Protein AF-A0A660TLU6-F1 (afdb_monomer)

pLDDT: mean 88.52, std 11.75, range [42.44, 98.5]

Secondary structure (DSSP, 8-state):
----EEEEEESTTS-HHHHHHHHHHH-TTEEEPPEEESSPPPTTPPTTSEEE--HHHHHHHHHTT-EEEEEEETTEEEEEEHHHHHHHHHTTPEEEEE--HHHHHHGGGSTTTTT-EEEEEEE--HHHHHHHHHTTT--HHHHHHHHHHHHHHHHHHHH-TT--EEEEE--TTS-HHHHHHHHHHHHHTTT--EEPPHHHHHHHHHTT-EEET--GGGB-SSEEEEEEEEEEEETTEEEE--SSS-EEEE-TT-EEEEEEEEEEE--TTEEEEEEE-HHHHHTTEEES---EE-TT-EEEEEEEEEE-SSS-EEEETTSEEEEEEEEE-SS--PPP-STTTTB-SGGGTS-GGGGTSHHHHHHHHHHHHHHHHHHHHHHHHHHHHHHHHHHHHHHHHHHHH--

Solvent-accessible surface area (backbone atoms only — not comparable to full-atom values): 21281 Å² total; per-residue (Å²): 100,81,59,68,25,39,35,36,24,42,33,75,58,31,47,48,70,60,51,52,48,53,38,27,72,75,36,80,62,35,36,69,39,44,29,36,27,48,52,80,89,56,95,86,60,63,87,78,50,60,45,75,39,55,70,63,59,48,50,51,40,55,75,69,62,43,46,75,46,65,38,79,56,96,95,26,46,38,31,36,40,48,64,48,49,47,59,36,50,77,68,75,29,37,32,34,36,75,45,52,29,67,39,59,59,49,39,61,77,39,78,94,50,42,72,24,49,43,34,39,33,27,32,50,53,69,70,57,28,48,58,52,31,52,78,68,74,48,67,58,70,66,47,51,58,48,31,57,53,30,52,49,34,49,58,55,40,56,69,36,61,70,44,51,57,43,70,34,36,51,38,93,88,32,56,67,64,47,52,38,52,42,53,50,50,56,58,75,48,39,70,50,56,45,73,40,45,35,72,57,51,52,34,36,35,60,25,59,23,52,35,43,86,68,57,79,91,37,57,38,76,45,35,35,52,39,24,32,22,48,47,34,37,50,94,93,38,83,46,74,45,40,94,90,48,34,67,47,80,36,46,58,72,35,62,36,38,36,28,36,55,37,29,39,34,30,43,30,34,27,31,38,40,35,42,64,28,68,73,49,42,76,64,32,38,43,60,82,66,62,56,74,40,57,22,30,32,30,27,49,46,76,46,53,38,32,27,73,27,93,54,75,48,77,46,49,55,64,38,77,53,28,38,36,35,38,36,35,43,45,55,62,44,61,43,49,80,57,92,58,52,74,36,74,52,70,73,72,74,54,63,91,64,78,82,63,52,73,66,52,46,54,51,50,52,51,50,50,51,53,48,51,54,48,47,70,66,47,48,63,55,53,53,50,52,50,51,52,52,51,50,51,52,50,50,53,52,53,56,64,72,75,106

Radius of gyration: 30.87 Å; Cα contacts (8 Å, |Δi|>4): 735; chains: 1; bounding box: 91×41×109 Å

Sequence (403 aa):
MEYKGIIVTGTSGSGKSTVASKLCEKFDIFQRVQSATTREKRNDDETGTYVYLSKEEFSNLEKEGKFITTSPYRGKKYGIKVEDYKKVTQRGKVPVMVLTPEAANQLDKISQMKNKFMIIFLDASDDTLDKRLEKRGENLDTARTQREIDRRYKDEMWKKENCPIYCIKNEDTTSVDDIIDLIYYLYEYRNTGGLLPKKLIELMIRCGLLLEDATPDNIEGASYDLRVGDEYFHDGEIKQLTDQHPFIVMKPGDYVLVSSKEIANLPKNVAGRFDLSVSLFCKGAILSNGPQIDPGFRGRLYCLIFNTSNKEIQLKRGEHFATIEFIILVDHTLPYTGKYQNKLKMKDYLPEVVKASAINQLIQDVEKLKRAKWFEKYLPLILSALAIVASIVMGVILFFIKK

Mean predicted aligned error: 9.06 Å

Structure (mmCIF, N/CA/C/O backbone):
data_AF-A0A660TLU6-F1
#
_entry.id   AF-A0A660TLU6-F1
#
loop_
_atom_site.group_PDB
_atom_site.id
_atom_site.type_symbol
_atom_site.label_atom_id
_atom_site.label_alt_id
_atom_site.label_comp_id
_atom_site.label_asym_id
_atom_site.label_entity_id
_atom_site.label_seq_id
_atom_site.pdbx_PDB_ins_code
_atom_site.Cartn_x
_atom_site.Cartn_y
_atom_site.Cartn_z
_atom_site.occupancy
_atom_site.B_iso_or_equiv
_atom_site.auth_seq_id
_atom_site.auth_comp_id
_atom_site.auth_asym_id
_atom_site.auth_atom_id
_atom_site.pdbx_PDB_model_num
ATOM 1 N N . MET A 1 1 ? -2.324 -17.518 8.387 1.00 59.69 1 MET A N 1
ATOM 2 C CA . MET A 1 1 ? -2.656 -17.315 9.811 1.00 59.69 1 MET A CA 1
ATOM 3 C C . MET A 1 1 ? -4.158 -17.257 10.092 1.00 59.69 1 MET A C 1
ATOM 5 O O . MET A 1 1 ? -4.941 -16.763 9.286 1.00 59.69 1 MET A O 1
ATOM 9 N N . GLU A 1 2 ? -4.572 -17.689 11.285 1.00 71.19 2 GLU A N 1
ATOM 10 C CA . GLU A 1 2 ? -5.928 -17.438 11.787 1.00 71.19 2 GLU A CA 1
ATOM 11 C C . GLU A 1 2 ? -5.987 -16.060 12.466 1.00 71.19 2 GLU A C 1
ATOM 13 O O . GLU A 1 2 ? -5.659 -15.900 13.644 1.00 71.19 2 GLU A O 1
ATOM 18 N N . TYR A 1 3 ? -6.371 -15.030 11.708 1.00 84.06 3 TYR A N 1
ATOM 19 C CA . TYR A 1 3 ? -6.695 -13.735 12.298 1.00 84.06 3 TYR A CA 1
ATOM 20 C C . TYR A 1 3 ? -7.988 -13.853 13.108 1.00 84.06 3 TYR A C 1
ATOM 22 O O . TYR A 1 3 ? -9.050 -14.155 12.565 1.00 84.06 3 TYR A O 1
ATOM 30 N N . LYS A 1 4 ? -7.908 -13.533 14.399 1.00 84.81 4 LYS A N 1
ATOM 31 C CA . LYS A 1 4 ? -9.046 -13.392 15.309 1.00 84.81 4 LYS A CA 1
ATOM 32 C C . LYS A 1 4 ? -9.909 -12.171 15.029 1.00 84.81 4 LYS A C 1
ATOM 34 O O . LYS A 1 4 ? -10.941 -12.043 15.669 1.00 84.81 4 LYS A O 1
ATOM 39 N N . GLY A 1 5 ? -9.494 -11.264 14.148 1.00 92.62 5 GLY A N 1
ATOM 40 C CA . GLY A 1 5 ? -10.261 -10.072 13.810 1.00 92.62 5 GLY A CA 1
ATOM 41 C C . GLY A 1 5 ? -9.523 -9.106 12.896 1.00 92.62 5 GLY A C 1
ATOM 42 O O . GLY A 1 5 ? -8.385 -9.347 12.483 1.00 92.62 5 GLY A O 1
ATOM 43 N N . ILE A 1 6 ? -10.177 -7.977 12.642 1.00 95.56 6 ILE A N 1
ATOM 44 C CA . ILE A 1 6 ? -9.651 -6.859 11.862 1.00 95.56 6 ILE A CA 1
ATOM 45 C C . ILE A 1 6 ? -9.614 -5.619 12.752 1.00 95.56 6 ILE A C 1
ATOM 47 O O . ILE A 1 6 ? -10.563 -5.323 13.478 1.00 95.56 6 ILE A O 1
ATOM 51 N N . ILE A 1 7 ? -8.517 -4.874 12.684 1.00 95.62 7 ILE A N 1
ATOM 52 C CA . ILE A 1 7 ? -8.388 -3.561 13.310 1.00 95.62 7 ILE A CA 1
ATOM 53 C C . ILE A 1 7 ? -8.381 -2.518 12.207 1.00 95.62 7 ILE A C 1
ATOM 55 O O . ILE A 1 7 ? -7.511 -2.541 11.344 1.00 95.62 7 ILE A O 1
ATOM 59 N N . VAL A 1 8 ? -9.308 -1.570 12.272 1.00 97.12 8 VAL A N 1
ATOM 60 C CA . VAL A 1 8 ? -9.309 -0.386 11.415 1.00 97.12 8 VAL A CA 1
ATOM 61 C C . VAL A 1 8 ? -8.807 0.794 12.240 1.00 97.12 8 VAL A C 1
ATOM 63 O O . VAL A 1 8 ? -9.454 1.253 13.181 1.00 97.12 8 VAL A O 1
ATOM 66 N N . THR A 1 9 ? -7.626 1.284 11.894 1.00 96.62 9 THR A N 1
ATOM 67 C CA . THR A 1 9 ? -6.976 2.449 12.499 1.00 96.62 9 THR A CA 1
ATOM 68 C C . THR A 1 9 ? -6.549 3.419 11.396 1.00 96.62 9 THR A C 1
ATOM 70 O O . THR A 1 9 ? -6.888 3.219 10.231 1.00 96.62 9 THR A O 1
ATOM 73 N N . GLY A 1 10 ? -5.893 4.527 11.732 1.00 96.69 10 GLY A N 1
ATOM 74 C CA . GLY A 1 10 ? -5.565 5.558 10.749 1.00 96.69 10 GLY A CA 1
ATOM 75 C C . GLY A 1 10 ? -5.696 6.990 11.244 1.00 96.69 10 GLY A C 1
ATOM 76 O O . GLY A 1 10 ? -6.177 7.240 12.355 1.00 96.69 10 GLY A O 1
ATOM 77 N N . THR A 1 11 ? -5.344 7.933 10.376 1.00 95.31 11 THR A N 1
ATOM 78 C CA . THR A 1 11 ? -5.349 9.374 10.663 1.00 95.31 11 THR A CA 1
ATOM 79 C C . THR A 1 11 ? -6.751 9.926 10.942 1.00 95.31 11 THR A C 1
ATOM 81 O O . THR A 1 11 ? -7.779 9.379 10.520 1.00 95.31 11 THR A O 1
ATOM 84 N N . SER A 1 12 ? -6.847 11.002 11.727 1.00 88.81 12 SER A N 1
ATOM 85 C CA . SER A 1 12 ? -8.126 11.695 11.944 1.00 88.81 12 SER A CA 1
ATOM 86 C C . SER A 1 12 ? -8.735 12.141 10.609 1.00 88.81 12 SER A C 1
ATOM 88 O O . SER A 1 12 ? -8.063 12.781 9.812 1.00 88.81 12 SER A O 1
ATOM 90 N N . GLY A 1 13 ? -10.010 11.815 10.368 1.00 87.25 13 GLY A N 1
ATOM 91 C CA . GLY A 1 13 ? -10.695 12.147 9.109 1.00 87.25 13 GLY A CA 1
ATOM 92 C C . GLY A 1 13 ? -10.580 11.096 7.995 1.00 87.25 13 GLY A C 1
ATOM 93 O O . GLY A 1 13 ? -11.293 11.208 7.003 1.00 87.25 13 GLY A O 1
ATOM 94 N N . SER A 1 14 ? -9.798 10.022 8.165 1.00 93.50 14 SER A N 1
ATOM 95 C CA . SER A 1 14 ? -9.559 9.022 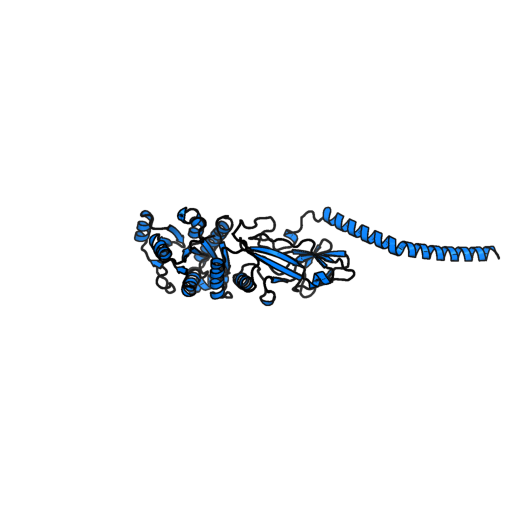7.105 1.00 93.50 1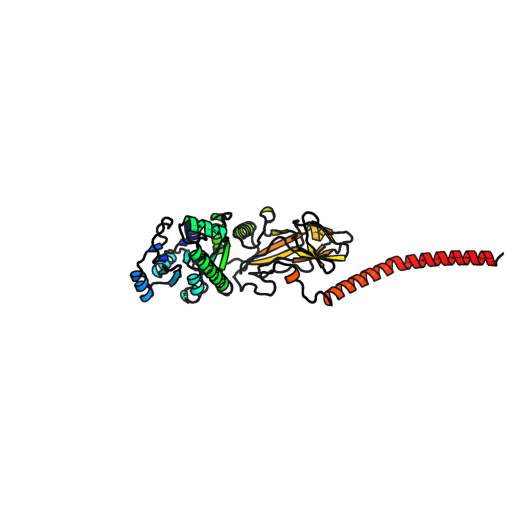4 SER A CA 1
ATOM 96 C C . SER A 1 14 ? -10.715 8.054 6.800 1.00 93.50 14 SER A C 1
ATOM 98 O O . SER A 1 14 ? -10.569 7.160 5.975 1.00 93.50 14 SER A O 1
ATOM 100 N N . GLY A 1 15 ? -11.878 8.200 7.445 1.00 92.06 15 GLY A N 1
ATOM 101 C CA . GLY A 1 15 ? -13.064 7.374 7.153 1.00 92.06 15 GLY A CA 1
ATOM 102 C C . GLY A 1 15 ? -13.147 6.026 7.884 1.00 92.06 15 GLY A C 1
ATOM 103 O O . GLY A 1 15 ? -13.989 5.207 7.536 1.00 92.06 15 GLY A O 1
ATOM 104 N N . LYS A 1 16 ? -12.338 5.801 8.931 1.00 94.44 16 LYS A N 1
ATOM 105 C CA . LYS A 1 16 ? -12.298 4.548 9.723 1.00 94.44 16 LYS A CA 1
ATOM 106 C C . LYS A 1 16 ? -13.661 3.968 10.103 1.00 94.44 16 LYS A C 1
ATOM 108 O O . LYS A 1 16 ? -13.919 2.800 9.835 1.00 94.44 16 LYS A O 1
ATOM 113 N N . SER A 1 17 ? -14.517 4.773 10.738 1.00 90.56 17 SER A N 1
ATOM 114 C CA . SER A 1 17 ? -15.839 4.317 11.183 1.00 90.56 17 SER A CA 1
ATOM 115 C C . SER A 1 17 ? -16.712 3.900 10.003 1.00 90.56 17 SER A C 1
ATOM 117 O O . SER A 1 17 ? -17.312 2.838 10.062 1.00 90.56 17 SER A O 1
ATOM 119 N N . THR A 1 18 ? -16.718 4.691 8.930 1.00 92.75 18 THR A N 1
ATOM 120 C CA . THR A 1 18 ? -17.506 4.423 7.723 1.00 92.75 18 THR A CA 1
ATOM 121 C C . THR A 1 18 ? -17.053 3.142 7.026 1.00 92.75 18 THR A C 1
ATOM 123 O O . THR A 1 18 ? -17.885 2.305 6.698 1.00 92.75 18 THR A O 1
ATOM 126 N N . VAL A 1 19 ? -15.739 2.952 6.843 1.00 96.38 19 VAL A N 1
ATOM 127 C CA . VAL A 1 19 ? -15.187 1.722 6.247 1.00 96.38 19 VAL A CA 1
ATOM 128 C C . VAL A 1 19 ? -15.533 0.505 7.105 1.00 96.38 19 VAL A C 1
ATOM 130 O O . VAL A 1 19 ? -15.999 -0.497 6.576 1.00 96.38 19 VAL A O 1
ATOM 133 N N . ALA A 1 20 ? -15.356 0.591 8.428 1.00 96.38 20 ALA A N 1
ATOM 134 C CA . ALA A 1 20 ? -15.652 -0.519 9.331 1.00 96.38 20 ALA A CA 1
ATOM 135 C C . ALA A 1 20 ? -17.140 -0.900 9.338 1.00 96.38 20 ALA A C 1
ATOM 137 O O . ALA A 1 20 ? -17.458 -2.087 9.346 1.00 96.38 20 ALA A O 1
ATOM 138 N N . SER A 1 21 ? -18.045 0.081 9.335 1.00 94.44 21 SER A N 1
ATOM 139 C CA . SER A 1 21 ? -19.485 -0.182 9.315 1.00 94.44 21 SER A CA 1
ATOM 140 C C . SER A 1 21 ? -19.933 -0.792 8.003 1.00 94.44 21 SER A C 1
ATOM 142 O O . SER A 1 21 ? -20.497 -1.881 8.012 1.00 94.44 21 SER A O 1
ATOM 144 N N . LYS A 1 22 ? -19.585 -0.169 6.874 1.00 95.88 22 LYS A N 1
ATOM 145 C CA . LYS A 1 22 ? -19.957 -0.688 5.558 1.00 95.88 22 LYS A CA 1
ATOM 146 C C . LYS A 1 22 ? -19.356 -2.068 5.268 1.00 95.88 22 LYS A C 1
ATOM 148 O O . LYS A 1 22 ? -20.004 -2.886 4.627 1.00 95.88 22 LYS A O 1
ATOM 153 N N . LEU A 1 23 ? -18.152 -2.365 5.771 1.00 97.62 23 LEU A N 1
ATOM 154 C CA . LEU A 1 23 ? -17.571 -3.712 5.711 1.00 97.62 23 LEU A CA 1
ATOM 155 C C . LEU A 1 23 ? -18.468 -4.747 6.412 1.00 97.62 23 LEU A C 1
ATOM 157 O O . LEU A 1 23 ? -18.693 -5.823 5.865 1.00 97.62 23 LEU A O 1
ATOM 161 N N . CYS A 1 24 ? -18.986 -4.416 7.600 1.00 96.19 24 CYS A N 1
ATOM 162 C CA . CYS A 1 24 ? -19.873 -5.297 8.367 1.00 96.19 24 CYS A CA 1
ATOM 163 C C . CYS A 1 24 ? -21.293 -5.369 7.788 1.00 96.19 24 CYS A C 1
ATOM 165 O O . CYS A 1 24 ? -21.956 -6.387 7.937 1.00 96.19 24 CYS A O 1
ATOM 167 N N . GLU A 1 25 ? -21.768 -4.306 7.137 1.00 95.81 25 GLU A N 1
ATOM 168 C CA . GLU A 1 25 ? -23.054 -4.301 6.428 1.00 95.81 25 GLU A CA 1
ATOM 169 C C . GLU A 1 25 ? -23.000 -5.157 5.158 1.00 95.81 25 GLU A C 1
ATOM 171 O O . GLU A 1 25 ? -23.936 -5.899 4.871 1.00 95.81 25 GLU A O 1
ATOM 176 N N . LYS A 1 26 ? -21.901 -5.060 4.398 1.00 97.69 26 LYS A N 1
ATOM 177 C CA . LYS A 1 26 ? -21.742 -5.755 3.115 1.00 97.69 26 LYS A CA 1
ATOM 178 C C . LYS A 1 26 ? -21.450 -7.245 3.284 1.00 97.69 26 LYS A C 1
ATOM 180 O O . LYS A 1 26 ? -21.934 -8.046 2.487 1.00 97.69 26 LYS A O 1
ATOM 185 N N . PHE A 1 27 ? -20.666 -7.625 4.294 1.00 97.62 27 PHE A N 1
ATOM 186 C CA . PHE A 1 27 ? -20.254 -9.012 4.502 1.00 97.62 27 PHE A CA 1
ATOM 187 C C . PHE A 1 27 ? -20.639 -9.509 5.895 1.00 97.62 27 PHE A C 1
ATOM 189 O O . PHE A 1 27 ? -20.027 -9.143 6.898 1.00 97.62 27 PHE A O 1
ATOM 196 N N . ASP A 1 28 ? -21.600 -10.434 5.930 1.00 96.00 28 ASP A N 1
ATOM 197 C CA . ASP A 1 28 ? -22.185 -10.975 7.161 1.00 96.00 28 ASP A CA 1
ATOM 198 C C . ASP A 1 28 ? -21.157 -11.658 8.084 1.00 96.00 28 ASP A C 1
ATOM 200 O O . ASP A 1 28 ? -21.367 -11.741 9.289 1.00 96.00 28 ASP A O 1
ATOM 204 N N . ILE A 1 29 ? -20.008 -12.112 7.573 1.00 96.50 29 ILE A N 1
ATOM 205 C CA . ILE A 1 29 ? -18.955 -12.716 8.408 1.00 96.50 29 ILE A CA 1
ATOM 206 C C . ILE A 1 29 ? -18.363 -11.735 9.433 1.00 96.50 29 ILE A C 1
ATOM 208 O O . ILE A 1 29 ? -17.844 -12.169 10.465 1.00 96.50 29 ILE A O 1
ATOM 212 N N . PHE A 1 30 ? -18.437 -10.428 9.170 1.00 97.44 30 PHE A N 1
ATOM 213 C CA . PHE A 1 30 ? -17.861 -9.392 10.016 1.00 97.44 30 PHE A CA 1
ATOM 214 C C . PHE A 1 30 ? -18.907 -8.781 10.941 1.00 97.44 30 PHE A C 1
ATOM 216 O O . PHE A 1 30 ? -20.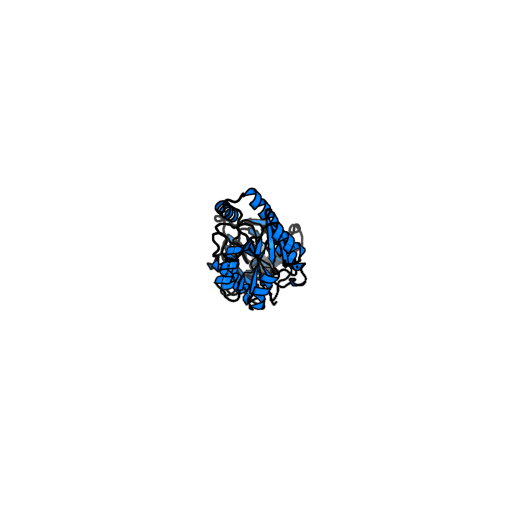048 -8.535 10.562 1.00 97.44 30 PHE A O 1
ATOM 223 N N . GLN A 1 31 ? -18.497 -8.465 12.167 1.00 96.38 31 GLN A N 1
ATOM 224 C CA . GLN A 1 31 ? -19.319 -7.677 13.075 1.00 96.38 31 GLN A CA 1
ATOM 225 C C . GLN A 1 31 ? -18.457 -6.657 13.815 1.00 96.38 31 GLN A C 1
ATOM 227 O O . GLN A 1 31 ? -17.422 -6.977 14.407 1.00 96.38 31 GLN A O 1
ATOM 232 N N . ARG A 1 32 ? -18.912 -5.403 13.812 1.00 95.31 32 ARG A N 1
ATOM 233 C CA . ARG A 1 32 ? -18.231 -4.308 14.496 1.00 95.31 32 ARG A CA 1
ATOM 234 C C . ARG A 1 32 ? -18.334 -4.467 16.014 1.00 95.31 32 ARG A C 1
ATOM 236 O O . ARG A 1 32 ? -19.413 -4.707 16.556 1.00 95.31 32 ARG A O 1
ATOM 243 N N . VAL A 1 33 ? -17.210 -4.293 16.704 1.00 94.69 33 VAL A N 1
ATOM 244 C CA . VAL A 1 33 ? -17.158 -4.220 18.171 1.00 94.69 33 VAL A CA 1
ATOM 245 C C . VAL A 1 33 ? -17.424 -2.779 18.603 1.00 94.69 33 VAL A C 1
ATOM 247 O O . VAL A 1 33 ? -16.811 -1.849 18.073 1.00 94.69 33 VAL A O 1
ATOM 250 N N . GLN A 1 34 ? -18.322 -2.588 19.571 1.00 92.56 34 GLN A N 1
ATOM 251 C CA . GLN A 1 34 ? -18.610 -1.260 20.112 1.00 92.56 34 GLN A CA 1
ATOM 252 C C . GLN A 1 34 ? -17.397 -0.692 20.850 1.00 92.56 34 GLN A C 1
ATOM 254 O O . GLN A 1 34 ? -16.766 -1.368 21.664 1.00 92.56 34 GLN A O 1
ATOM 259 N N . SER A 1 35 ? -17.082 0.573 20.580 1.00 92.75 35 SER A N 1
ATOM 260 C CA . SER A 1 35 ? -16.033 1.297 21.297 1.00 92.75 35 SER A CA 1
ATOM 261 C C . SER A 1 35 ? -16.637 2.128 22.424 1.00 92.75 35 SER A C 1
ATOM 263 O O . SER A 1 35 ? -17.602 2.854 22.210 1.00 92.75 35 SER A O 1
ATOM 265 N N . ALA A 1 36 ? -16.052 2.098 23.615 1.00 94.38 36 ALA A N 1
ATOM 266 C CA . ALA A 1 36 ? -16.403 3.035 24.675 1.00 94.38 36 ALA A CA 1
ATOM 267 C C . ALA A 1 36 ? -15.619 4.341 24.509 1.00 94.38 36 ALA A C 1
ATOM 269 O O . ALA A 1 36 ? -14.432 4.309 24.172 1.00 94.38 36 ALA A O 1
ATOM 270 N N . THR A 1 37 ? -16.244 5.489 24.767 1.00 94.69 37 THR A N 1
ATOM 271 C CA . THR A 1 37 ? -15.554 6.783 24.727 1.00 94.69 37 THR A CA 1
ATOM 272 C C . THR A 1 37 ? -16.118 7.794 25.716 1.00 94.69 37 THR A C 1
ATOM 274 O O . THR A 1 37 ? -17.302 7.767 26.030 1.00 94.69 37 THR A O 1
ATOM 277 N N . THR A 1 38 ? -15.268 8.723 26.162 1.00 94.81 38 THR A N 1
ATOM 278 C CA . THR A 1 38 ? -15.672 9.913 26.934 1.00 94.81 38 THR A CA 1
ATOM 279 C C . THR A 1 38 ? -15.915 11.146 26.056 1.00 94.81 38 THR A C 1
ATOM 281 O O . THR A 1 38 ? -16.002 12.269 26.563 1.00 94.81 38 THR A O 1
ATOM 284 N N . ARG A 1 39 ? -15.890 10.993 24.725 1.00 91.31 39 ARG A N 1
ATOM 285 C CA . ARG A 1 39 ? -16.273 12.051 23.781 1.00 91.31 39 ARG A CA 1
ATOM 286 C C . ARG A 1 39 ? -17.795 12.200 23.787 1.00 91.31 39 ARG A C 1
ATOM 288 O O . ARG A 1 39 ? -18.506 11.225 23.978 1.00 91.31 39 ARG A O 1
ATOM 295 N N . GLU A 1 40 ? -18.286 13.404 23.533 1.00 87.88 40 GLU A N 1
ATOM 296 C CA . GLU A 1 40 ? -19.705 13.629 23.244 1.00 87.88 40 GLU A CA 1
ATOM 297 C C . GLU A 1 40 ? -20.103 12.998 21.904 1.00 87.88 40 GLU A C 1
ATOM 299 O O . GLU A 1 40 ? -19.277 12.873 20.994 1.00 87.88 40 GLU A O 1
ATOM 304 N N . LYS A 1 41 ? -21.369 12.603 21.770 1.00 87.94 41 LYS A N 1
ATOM 305 C CA . LYS A 1 41 ? -21.913 12.070 20.518 1.00 87.94 41 LYS A CA 1
ATOM 306 C C . LYS A 1 41 ? -21.845 13.129 19.413 1.00 87.94 41 LYS A C 1
ATOM 308 O O . LYS A 1 41 ? -22.246 14.267 19.628 1.00 87.94 41 LYS A O 1
ATOM 313 N N . ARG A 1 42 ? -21.342 12.753 18.233 1.00 83.31 42 ARG A N 1
ATOM 314 C CA . ARG A 1 42 ? -21.403 13.594 17.026 1.00 83.31 42 ARG A CA 1
ATOM 315 C C . ARG A 1 42 ? -22.697 13.330 16.264 1.00 83.31 42 ARG A C 1
ATOM 317 O O . ARG A 1 42 ? -23.271 12.247 16.358 1.00 83.31 42 ARG A O 1
ATOM 324 N N . ASN A 1 43 ? -23.100 14.303 15.453 1.00 77.06 43 ASN A N 1
ATOM 325 C CA . ASN A 1 43 ? -24.280 14.195 14.596 1.00 77.06 43 ASN A CA 1
ATOM 326 C C . ASN A 1 43 ? -24.137 13.107 13.517 1.00 77.06 43 ASN A C 1
ATOM 328 O O . ASN A 1 43 ? -25.138 12.527 13.117 1.00 77.06 43 ASN A O 1
ATOM 332 N N . ASP A 1 44 ? -22.909 12.819 13.069 1.00 77.19 44 ASP A N 1
ATOM 333 C CA . ASP A 1 44 ? -22.590 11.785 12.074 1.00 77.19 44 ASP A CA 1
ATOM 334 C C . ASP A 1 44 ? -22.193 10.433 12.697 1.00 77.19 44 ASP A C 1
ATOM 336 O O . ASP A 1 44 ? -21.768 9.532 11.974 1.00 77.19 44 ASP A O 1
ATOM 340 N N . ASP A 1 45 ? -22.302 10.271 14.023 1.00 80.88 45 ASP A N 1
ATOM 341 C CA . ASP A 1 45 ? -22.038 8.980 14.661 1.00 80.88 45 ASP A CA 1
ATOM 342 C C . ASP A 1 45 ? -23.203 8.014 14.368 1.00 80.88 45 ASP A C 1
ATOM 344 O O . ASP A 1 45 ? -24.349 8.237 14.771 1.00 80.88 45 ASP A O 1
ATOM 348 N N . GLU A 1 46 ? -22.895 6.907 13.698 1.00 78.62 46 GLU A N 1
ATOM 349 C CA . GLU A 1 46 ? -23.848 5.831 13.435 1.00 78.62 46 GLU A CA 1
ATOM 350 C C . GLU A 1 46 ? -24.348 5.164 14.730 1.00 78.62 46 GLU A C 1
ATOM 352 O O . GLU A 1 46 ? -23.654 5.063 15.750 1.00 78.62 46 GLU A O 1
ATOM 357 N N . THR A 1 47 ? -25.589 4.680 14.694 1.00 81.31 47 THR A N 1
ATOM 358 C CA . THR A 1 47 ? -26.231 4.089 15.872 1.00 81.31 47 THR A CA 1
ATOM 359 C C . THR A 1 47 ? -25.525 2.804 16.289 1.00 81.31 47 THR A C 1
ATOM 361 O O . THR A 1 47 ? -25.309 1.900 15.489 1.00 81.31 47 THR A O 1
ATOM 364 N N . GLY A 1 48 ? -25.188 2.705 17.576 1.00 78.88 48 GLY A N 1
ATOM 365 C CA . GLY A 1 48 ? -24.603 1.493 18.141 1.00 78.88 48 GLY A CA 1
ATOM 366 C C . GLY A 1 48 ? -23.124 1.286 17.814 1.00 78.88 48 GLY A C 1
ATOM 367 O O . GLY A 1 48 ? -22.628 0.193 18.063 1.00 78.88 48 GLY A O 1
ATOM 368 N N . THR A 1 49 ? -22.398 2.290 17.306 1.00 82.62 49 THR A N 1
ATOM 369 C CA . THR A 1 49 ? -20.939 2.182 17.108 1.00 82.62 49 THR A CA 1
ATOM 370 C C . THR A 1 49 ? -20.130 2.545 18.350 1.00 82.62 49 THR A C 1
ATOM 372 O O . THR A 1 49 ? -19.006 2.062 18.517 1.00 82.62 49 THR A O 1
ATOM 375 N N . TYR A 1 50 ? -20.689 3.402 19.210 1.00 88.88 50 TYR A N 1
ATOM 376 C CA . TYR A 1 50 ? -20.052 3.883 20.430 1.00 88.88 50 TYR A CA 1
ATOM 377 C C . TYR A 1 50 ? -20.949 3.712 21.654 1.00 88.88 50 TYR A C 1
ATOM 379 O O . TYR A 1 50 ? -22.163 3.901 21.586 1.00 88.88 50 TYR A O 1
ATOM 387 N N . VAL A 1 51 ? -20.313 3.431 22.789 1.00 92.19 51 VAL A N 1
ATOM 388 C CA . VAL A 1 51 ? -20.881 3.598 24.127 1.00 92.19 51 VAL A CA 1
ATOM 389 C C . VAL A 1 51 ? -20.288 4.875 24.715 1.00 92.19 51 VAL A C 1
ATOM 391 O O . VAL A 1 51 ? -19.080 4.957 24.945 1.00 92.19 51 VAL A O 1
ATOM 394 N N . TYR A 1 52 ? -21.128 5.881 24.931 1.00 94.44 52 TYR A N 1
ATOM 395 C CA . TYR A 1 52 ? -20.712 7.158 25.505 1.00 94.44 52 TYR A CA 1
ATOM 396 C C . TYR A 1 52 ? -20.758 7.060 27.027 1.00 94.44 52 TYR A C 1
ATOM 398 O O . TYR A 1 52 ? -21.812 6.789 27.592 1.00 94.44 52 TYR A O 1
ATOM 406 N N . LEU A 1 53 ? -19.609 7.246 27.670 1.00 95.06 53 LEU A N 1
ATOM 407 C CA . LEU A 1 53 ? -19.442 7.146 29.116 1.00 95.06 53 LEU A CA 1
ATOM 408 C C . LEU A 1 53 ? -18.978 8.485 29.682 1.00 95.06 53 LEU A C 1
ATOM 410 O O . LEU A 1 53 ? -18.192 9.206 29.062 1.00 95.06 53 LEU A O 1
ATOM 414 N N . SER A 1 54 ? -19.395 8.791 30.903 1.00 95.62 54 SER A N 1
ATOM 415 C CA . SER A 1 54 ? -18.769 9.848 31.689 1.00 95.62 54 SER A CA 1
ATOM 416 C C . SER A 1 54 ? -17.301 9.505 31.994 1.00 95.62 54 SER A C 1
ATOM 418 O O . SER A 1 54 ? -16.856 8.354 31.917 1.00 95.62 54 SER A O 1
ATOM 420 N N . LYS A 1 55 ? -16.510 10.522 32.361 1.00 94.00 55 LYS A N 1
ATOM 421 C CA . LYS A 1 55 ? -15.107 10.315 32.761 1.00 94.00 55 LYS A CA 1
ATOM 422 C C . LYS A 1 55 ? -14.985 9.392 33.980 1.00 94.00 55 LYS A C 1
ATOM 424 O O . LYS A 1 55 ? -14.013 8.645 34.066 1.00 94.00 55 LYS A O 1
ATOM 429 N N . GLU A 1 56 ? -15.948 9.457 34.896 1.00 95.56 56 GLU A N 1
ATOM 430 C CA . GLU A 1 56 ? -15.981 8.649 36.115 1.00 95.56 56 GLU A CA 1
ATOM 431 C C . GLU A 1 56 ? -16.291 7.182 35.803 1.00 95.56 56 GLU A C 1
ATOM 433 O O . GLU A 1 56 ? -15.510 6.308 36.175 1.00 95.56 56 GLU A O 1
ATOM 438 N N . GLU A 1 57 ? -17.338 6.911 35.019 1.00 96.06 57 GLU A N 1
ATOM 439 C CA . GLU A 1 57 ? -17.688 5.550 34.584 1.00 96.06 57 GLU A CA 1
ATOM 440 C C . GLU A 1 57 ? -16.544 4.886 33.814 1.00 96.06 57 GLU A C 1
ATOM 442 O O . GLU A 1 57 ? -16.195 3.736 34.080 1.00 96.06 57 GLU A O 1
ATOM 447 N N . PHE A 1 58 ? -15.910 5.619 32.889 1.00 96.88 58 PHE A N 1
ATOM 448 C CA . PHE A 1 58 ? -14.760 5.100 32.147 1.00 96.88 58 PHE A CA 1
ATOM 449 C C . PHE A 1 58 ? -13.600 4.754 33.092 1.00 96.88 58 PHE A C 1
ATOM 451 O O . PHE A 1 58 ? -12.985 3.699 32.953 1.00 96.88 58 PHE A O 1
ATOM 458 N N . SER A 1 59 ? -13.308 5.627 34.063 1.00 94.75 59 SER A N 1
ATOM 459 C CA . SER A 1 59 ? -12.248 5.421 35.059 1.00 94.75 59 SER A CA 1
ATOM 460 C C . SER A 1 59 ? -12.519 4.205 35.949 1.00 94.75 59 SER A C 1
ATOM 462 O O . SER A 1 59 ? -11.605 3.432 36.228 1.00 94.75 59 SER A O 1
ATOM 464 N N . ASN A 1 60 ? -13.772 3.988 36.354 1.00 96.50 60 ASN A N 1
ATOM 465 C CA . ASN A 1 60 ? -14.157 2.832 37.164 1.00 96.50 60 ASN A CA 1
ATOM 466 C C . ASN A 1 60 ? -13.978 1.521 36.386 1.00 96.50 60 ASN A C 1
ATOM 468 O O . ASN A 1 60 ? -13.308 0.611 36.868 1.00 96.50 60 ASN A O 1
ATOM 472 N N . LEU A 1 61 ? -14.449 1.459 35.136 1.00 95.50 61 LEU A N 1
ATOM 473 C CA . LEU A 1 61 ? -14.244 0.293 34.266 1.00 95.50 61 LEU A CA 1
ATOM 474 C C . LEU A 1 61 ? -12.759 0.015 33.971 1.00 95.50 61 LEU A C 1
ATOM 476 O O . LEU A 1 61 ? -12.357 -1.143 33.838 1.00 95.50 61 LEU A O 1
ATOM 480 N N . GLU A 1 62 ? -11.943 1.067 33.864 1.00 93.31 62 GLU A N 1
ATOM 481 C CA . GLU A 1 62 ? -10.489 0.968 33.698 1.00 93.31 62 GLU A CA 1
ATOM 482 C C . GLU A 1 62 ? -9.828 0.359 34.944 1.00 93.31 62 GLU A C 1
ATOM 484 O O . GLU A 1 62 ? -9.068 -0.600 34.812 1.00 93.31 62 GLU A O 1
ATOM 489 N N . LYS A 1 63 ? -10.191 0.819 36.151 1.00 94.06 63 LYS A N 1
ATOM 490 C CA . LYS A 1 63 ? -9.716 0.249 37.429 1.00 94.06 63 LYS A CA 1
ATOM 491 C C . LYS A 1 63 ? -10.133 -1.208 37.623 1.00 94.06 63 LYS A C 1
ATOM 493 O O . LYS A 1 63 ? -9.373 -1.997 38.174 1.00 94.06 63 LYS A O 1
ATOM 498 N N . GLU A 1 64 ? -11.323 -1.569 37.159 1.00 94.94 64 GLU A N 1
ATOM 499 C CA . GLU A 1 64 ? -11.847 -2.935 37.224 1.00 94.94 64 GLU A CA 1
ATOM 500 C C . GLU A 1 64 ? -11.257 -3.883 36.161 1.00 94.94 64 GLU A C 1
ATOM 502 O O . GLU A 1 64 ? -11.634 -5.056 36.106 1.00 94.94 64 GLU A O 1
ATOM 507 N N . GLY A 1 65 ? -10.375 -3.401 35.276 1.00 92.50 65 GLY A N 1
ATOM 508 C CA . GLY A 1 65 ? -9.777 -4.223 34.220 1.00 92.50 65 GLY A CA 1
ATOM 509 C C . GLY A 1 65 ? -10.785 -4.700 33.166 1.00 92.50 65 GLY A C 1
ATOM 510 O O . GLY A 1 65 ? -10.623 -5.774 32.585 1.00 92.50 65 GLY A O 1
ATOM 511 N N . LYS A 1 66 ? -11.856 -3.932 32.916 1.00 94.62 66 LYS A N 1
ATOM 512 C CA . LYS A 1 66 ? -12.934 -4.302 31.974 1.00 94.62 66 LYS A CA 1
ATOM 513 C C . LYS A 1 66 ? -12.613 -3.984 30.512 1.00 94.62 66 LYS A C 1
ATOM 515 O O . LYS A 1 66 ? -13.372 -4.381 29.623 1.00 94.62 66 LYS A O 1
ATOM 520 N N . PHE A 1 67 ? -11.507 -3.294 30.247 1.00 93.44 67 PHE A N 1
ATOM 521 C CA . PHE A 1 67 ? -11.040 -2.967 28.903 1.00 93.44 67 PHE A CA 1
ATOM 522 C C . PHE A 1 67 ? -9.951 -3.928 28.427 1.00 93.44 67 PHE A C 1
ATOM 524 O O . PHE A 1 67 ? -9.056 -4.296 29.178 1.00 93.44 67 PHE A O 1
ATOM 531 N N . ILE A 1 68 ? -10.007 -4.289 27.145 1.00 90.19 68 ILE A N 1
ATOM 532 C CA . ILE A 1 68 ? -8.898 -4.942 26.442 1.00 90.19 68 ILE A CA 1
ATOM 533 C C . ILE A 1 68 ? -7.779 -3.928 26.213 1.00 90.19 68 ILE A C 1
ATOM 535 O O . ILE A 1 68 ? -6.614 -4.219 26.440 1.00 90.19 68 ILE A O 1
ATOM 539 N N . THR A 1 69 ? -8.144 -2.740 25.735 1.00 91.44 69 THR A N 1
ATOM 540 C CA . THR A 1 69 ? -7.221 -1.642 25.448 1.00 91.44 69 THR A CA 1
ATOM 541 C C . THR A 1 69 ? -7.924 -0.315 25.698 1.00 91.44 69 THR A C 1
ATOM 543 O O . THR A 1 69 ? -9.132 -0.200 25.453 1.00 91.44 69 THR A O 1
ATOM 546 N N . THR A 1 70 ? -7.167 0.668 26.181 1.00 93.00 70 THR A N 1
ATOM 547 C CA . THR A 1 70 ? -7.580 2.064 26.309 1.00 93.00 70 THR A CA 1
ATOM 548 C C . THR A 1 70 ? -6.498 2.967 25.724 1.00 93.00 70 THR A C 1
ATOM 550 O O . THR A 1 70 ? -5.321 2.616 25.700 1.00 93.00 70 THR A O 1
ATOM 553 N N . SER A 1 71 ? -6.892 4.132 25.216 1.00 93.06 71 SER A N 1
ATOM 554 C CA . SER A 1 71 ? -5.950 5.156 24.756 1.00 93.06 71 SER A CA 1
ATOM 555 C C . SER A 1 71 ? -6.572 6.548 24.836 1.00 93.06 71 SER A C 1
ATOM 557 O O . SER A 1 71 ? -7.768 6.692 24.529 1.00 93.06 71 SER A O 1
ATOM 559 N N . PRO A 1 72 ? -5.795 7.585 25.179 1.00 92.31 72 PRO A N 1
ATOM 560 C CA . PRO A 1 72 ? -6.209 8.960 24.958 1.00 92.31 72 PRO A CA 1
ATOM 561 C C . PRO A 1 72 ? -6.224 9.287 23.456 1.00 92.31 72 PRO A C 1
ATOM 563 O O . PRO A 1 72 ? -5.449 8.758 22.668 1.00 92.31 72 PRO A O 1
ATOM 566 N N . TYR A 1 73 ? -7.116 10.180 23.039 1.00 89.44 73 TYR A N 1
ATOM 567 C CA . TYR A 1 73 ? -7.130 10.734 21.687 1.00 89.44 73 TYR A CA 1
ATOM 568 C C . TYR A 1 73 ? -7.813 12.095 21.705 1.00 89.44 73 TYR A C 1
ATOM 570 O O . TYR A 1 73 ? -9.000 12.194 22.034 1.00 89.44 73 TYR A O 1
ATOM 578 N N . ARG A 1 74 ? -7.059 13.154 21.383 1.00 86.38 74 ARG A N 1
ATOM 579 C CA . ARG A 1 74 ? -7.550 14.547 21.350 1.00 86.38 74 ARG A CA 1
ATOM 580 C C . ARG A 1 74 ? -8.304 14.950 22.628 1.00 86.38 74 ARG A C 1
ATOM 582 O O . ARG A 1 74 ? -9.423 15.455 22.585 1.00 86.38 74 ARG A O 1
ATOM 589 N N . GLY A 1 75 ? -7.706 14.655 23.784 1.00 86.38 75 GLY A N 1
ATOM 590 C CA . GLY A 1 75 ? -8.251 15.006 25.102 1.00 86.38 75 GLY A CA 1
ATOM 591 C C . GLY A 1 75 ? -9.446 14.164 25.575 1.00 86.38 75 GLY A C 1
ATOM 592 O O . GLY A 1 75 ? -10.026 14.463 26.620 1.00 86.38 75 GLY A O 1
ATOM 593 N N . LYS A 1 76 ? -9.832 13.114 24.841 1.00 92.50 76 LYS A N 1
ATOM 594 C CA . LYS A 1 76 ? -10.881 12.155 25.228 1.00 92.50 76 LYS A CA 1
ATOM 595 C C . LYS A 1 76 ? -10.282 10.756 25.393 1.00 92.50 76 LYS A C 1
ATOM 597 O O . LYS A 1 76 ? -9.222 10.478 24.843 1.00 92.50 76 LYS A O 1
ATOM 602 N N . LYS A 1 77 ? -10.949 9.873 26.137 1.00 94.31 77 LYS A N 1
ATOM 603 C CA . LYS A 1 77 ? -10.549 8.464 26.269 1.00 94.31 77 LYS A CA 1
ATOM 604 C C . LYS A 1 77 ? -11.368 7.583 25.331 1.00 94.31 77 LYS A C 1
ATOM 606 O O . LYS A 1 77 ? -12.550 7.851 25.103 1.00 94.31 77 LYS A O 1
ATOM 611 N N . TYR A 1 78 ? -10.735 6.541 24.806 1.00 94.44 78 TYR A N 1
ATOM 612 C CA . TYR A 1 78 ? -11.355 5.491 24.001 1.00 94.44 78 TYR A CA 1
ATOM 613 C C . TYR A 1 78 ? -10.914 4.125 24.514 1.00 94.44 78 TYR A C 1
ATOM 615 O O . TYR A 1 78 ? -9.783 3.994 24.978 1.00 94.44 78 TYR A O 1
ATOM 623 N N . GLY A 1 79 ? -11.773 3.114 24.408 1.00 93.38 79 GLY A N 1
ATOM 624 C CA . GLY A 1 79 ? -11.410 1.741 24.750 1.00 93.38 79 GLY A CA 1
ATOM 625 C C . GLY A 1 79 ? -12.359 0.689 24.186 1.00 93.38 79 GLY A C 1
ATOM 626 O O . GLY A 1 79 ? -13.476 0.999 23.775 1.00 93.38 79 GLY A O 1
ATOM 627 N N . ILE A 1 80 ? -11.910 -0.566 24.174 1.00 94.25 80 ILE A N 1
ATOM 628 C CA . ILE A 1 80 ? -12.724 -1.732 23.791 1.00 94.25 80 ILE A CA 1
ATOM 629 C C . ILE A 1 80 ? -12.977 -2.582 25.028 1.00 94.25 80 ILE A C 1
ATOM 631 O O . ILE A 1 80 ? -12.025 -3.065 25.643 1.00 94.25 80 ILE A O 1
ATOM 635 N N . LYS A 1 81 ? -14.244 -2.772 25.407 1.00 93.88 81 LYS A N 1
ATOM 636 C CA . LYS A 1 81 ? -14.599 -3.611 26.558 1.00 93.88 81 LYS A CA 1
ATOM 637 C C . LYS A 1 81 ? -14.400 -5.090 26.222 1.00 93.88 81 LYS A C 1
ATOM 639 O O . LYS A 1 81 ? -14.722 -5.538 25.121 1.00 93.88 81 LYS A O 1
ATOM 644 N N . VAL A 1 82 ? -13.925 -5.862 27.199 1.00 92.12 82 VAL A N 1
ATOM 645 C CA . VAL A 1 82 ? -13.744 -7.321 27.077 1.00 92.12 82 VAL A CA 1
ATOM 646 C C . VAL A 1 82 ? -15.064 -8.008 26.727 1.00 92.12 82 VAL A C 1
ATOM 648 O O . VAL A 1 82 ? -15.095 -8.918 25.901 1.00 92.12 82 VAL A O 1
ATOM 651 N N . GLU A 1 83 ? -16.159 -7.564 27.341 1.00 93.62 83 GLU A N 1
ATOM 652 C CA . GLU A 1 83 ? -17.492 -8.125 27.125 1.00 93.62 83 GLU A CA 1
ATOM 653 C C . GLU A 1 83 ? -17.990 -7.912 25.688 1.00 93.62 83 GLU A C 1
ATOM 655 O O . GLU A 1 83 ? -18.489 -8.852 25.075 1.00 93.62 83 GLU A O 1
ATOM 660 N N . ASP A 1 84 ? -17.804 -6.715 25.123 1.00 93.69 84 ASP A N 1
ATOM 661 C CA . ASP A 1 84 ? -18.276 -6.396 23.769 1.00 93.69 84 ASP A CA 1
ATOM 662 C C . ASP A 1 84 ? -17.514 -7.192 22.709 1.00 93.69 84 ASP A C 1
ATOM 664 O O . ASP A 1 84 ? -18.114 -7.720 21.774 1.00 93.69 84 ASP A O 1
ATOM 668 N N . TYR A 1 85 ? -16.201 -7.356 22.888 1.00 92.75 85 TYR A N 1
ATOM 669 C CA . TYR A 1 85 ? -15.401 -8.238 22.042 1.00 92.75 85 TYR A CA 1
ATOM 670 C C . TYR A 1 85 ? -15.873 -9.698 22.147 1.00 92.75 85 TYR A C 1
ATOM 672 O O . TYR A 1 85 ? -16.102 -10.359 21.130 1.00 92.75 85 TYR A O 1
ATOM 680 N N . LYS A 1 86 ? -16.078 -10.203 23.375 1.00 92.25 86 LYS A N 1
ATOM 681 C CA . LYS A 1 86 ? -16.540 -11.581 23.603 1.00 92.25 86 LYS A CA 1
ATOM 682 C C . LYS A 1 86 ? -17.899 -11.838 22.959 1.00 92.25 86 LYS A C 1
ATOM 684 O O . LYS A 1 86 ? -18.034 -12.853 22.281 1.00 92.25 86 LYS A O 1
ATOM 689 N N . LYS A 1 87 ? -18.855 -10.911 23.088 1.00 93.56 87 LYS A N 1
ATOM 690 C CA . LYS A 1 87 ? -20.183 -10.997 22.454 1.00 93.56 87 LYS A CA 1
ATOM 691 C C . LYS A 1 87 ? -20.099 -11.241 20.949 1.00 93.56 87 LYS A C 1
ATOM 693 O O . LYS A 1 87 ? -20.876 -12.035 20.431 1.00 93.56 87 LYS A O 1
ATOM 698 N N . VAL A 1 88 ? -19.170 -10.582 20.256 1.00 94.25 88 VAL A N 1
ATOM 699 C CA . VAL A 1 88 ? -18.969 -10.779 18.812 1.00 94.25 88 VAL A CA 1
ATOM 700 C C . VAL A 1 88 ? -18.394 -12.166 18.526 1.00 94.25 88 VAL A C 1
ATOM 702 O O . VAL A 1 88 ? -18.973 -12.932 17.760 1.00 94.25 88 VAL A O 1
ATOM 705 N N . THR A 1 89 ? -17.303 -12.531 19.202 1.00 91.62 89 THR A N 1
ATOM 706 C CA . THR A 1 89 ? -16.640 -13.827 18.971 1.00 91.62 89 THR A CA 1
ATOM 707 C C . THR A 1 89 ? -17.517 -15.035 19.325 1.00 91.62 89 THR A C 1
ATOM 709 O O . THR A 1 89 ? -17.486 -16.038 18.623 1.00 91.62 89 THR A O 1
ATOM 712 N N . GLN A 1 90 ? -18.352 -14.940 20.366 1.00 94.31 90 GLN A N 1
ATOM 713 C CA . GLN A 1 90 ? -19.286 -16.000 20.772 1.00 94.31 90 GLN A CA 1
ATOM 714 C C . GLN A 1 90 ? -20.402 -16.241 19.750 1.00 94.31 90 GLN A C 1
ATOM 716 O O . GLN A 1 90 ? -20.985 -17.319 19.730 1.00 94.31 90 GLN A O 1
ATOM 721 N N . ARG A 1 91 ? -20.686 -15.261 18.885 1.00 95.06 91 ARG A N 1
ATOM 722 C CA . ARG A 1 91 ? -21.621 -15.403 17.759 1.00 95.06 91 ARG A CA 1
ATOM 723 C C . ARG A 1 91 ? -20.966 -16.016 16.517 1.00 95.06 91 ARG A C 1
ATOM 725 O O . ARG A 1 91 ? -21.608 -16.080 15.476 1.00 95.06 91 ARG A O 1
ATOM 732 N N . GLY A 1 92 ? -19.690 -16.408 16.597 1.00 93.25 92 GLY A N 1
ATOM 733 C CA . GLY A 1 92 ? -18.925 -16.928 15.461 1.00 93.25 92 GLY A CA 1
ATOM 734 C C . GLY A 1 92 ? -18.585 -15.875 14.401 1.00 93.25 92 GLY A C 1
ATOM 735 O O . GLY A 1 92 ? -18.158 -16.231 13.309 1.00 93.25 92 GLY A O 1
ATOM 736 N N . LYS A 1 93 ? -18.778 -14.585 14.703 1.00 95.62 93 LYS A N 1
ATOM 737 C CA . LYS A 1 93 ? -18.470 -13.473 13.797 1.00 95.62 93 LYS A CA 1
ATOM 738 C C . LYS A 1 93 ? -17.028 -13.013 13.982 1.00 95.62 93 LYS A C 1
ATOM 740 O O . LYS A 1 93 ? -16.480 -13.066 15.086 1.00 95.62 93 LYS A O 1
ATOM 745 N N . VAL A 1 94 ? -16.437 -12.492 12.912 1.00 95.50 94 VAL A N 1
ATOM 746 C CA . VAL A 1 94 ? -15.102 -11.897 12.928 1.00 95.50 94 VAL A CA 1
ATOM 747 C C . VAL A 1 94 ? -15.198 -10.461 13.468 1.00 95.50 94 VAL A C 1
ATOM 749 O O . VAL A 1 94 ? -15.852 -9.617 12.848 1.00 95.50 94 VAL A O 1
ATOM 752 N N . PRO A 1 95 ? -14.565 -10.144 14.612 1.00 95.56 95 PRO A N 1
ATOM 753 C CA . PRO A 1 95 ? -14.627 -8.817 15.204 1.00 95.56 95 PRO A CA 1
ATOM 754 C C . PRO A 1 95 ? -13.858 -7.783 14.379 1.00 95.56 95 PRO A C 1
ATOM 756 O O . PRO A 1 95 ? -12.665 -7.943 14.112 1.00 95.56 95 PRO A O 1
ATOM 759 N N . VAL A 1 96 ? -14.536 -6.681 14.050 1.00 96.62 96 VAL A N 1
ATOM 760 C CA . VAL A 1 96 ? -13.944 -5.479 13.447 1.00 96.62 96 VAL A CA 1
ATOM 761 C C . VAL A 1 96 ? -13.876 -4.377 14.502 1.00 96.62 96 VAL A C 1
ATOM 763 O O . VAL A 1 96 ? -14.902 -3.904 14.995 1.00 96.62 96 VAL A O 1
ATOM 766 N N . MET A 1 97 ? -12.666 -3.966 14.876 1.00 95.00 97 MET A N 1
ATOM 767 C CA . MET A 1 97 ? -12.425 -2.965 15.918 1.00 95.00 97 MET A CA 1
ATOM 768 C C . MET A 1 97 ? -11.890 -1.673 15.311 1.00 95.00 97 MET A C 1
ATOM 770 O O . MET A 1 97 ? -10.879 -1.688 14.613 1.00 95.00 97 MET A O 1
ATOM 774 N N . VAL A 1 98 ? -12.523 -0.541 15.623 1.00 94.75 98 VAL A N 1
ATOM 775 C CA . VAL A 1 98 ? -11.993 0.780 15.262 1.00 94.75 98 VAL A CA 1
ATOM 776 C C . VAL A 1 98 ? -11.169 1.315 16.424 1.00 94.75 98 VAL A C 1
ATOM 778 O O . VAL A 1 98 ? -11.714 1.589 17.492 1.00 94.75 98 VAL A O 1
ATOM 781 N N . LEU A 1 99 ? -9.862 1.460 16.219 1.00 93.75 99 LEU A N 1
ATOM 782 C CA . LEU A 1 99 ? -8.916 1.868 17.259 1.00 93.75 99 LEU A CA 1
ATOM 783 C C . LEU A 1 99 ? -8.175 3.146 16.878 1.00 93.75 99 LEU A C 1
ATOM 785 O O . LEU A 1 99 ? -8.080 3.518 15.708 1.00 93.75 99 LEU A O 1
ATOM 789 N N . THR A 1 100 ? -7.622 3.810 17.889 1.00 93.31 100 THR A N 1
ATOM 790 C CA . THR A 1 100 ? -6.611 4.848 17.678 1.00 93.31 100 THR A CA 1
ATOM 791 C C . THR A 1 100 ? -5.303 4.193 17.210 1.00 93.31 100 THR A C 1
ATOM 793 O O . THR A 1 100 ? -5.078 3.004 17.476 1.00 93.31 100 THR A O 1
ATOM 796 N N . PRO A 1 101 ? -4.417 4.924 16.514 1.00 94.44 101 PRO A N 1
ATOM 797 C CA . PRO A 1 101 ? -3.102 4.397 16.146 1.00 94.44 101 PRO A CA 1
ATOM 798 C C . PRO A 1 101 ? -2.263 3.977 17.355 1.00 94.44 101 PRO A C 1
ATOM 800 O O . PRO A 1 101 ? -1.611 2.938 17.306 1.00 94.44 101 PRO A O 1
ATOM 803 N N . GLU A 1 102 ? -2.348 4.721 18.460 1.00 93.31 102 GLU A N 1
ATOM 804 C CA . GLU A 1 102 ? -1.672 4.377 19.713 1.00 93.31 102 GLU A CA 1
ATOM 805 C C . GLU A 1 102 ? -2.158 3.037 20.280 1.00 93.31 102 GLU A C 1
ATOM 807 O O . GLU A 1 102 ? -1.343 2.151 20.541 1.00 93.31 102 GLU A O 1
ATOM 812 N N . ALA A 1 103 ? -3.477 2.859 20.430 1.00 92.50 103 ALA A N 1
ATOM 813 C CA . ALA A 1 103 ? -4.048 1.618 20.952 1.00 92.50 103 ALA A CA 1
ATOM 814 C C . ALA A 1 103 ? -3.679 0.425 20.064 1.00 92.50 103 ALA A C 1
ATOM 816 O O . ALA A 1 103 ? -3.235 -0.606 20.566 1.00 92.50 103 ALA A O 1
ATOM 817 N N . ALA A 1 104 ? -3.805 0.578 18.739 1.00 92.38 104 ALA A N 1
ATOM 818 C CA . ALA A 1 104 ? -3.440 -0.460 17.779 1.00 92.38 104 ALA A CA 1
ATOM 819 C C . ALA A 1 104 ? -1.954 -0.848 17.887 1.00 92.38 104 ALA A C 1
ATOM 821 O O . ALA A 1 104 ? -1.629 -2.034 17.895 1.00 92.38 104 ALA A O 1
ATOM 822 N N . ASN A 1 105 ? -1.064 0.135 18.057 1.00 90.12 105 ASN A N 1
ATOM 823 C CA . ASN A 1 105 ? 0.367 -0.099 18.228 1.00 90.12 105 ASN A CA 1
ATOM 824 C C . ASN A 1 105 ? 0.715 -0.798 19.552 1.00 90.12 105 ASN A C 1
ATOM 826 O O . ASN A 1 105 ? 1.776 -1.401 19.647 1.00 90.12 105 ASN A O 1
ATOM 830 N N . GLN A 1 106 ? -0.133 -0.727 20.577 1.00 87.88 106 GLN A N 1
ATOM 831 C CA . GLN A 1 106 ? 0.117 -1.362 21.877 1.00 87.88 106 GLN A CA 1
ATOM 832 C C . GLN A 1 106 ? -0.533 -2.746 22.018 1.00 87.88 106 GLN A C 1
ATOM 834 O O . GLN A 1 106 ? -0.249 -3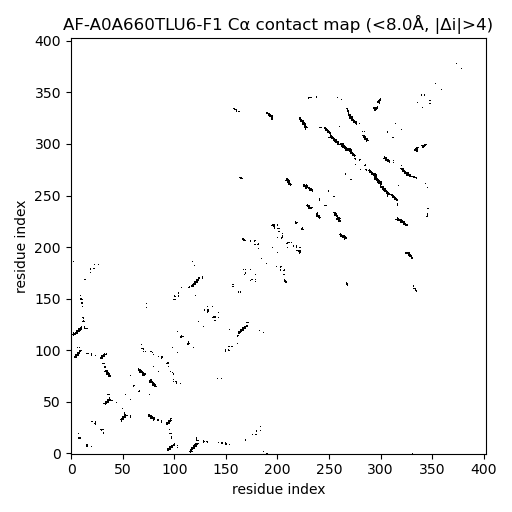.453 22.985 1.00 87.88 106 GLN A O 1
ATOM 839 N N . LEU A 1 107 ? -1.387 -3.160 21.075 1.00 83.88 107 LEU A N 1
ATOM 840 C CA . LEU A 1 107 ? -2.133 -4.420 21.172 1.00 83.88 107 LEU A CA 1
ATOM 841 C C . LEU A 1 107 ? -1.252 -5.671 21.211 1.00 83.88 107 LEU A C 1
ATOM 843 O O . LEU A 1 107 ? -1.628 -6.665 21.827 1.00 83.88 107 LEU A O 1
ATOM 847 N N . ASP A 1 108 ? -0.078 -5.631 20.587 1.00 77.56 108 ASP A N 1
ATOM 848 C CA . ASP A 1 108 ? 0.893 -6.728 20.607 1.00 77.56 108 ASP A CA 1
ATOM 849 C C . ASP A 1 108 ? 1.476 -6.995 22.004 1.00 77.56 108 ASP A C 1
ATOM 851 O O . ASP A 1 108 ? 1.902 -8.117 22.290 1.00 77.56 108 ASP A O 1
ATOM 855 N N . LYS A 1 109 ? 1.443 -5.994 22.895 1.00 77.38 109 LYS A N 1
ATOM 856 C CA . LYS A 1 109 ? 1.837 -6.118 24.307 1.00 77.38 109 LYS A CA 1
ATOM 857 C C . LYS A 1 109 ? 0.800 -6.872 25.139 1.00 77.38 109 LYS A C 1
ATOM 859 O O . LYS A 1 109 ? 1.116 -7.358 26.222 1.00 77.38 109 LYS A O 1
ATOM 864 N N . ILE A 1 110 ? -0.429 -6.999 24.643 1.00 78.06 110 ILE A N 1
ATOM 865 C CA . ILE A 1 110 ? -1.486 -7.759 25.304 1.00 78.06 110 ILE A CA 1
ATOM 866 C C . ILE A 1 110 ? -1.361 -9.212 24.846 1.00 78.06 110 ILE A C 1
ATOM 868 O O . ILE A 1 110 ? -1.708 -9.564 23.719 1.00 78.06 110 ILE A O 1
ATOM 872 N N . SER A 1 111 ? -0.872 -10.078 25.735 1.00 69.81 111 SER A N 1
ATOM 873 C CA . SER A 1 111 ? -0.561 -11.490 25.444 1.00 69.81 111 SER A CA 1
ATOM 874 C C . SER A 1 111 ? -1.702 -12.247 24.745 1.00 69.81 111 SER A C 1
ATOM 876 O O . SER A 1 111 ? -1.474 -13.049 23.837 1.00 69.81 111 SER A O 1
ATOM 878 N N . GLN A 1 112 ? -2.953 -11.952 25.105 1.00 69.12 112 GLN A N 1
ATOM 879 C CA . GLN A 1 112 ? -4.139 -12.576 24.511 1.00 69.12 112 GLN A CA 1
ATOM 880 C C . GLN A 1 112 ? -4.390 -12.155 23.050 1.00 69.12 112 GLN A C 1
ATOM 882 O O . GLN A 1 112 ? -4.999 -12.931 22.303 1.00 69.12 112 GLN A O 1
ATOM 887 N N . MET A 1 113 ? -3.878 -10.989 22.642 1.00 73.50 113 MET A N 1
ATOM 888 C CA . MET A 1 113 ? -4.140 -10.304 21.368 1.00 73.50 113 MET A CA 1
ATOM 889 C C . MET A 1 113 ? -2.945 -10.309 20.399 1.00 73.50 113 MET A C 1
ATOM 891 O O . MET A 1 113 ? -3.113 -9.997 19.221 1.00 73.50 113 MET A O 1
ATOM 895 N N . LYS A 1 114 ? -1.756 -10.708 20.861 1.00 70.50 114 LYS A N 1
ATOM 896 C CA . LYS A 1 114 ? -0.527 -10.782 20.058 1.00 70.50 114 LYS A CA 1
ATOM 897 C C . LYS A 1 114 ? -0.696 -11.642 18.790 1.00 70.50 114 LYS A C 1
ATOM 899 O O . LYS A 1 114 ? -1.174 -12.773 18.884 1.00 70.50 114 LYS A O 1
ATOM 904 N N . ASN A 1 115 ? -0.280 -11.106 17.636 1.00 67.00 115 ASN A N 1
ATOM 905 C CA . ASN A 1 115 ? -0.236 -11.750 16.304 1.00 67.00 115 ASN A CA 1
ATOM 906 C C . ASN A 1 115 ? -1.578 -12.278 15.783 1.00 67.00 115 ASN A C 1
ATOM 908 O O . ASN A 1 115 ? -1.627 -13.255 15.041 1.00 67.00 115 ASN A O 1
ATOM 912 N N . LYS A 1 116 ? -2.687 -11.679 16.217 1.00 78.38 116 LYS A N 1
ATOM 913 C CA . LYS A 1 116 ? -4.030 -12.222 15.976 1.00 78.38 116 LYS A CA 1
ATOM 914 C C . LYS A 1 116 ? -4.919 -11.322 15.134 1.00 78.38 116 LYS A C 1
ATOM 916 O O . LYS A 1 116 ? -6.074 -11.667 14.939 1.00 78.38 116 LYS A O 1
ATOM 921 N N . PHE A 1 117 ? -4.431 -10.194 14.634 1.00 89.69 117 PHE A N 1
ATOM 922 C CA . PHE A 1 117 ? -5.282 -9.226 13.944 1.00 89.69 117 PHE A CA 1
ATOM 923 C C . PHE A 1 117 ? -4.643 -8.733 12.665 1.00 89.69 117 PHE A C 1
ATOM 925 O O . PHE A 1 117 ? -3.461 -8.405 12.666 1.00 89.69 117 PHE A O 1
ATOM 932 N N . MET A 1 118 ? -5.458 -8.618 11.619 1.00 93.19 118 MET A N 1
ATOM 933 C CA . MET A 1 118 ? -5.116 -7.857 10.424 1.00 93.19 118 MET A CA 1
ATOM 934 C C . MET A 1 118 ? -5.342 -6.370 10.704 1.00 93.19 118 MET A C 1
ATOM 936 O O . MET A 1 118 ? -6.451 -5.976 11.068 1.00 93.19 118 MET A O 1
ATOM 940 N N . ILE A 1 119 ? -4.307 -5.545 10.552 1.00 94.88 119 ILE A N 1
ATOM 941 C CA . ILE A 1 119 ? -4.384 -4.101 10.785 1.00 94.88 119 ILE A CA 1
ATOM 942 C C . ILE A 1 119 ? -4.529 -3.377 9.452 1.00 94.88 119 ILE A C 1
ATOM 944 O O . ILE A 1 119 ? -3.693 -3.494 8.562 1.00 94.88 119 ILE A O 1
ATOM 948 N N . ILE A 1 120 ? -5.576 -2.573 9.339 1.00 97.75 120 ILE A N 1
ATOM 949 C CA . ILE A 1 120 ? -5.798 -1.652 8.235 1.00 97.75 120 ILE A CA 1
ATOM 950 C C . ILE A 1 120 ? -5.550 -0.244 8.759 1.00 97.75 120 ILE A C 1
ATOM 952 O O . ILE A 1 120 ? -6.278 0.239 9.627 1.00 97.75 120 ILE A O 1
ATOM 956 N N . PHE A 1 121 ? -4.513 0.412 8.249 1.00 98.00 121 PHE A N 1
ATOM 957 C CA . PHE A 1 121 ? -4.241 1.815 8.519 1.00 98.00 121 PHE A CA 1
ATOM 958 C C . PHE A 1 121 ? -4.763 2.656 7.357 1.00 98.00 121 PHE A C 1
ATOM 960 O O . PHE A 1 121 ? -4.196 2.625 6.268 1.00 98.00 121 PHE A O 1
ATOM 967 N N . LEU A 1 122 ? -5.834 3.409 7.593 1.00 98.31 122 LEU A N 1
ATOM 968 C CA . LEU A 1 122 ? -6.402 4.335 6.619 1.00 98.31 122 LEU A CA 1
ATOM 969 C C . LEU A 1 122 ? -5.746 5.709 6.736 1.00 98.31 122 LEU A C 1
ATOM 971 O O . LEU A 1 122 ? -5.773 6.328 7.805 1.00 98.31 122 LEU A O 1
ATOM 975 N N . ASP A 1 123 ? -5.231 6.216 5.626 1.00 97.38 123 ASP A N 1
ATOM 976 C CA . ASP A 1 123 ? -4.726 7.584 5.504 1.00 97.38 123 ASP A CA 1
ATOM 977 C C . ASP A 1 123 ? -5.297 8.255 4.251 1.00 97.38 123 ASP A C 1
ATOM 979 O O . ASP A 1 123 ? -5.929 7.600 3.427 1.00 97.38 123 ASP A O 1
ATOM 983 N N . ALA A 1 124 ? -5.098 9.557 4.109 1.00 96.50 124 ALA A N 1
ATOM 984 C CA . ALA A 1 124 ? -5.341 10.285 2.868 1.00 96.50 124 ALA A CA 1
ATOM 985 C C . ALA A 1 124 ? -4.403 11.497 2.797 1.00 96.50 124 ALA A C 1
ATOM 987 O O . ALA A 1 124 ? -3.691 11.805 3.762 1.00 96.50 124 ALA A O 1
ATOM 988 N N . SER A 1 125 ? -4.405 12.183 1.660 1.00 95.56 125 SER A N 1
ATOM 989 C CA . SER A 1 125 ? -3.728 13.463 1.482 1.00 95.56 125 SER A CA 1
ATOM 990 C C . SER A 1 125 ? -4.177 14.488 2.523 1.00 95.56 125 SER A C 1
ATOM 992 O O . SER A 1 125 ? -5.315 14.470 3.006 1.00 95.56 125 SER A O 1
ATOM 994 N N . ASP A 1 126 ? -3.270 15.398 2.878 1.00 95.12 126 ASP A N 1
ATOM 995 C CA . ASP A 1 126 ? -3.557 16.390 3.911 1.00 95.12 126 ASP A CA 1
ATOM 996 C C . ASP A 1 126 ? -4.730 17.298 3.528 1.00 95.12 126 ASP A C 1
ATOM 998 O O . ASP A 1 126 ? -5.597 17.541 4.368 1.00 95.12 126 ASP A O 1
ATOM 1002 N N . ASP A 1 127 ? -4.827 17.661 2.248 1.00 94.38 127 ASP A N 1
ATOM 1003 C CA . ASP A 1 127 ? -5.940 18.418 1.673 1.00 94.38 127 ASP A CA 1
ATOM 1004 C C . ASP A 1 127 ? -7.288 17.703 1.845 1.00 94.38 127 ASP A C 1
ATOM 1006 O O . ASP A 1 127 ? -8.286 18.315 2.230 1.00 94.38 127 ASP A O 1
ATOM 1010 N N . THR A 1 128 ? -7.330 16.394 1.579 1.00 94.81 128 THR A N 1
ATOM 1011 C CA . THR A 1 128 ? -8.546 15.581 1.727 1.00 94.81 128 THR A CA 1
ATOM 1012 C C . THR A 1 128 ? -8.972 15.499 3.190 1.00 94.81 128 THR A C 1
ATOM 1014 O O . THR A 1 128 ? -10.148 15.660 3.530 1.00 94.81 128 THR A O 1
ATOM 1017 N N . LEU A 1 129 ? -8.016 15.250 4.087 1.00 94.19 129 LEU A N 1
ATOM 1018 C CA . LEU A 1 129 ? -8.296 15.132 5.513 1.00 94.19 129 LEU A CA 1
ATOM 1019 C C . LEU A 1 129 ? -8.757 16.467 6.112 1.00 94.19 129 LEU A C 1
ATOM 1021 O O . LEU A 1 129 ? -9.696 16.465 6.907 1.00 94.19 129 LEU A O 1
ATOM 1025 N N . ASP A 1 130 ? -8.152 17.589 5.716 1.00 93.62 130 ASP A N 1
ATOM 1026 C CA . ASP A 1 130 ? -8.533 18.924 6.187 1.00 93.62 130 ASP A CA 1
ATOM 1027 C C . ASP A 1 130 ? -9.971 19.264 5.779 1.00 93.62 130 ASP A C 1
ATOM 1029 O O . ASP A 1 130 ? -10.790 19.545 6.655 1.00 93.62 130 ASP A O 1
ATOM 1033 N N . LYS A 1 131 ? -10.340 19.080 4.502 1.00 91.75 131 LYS A N 1
ATOM 1034 C CA . LYS A 1 131 ? -11.724 19.279 4.023 1.00 91.75 131 LYS A CA 1
ATOM 1035 C C . LYS A 1 131 ? -12.746 18.461 4.818 1.00 91.75 131 LYS A C 1
ATOM 1037 O O . LYS A 1 131 ? -13.824 18.944 5.173 1.00 91.75 131 LYS A O 1
ATOM 1042 N N . ARG A 1 132 ? -12.422 17.197 5.120 1.00 90.50 132 ARG A N 1
ATOM 1043 C CA . ARG A 1 132 ? -13.300 16.302 5.899 1.00 90.50 132 ARG A CA 1
ATOM 1044 C C . ARG A 1 132 ? -13.455 16.758 7.352 1.00 90.50 132 ARG A C 1
ATOM 1046 O O . ARG A 1 132 ? -14.511 16.533 7.943 1.00 90.50 132 ARG A O 1
ATOM 1053 N N . LEU A 1 133 ? -12.423 17.360 7.938 1.00 87.19 133 LEU A N 1
ATOM 1054 C CA . LEU A 1 133 ? -12.431 17.846 9.320 1.00 87.19 133 LEU A CA 1
ATOM 1055 C C . LEU A 1 133 ? -13.110 19.215 9.448 1.00 87.19 133 LEU A C 1
ATOM 1057 O O . LEU A 1 133 ? -13.882 19.409 10.387 1.00 87.19 133 LEU A O 1
ATOM 1061 N N . GLU A 1 134 ? -12.919 20.111 8.479 1.00 88.81 134 GLU A N 1
ATOM 1062 C CA . GLU A 1 134 ? -13.654 21.380 8.384 1.00 88.81 134 GLU A CA 1
ATOM 1063 C C . GLU A 1 134 ? -15.160 21.139 8.300 1.00 88.81 134 GLU A C 1
ATOM 1065 O O . GLU A 1 134 ? -15.929 21.734 9.053 1.00 88.81 134 GLU A O 1
ATOM 1070 N N . LYS A 1 135 ? -15.593 20.182 7.466 1.00 87.12 135 LYS A N 1
ATOM 1071 C CA . LYS A 1 135 ? -17.008 19.790 7.356 1.00 87.12 135 LYS A CA 1
ATOM 1072 C C . LYS A 1 135 ? -17.602 19.295 8.684 1.00 87.12 135 LYS A C 1
ATOM 1074 O O . LYS A 1 135 ? -18.814 19.351 8.873 1.00 87.12 135 LYS A O 1
ATOM 1079 N N . ARG A 1 136 ? -16.763 18.814 9.606 1.00 83.94 136 ARG A N 1
ATOM 1080 C CA . ARG A 1 136 ? -17.157 18.384 10.958 1.00 83.94 136 ARG A CA 1
ATOM 1081 C C . ARG A 1 136 ? -17.108 19.504 12.001 1.00 83.94 136 ARG A C 1
ATOM 1083 O O . ARG A 1 136 ? -17.441 19.247 13.155 1.00 83.94 136 ARG A O 1
ATOM 1090 N N . GLY A 1 137 ? -16.696 20.714 11.622 1.00 82.94 137 GLY A N 1
ATOM 1091 C CA . GLY A 1 137 ? -16.526 21.841 12.539 1.00 82.94 137 GLY A CA 1
ATOM 1092 C C . GLY A 1 137 ? -15.372 21.645 13.524 1.00 82.94 137 GLY A C 1
ATOM 1093 O O . GLY A 1 137 ? -15.428 22.144 14.646 1.00 82.94 137 GLY A O 1
ATOM 1094 N N . GLU A 1 138 ? -14.348 20.874 13.153 1.00 82.44 138 GLU A N 1
ATOM 1095 C CA . GLU A 1 138 ? -13.217 20.596 14.034 1.00 82.44 138 GLU A CA 1
ATOM 1096 C C . GLU A 1 138 ? -12.044 21.557 13.812 1.00 82.44 138 GLU A C 1
ATOM 1098 O O . GLU A 1 138 ? -11.757 21.974 12.694 1.00 82.44 138 GLU A O 1
ATOM 1103 N N . ASN A 1 139 ? -11.314 21.864 14.888 1.00 84.56 139 ASN A N 1
ATOM 1104 C CA . ASN A 1 139 ? -10.114 22.694 14.816 1.00 84.56 139 ASN A CA 1
ATOM 1105 C C . ASN A 1 139 ? -8.989 21.972 14.046 1.00 84.56 139 ASN A C 1
ATOM 1107 O O . ASN A 1 139 ? -8.510 20.915 14.477 1.00 84.56 139 ASN A O 1
ATOM 1111 N N . LEU A 1 140 ? -8.555 22.574 12.936 1.00 86.31 140 LEU A N 1
ATOM 1112 C CA . LEU A 1 140 ? -7.549 22.006 12.041 1.00 86.31 140 LEU A CA 1
ATOM 1113 C C . LEU A 1 140 ? -6.156 21.906 12.657 1.00 86.31 140 LEU A C 1
ATOM 1115 O O . LEU A 1 140 ? -5.509 20.881 12.466 1.00 86.31 140 LEU A O 1
ATOM 1119 N N . ASP A 1 141 ? -5.707 22.896 13.426 1.00 86.38 141 ASP A N 1
ATOM 1120 C CA . ASP A 1 141 ? -4.357 22.888 14.006 1.00 86.38 141 ASP A CA 1
ATOM 1121 C C . ASP A 1 141 ? -4.166 21.680 14.925 1.00 86.38 141 ASP A C 1
ATOM 1123 O O . ASP A 1 141 ? -3.248 20.878 14.747 1.00 86.38 141 ASP A O 1
ATOM 1127 N N . THR A 1 142 ? -5.115 21.465 15.842 1.00 85.44 142 THR A N 1
ATOM 1128 C CA . THR A 1 142 ? -5.092 20.293 16.731 1.00 85.44 142 THR A CA 1
ATOM 1129 C C . THR A 1 142 ? -5.174 18.976 15.959 1.00 85.44 142 THR A C 1
ATOM 1131 O O . THR A 1 142 ? -4.581 17.973 16.364 1.00 85.44 142 THR A O 1
ATOM 1134 N N . ALA A 1 143 ? -5.906 18.952 14.842 1.00 87.19 143 ALA A N 1
ATOM 1135 C CA . ALA A 1 143 ? -6.067 17.755 14.033 1.00 87.19 143 ALA A CA 1
ATOM 1136 C C . ALA A 1 143 ? -4.825 17.441 13.185 1.00 87.19 143 ALA A C 1
ATOM 1138 O O . ALA A 1 143 ? -4.484 16.265 13.048 1.00 87.19 143 ALA A O 1
ATOM 1139 N N . ARG A 1 144 ? -4.124 18.460 12.672 1.00 91.12 144 ARG A N 1
ATOM 1140 C CA . ARG A 1 144 ? -2.850 18.326 11.951 1.00 91.12 144 ARG A CA 1
ATOM 1141 C C . ARG A 1 144 ? -1.750 17.806 12.878 1.00 91.12 144 ARG A C 1
ATOM 1143 O O . ARG A 1 144 ? -1.114 16.810 12.546 1.00 91.12 144 ARG A O 1
ATOM 1150 N N . THR A 1 145 ? -1.619 18.349 14.093 1.00 91.31 145 THR A N 1
ATOM 1151 C CA . THR A 1 145 ? -0.677 17.806 15.093 1.00 91.31 145 THR A CA 1
ATOM 1152 C C . THR A 1 145 ? -0.994 16.348 15.444 1.00 91.31 145 THR A C 1
ATOM 1154 O O . THR A 1 145 ? -0.098 15.504 15.497 1.00 91.31 145 THR A O 1
ATOM 1157 N N . GLN A 1 146 ? -2.275 16.009 15.641 1.00 92.19 146 GLN A N 1
ATOM 1158 C CA . GLN A 1 146 ? -2.671 14.620 15.894 1.00 92.19 146 GLN A CA 1
ATOM 1159 C C . GLN A 1 146 ? -2.362 13.708 14.696 1.00 92.19 146 GLN A C 1
ATOM 1161 O O . GLN A 1 146 ? -1.946 12.570 14.892 1.00 92.19 146 GLN A O 1
ATOM 1166 N N . ARG A 1 147 ? -2.513 14.190 13.459 1.00 93.56 147 ARG A N 1
ATOM 1167 C CA . ARG A 1 147 ? -2.209 13.426 12.238 1.00 93.56 147 ARG A CA 1
ATOM 1168 C C . ARG A 1 147 ? -0.738 13.027 12.152 1.00 93.56 147 ARG A C 1
ATOM 1170 O O . ARG A 1 147 ? -0.435 11.897 11.776 1.00 93.56 147 ARG A O 1
ATOM 1177 N N . GLU A 1 148 ? 0.172 13.918 12.527 1.00 93.81 148 GLU A N 1
ATOM 1178 C CA . GLU A 1 148 ? 1.604 13.606 12.590 1.00 93.81 148 GLU A CA 1
ATOM 1179 C C . GLU A 1 148 ? 1.908 12.532 13.640 1.00 93.81 148 GLU A C 1
ATOM 1181 O O . GLU A 1 148 ? 2.727 11.642 13.409 1.00 93.81 148 GLU A O 1
ATOM 1186 N N . ILE A 1 149 ? 1.237 12.580 14.796 1.00 94.81 149 ILE A N 1
ATOM 1187 C CA . ILE A 1 149 ? 1.319 11.526 15.821 1.00 94.81 149 ILE A CA 1
ATOM 1188 C C . ILE A 1 149 ? 0.788 10.197 15.261 1.00 94.81 149 ILE A C 1
ATOM 1190 O O . ILE A 1 149 ? 1.444 9.163 15.377 1.00 94.81 149 ILE A O 1
ATOM 1194 N N . ASP A 1 150 ? -0.364 10.226 14.593 1.00 96.25 150 ASP A N 1
ATOM 1195 C CA . ASP A 1 150 ? -1.006 9.051 14.002 1.00 96.25 150 ASP A CA 1
ATOM 1196 C C . ASP A 1 150 ? -0.094 8.371 12.958 1.00 96.25 150 ASP A C 1
ATOM 1198 O O . ASP A 1 150 ? 0.059 7.145 12.962 1.00 96.25 150 ASP A O 1
ATOM 1202 N N . ARG A 1 151 ? 0.565 9.158 12.094 1.00 96.50 151 ARG A N 1
ATOM 1203 C CA . ARG A 1 151 ? 1.531 8.662 11.095 1.00 96.50 151 ARG A CA 1
ATOM 1204 C C . ARG A 1 151 ? 2.822 8.132 11.732 1.00 96.50 151 ARG A C 1
ATOM 1206 O O . ARG A 1 151 ? 3.368 7.159 11.222 1.00 96.50 151 ARG A O 1
ATOM 1213 N N . ARG A 1 152 ? 3.269 8.680 12.868 1.00 96.44 152 ARG A N 1
ATOM 1214 C CA . ARG A 1 152 ? 4.398 8.113 13.630 1.00 96.44 152 ARG A CA 1
ATOM 1215 C C . ARG A 1 152 ? 4.083 6.715 14.161 1.00 96.44 152 ARG A C 1
ATOM 1217 O O . ARG A 1 152 ? 4.879 5.802 13.964 1.00 96.44 152 ARG A O 1
ATOM 1224 N N . TYR A 1 153 ? 2.896 6.509 14.737 1.00 95.38 153 TYR A N 1
ATOM 1225 C CA . TYR A 1 153 ? 2.471 5.172 15.172 1.00 95.38 153 TYR A CA 1
ATOM 1226 C C . TYR A 1 153 ? 2.369 4.177 14.013 1.00 95.38 153 TYR A C 1
ATOM 1228 O O . TYR A 1 153 ? 2.721 3.010 14.177 1.00 95.38 153 TYR A O 1
ATOM 1236 N N . LYS A 1 154 ? 1.929 4.619 12.827 1.00 95.25 154 LYS A N 1
ATOM 1237 C CA . LYS A 1 154 ? 1.970 3.797 11.606 1.00 95.25 154 LYS A CA 1
ATOM 1238 C C . LYS A 1 154 ? 3.390 3.327 11.293 1.00 95.25 154 LYS A C 1
ATOM 1240 O O . LYS A 1 154 ? 3.587 2.141 11.041 1.00 95.25 154 LYS A O 1
ATOM 1245 N N . ASP A 1 155 ? 4.366 4.229 11.332 1.00 94.19 155 ASP A N 1
ATOM 1246 C CA . ASP A 1 155 ? 5.763 3.900 11.032 1.00 94.19 155 ASP A CA 1
ATOM 1247 C C . ASP A 1 155 ? 6.382 2.971 12.092 1.00 94.19 155 ASP A C 1
ATOM 1249 O O . ASP A 1 155 ? 7.195 2.106 11.761 1.00 94.19 155 ASP A O 1
ATOM 1253 N N . GLU A 1 156 ? 5.978 3.097 13.360 1.00 93.62 156 GLU A N 1
ATOM 1254 C CA . GLU A 1 156 ? 6.340 2.146 14.419 1.00 93.62 156 GLU A CA 1
ATOM 1255 C C . GLU A 1 156 ? 5.738 0.759 14.170 1.00 93.62 156 GLU A C 1
ATOM 1257 O O . GLU A 1 156 ? 6.467 -0.234 14.175 1.00 93.62 156 GLU A O 1
ATOM 1262 N N . MET A 1 157 ? 4.430 0.683 13.898 1.00 92.69 157 MET A N 1
ATOM 1263 C CA . MET A 1 157 ? 3.735 -0.573 13.595 1.00 92.69 157 MET A CA 1
ATOM 1264 C C . MET A 1 157 ? 4.329 -1.273 12.371 1.00 92.69 157 MET A C 1
ATOM 1266 O O . MET A 1 157 ? 4.470 -2.496 12.369 1.00 92.69 157 MET A O 1
ATOM 1270 N N . TRP A 1 158 ? 4.714 -0.508 11.346 1.00 92.50 158 TRP A N 1
ATOM 1271 C CA . TRP A 1 158 ? 5.319 -1.025 10.121 1.00 92.50 158 TRP A CA 1
ATOM 1272 C C . TRP A 1 158 ? 6.592 -1.836 10.392 1.00 92.50 158 TRP A C 1
ATOM 1274 O O . TRP A 1 158 ? 6.772 -2.911 9.816 1.00 92.50 158 TRP A O 1
ATOM 1284 N N . LYS A 1 159 ? 7.434 -1.370 11.323 1.00 90.81 159 LYS A N 1
ATOM 1285 C CA . LYS A 1 159 ? 8.723 -1.992 11.677 1.00 90.81 159 LYS A CA 1
ATOM 1286 C C . LYS A 1 159 ? 8.594 -3.270 12.509 1.00 90.81 159 LYS A C 1
ATOM 1288 O O . LYS A 1 159 ? 9.571 -3.998 12.649 1.00 90.81 159 LYS A O 1
ATOM 1293 N N . LYS A 1 160 ? 7.422 -3.552 13.079 1.00 87.69 160 LYS A N 1
ATOM 1294 C CA . LYS A 1 160 ? 7.211 -4.741 13.914 1.00 87.69 160 LYS A CA 1
ATOM 1295 C C . LYS A 1 160 ? 7.065 -5.985 13.045 1.00 87.69 160 LYS A C 1
ATOM 1297 O O . LYS A 1 160 ? 6.261 -5.989 12.119 1.00 87.69 160 LYS A O 1
ATOM 1302 N N . GLU A 1 161 ? 7.777 -7.056 13.377 1.00 80.62 161 GLU A N 1
ATOM 1303 C CA . GLU A 1 161 ? 7.679 -8.348 12.676 1.00 80.62 161 GLU A CA 1
ATOM 1304 C C . GLU A 1 161 ? 6.248 -8.889 12.683 1.00 80.62 161 GLU A C 1
ATOM 1306 O O . GLU A 1 161 ? 5.709 -9.273 11.662 1.00 80.62 161 GLU A O 1
ATOM 1311 N N . ASN A 1 162 ? 5.607 -8.776 13.836 1.00 73.94 162 ASN A N 1
ATOM 1312 C CA . ASN A 1 162 ? 4.389 -9.461 14.244 1.00 73.94 162 ASN A CA 1
ATOM 1313 C C . ASN A 1 162 ? 3.091 -8.670 13.974 1.00 73.94 162 ASN A C 1
ATOM 1315 O O . ASN A 1 162 ? 2.091 -8.799 14.687 1.00 73.94 162 ASN A O 1
ATOM 1319 N N . CYS A 1 163 ? 3.145 -7.777 12.990 1.00 77.00 163 CYS A N 1
ATOM 1320 C CA . CYS A 1 163 ? 2.110 -6.796 12.696 1.00 77.00 163 CYS A CA 1
ATOM 1321 C C . CYS A 1 163 ? 1.785 -6.818 11.191 1.00 77.00 163 CYS A C 1
ATOM 1323 O O . CYS A 1 163 ? 2.505 -6.178 10.405 1.00 77.00 163 CYS A O 1
ATOM 1325 N N . PRO A 1 164 ? 0.728 -7.544 10.772 1.00 83.38 164 PRO A N 1
ATOM 1326 C CA . PRO A 1 164 ? 0.251 -7.530 9.396 1.00 83.38 164 PRO A CA 1
ATOM 1327 C C . PRO A 1 164 ? -0.555 -6.247 9.185 1.00 83.38 164 PRO A C 1
ATOM 1329 O O . PRO A 1 164 ? -1.751 -6.179 9.475 1.00 83.38 164 PRO A O 1
ATOM 1332 N N . ILE A 1 165 ? 0.142 -5.204 8.738 1.00 91.56 165 ILE A N 1
ATOM 1333 C CA . ILE A 1 165 ? -0.409 -3.868 8.515 1.00 91.56 165 ILE A CA 1
ATOM 1334 C C . ILE A 1 165 ? -0.484 -3.547 7.020 1.00 91.56 165 ILE A C 1
ATOM 1336 O O . ILE A 1 165 ? 0.516 -3.616 6.304 1.00 91.56 165 ILE A O 1
ATOM 1340 N N . TYR A 1 166 ? -1.668 -3.132 6.573 1.00 96.12 166 TYR A N 1
ATOM 1341 C CA . TYR A 1 166 ? -1.915 -2.586 5.242 1.00 96.12 166 TYR A CA 1
ATOM 1342 C C . TYR A 1 166 ? -2.221 -1.095 5.354 1.00 96.12 166 TYR A C 1
ATOM 1344 O O . TYR A 1 166 ? -3.160 -0.696 6.042 1.00 96.12 166 TYR A O 1
ATOM 1352 N N . CYS A 1 167 ? -1.424 -0.267 4.683 1.00 96.81 167 CYS A N 1
ATOM 1353 C CA . CYS A 1 167 ? -1.589 1.185 4.667 1.00 96.81 167 CYS A CA 1
ATOM 1354 C C . CYS A 1 167 ? -2.398 1.593 3.431 1.00 96.81 167 CYS A C 1
ATOM 1356 O O . CYS A 1 167 ? -1.823 1.746 2.358 1.00 96.81 167 CYS A O 1
ATOM 1358 N N . ILE A 1 168 ? -3.711 1.749 3.582 1.00 98.00 168 ILE A N 1
ATOM 1359 C CA . ILE A 1 168 ? -4.638 2.059 2.488 1.00 98.00 168 ILE A CA 1
ATOM 1360 C C . ILE A 1 168 ? -4.875 3.572 2.417 1.00 98.00 168 ILE A C 1
ATOM 1362 O O . ILE A 1 168 ? -5.160 4.210 3.436 1.00 98.00 168 ILE A O 1
ATOM 1366 N N . LYS A 1 169 ? -4.788 4.141 1.211 1.00 97.00 169 LYS A N 1
ATOM 1367 C CA . LYS A 1 169 ? -5.169 5.530 0.930 1.00 97.00 169 LYS A CA 1
ATOM 1368 C C . LYS A 1 169 ? -6.670 5.600 0.628 1.00 97.00 169 LYS A C 1
ATOM 1370 O O . LYS A 1 169 ? -7.153 4.912 -0.264 1.00 97.00 169 LYS A O 1
ATOM 1375 N N . ASN A 1 170 ? -7.398 6.420 1.380 1.00 96.88 170 ASN A N 1
ATOM 1376 C CA . ASN A 1 170 ? -8.820 6.716 1.200 1.00 96.88 170 ASN A CA 1
ATOM 1377 C C . ASN A 1 170 ? -8.989 8.161 0.712 1.00 96.88 170 ASN A C 1
ATOM 1379 O O . ASN A 1 170 ? -9.502 9.025 1.440 1.00 96.88 170 ASN A O 1
ATOM 1383 N N . GLU A 1 171 ? -8.486 8.421 -0.493 1.00 94.62 171 GLU A N 1
ATOM 1384 C CA . GLU A 1 171 ? -8.610 9.716 -1.163 1.00 94.62 171 GLU A CA 1
ATOM 1385 C C . GLU A 1 171 ? -10.051 9.946 -1.630 1.00 94.62 171 GLU A C 1
ATOM 1387 O O . GLU A 1 171 ? -10.859 9.022 -1.676 1.00 94.62 171 GLU A O 1
ATOM 1392 N N . ASP A 1 172 ? -10.392 11.176 -2.008 1.00 88.44 172 ASP A N 1
ATOM 1393 C CA . ASP A 1 172 ? -11.724 11.473 -2.557 1.00 88.44 172 ASP A CA 1
ATOM 1394 C C . ASP A 1 172 ? -11.987 10.780 -3.909 1.00 88.44 172 ASP A C 1
ATOM 1396 O O . ASP A 1 172 ? -13.137 10.593 -4.300 1.00 88.44 172 ASP A O 1
ATOM 1400 N N . THR A 1 173 ? -10.930 10.360 -4.610 1.00 87.19 173 THR A N 1
ATOM 1401 C CA . THR A 1 173 ? -11.000 9.550 -5.835 1.00 87.19 173 THR A CA 1
ATOM 1402 C C . THR A 1 173 ? -11.114 8.049 -5.563 1.00 87.19 173 THR A C 1
ATOM 1404 O O . THR A 1 173 ? -11.386 7.284 -6.488 1.00 87.19 173 THR A O 1
ATOM 1407 N N . THR A 1 174 ? -10.906 7.607 -4.319 1.00 90.75 174 THR A N 1
ATOM 1408 C CA . THR A 1 174 ? -10.971 6.195 -3.943 1.00 90.75 174 THR A CA 1
ATOM 1409 C C . THR A 1 174 ? -12.412 5.811 -3.614 1.00 90.75 174 THR A C 1
ATOM 1411 O O . THR A 1 174 ? -13.051 6.401 -2.742 1.00 90.75 174 THR A O 1
ATOM 1414 N N . SER A 1 175 ? -12.930 4.773 -4.272 1.00 94.94 175 SER A N 1
ATOM 1415 C CA . SER A 1 175 ? -14.223 4.200 -3.898 1.00 94.94 175 SER A CA 1
ATOM 1416 C C . SER A 1 175 ? -14.127 3.514 -2.536 1.00 94.94 175 SER A C 1
ATOM 1418 O O . SER A 1 175 ? -13.269 2.660 -2.310 1.00 94.94 175 SER A O 1
ATOM 1420 N N . VAL A 1 176 ? -15.053 3.834 -1.630 1.00 95.75 176 VAL A N 1
ATOM 1421 C CA . VAL A 1 176 ? -15.150 3.144 -0.335 1.00 95.75 176 VAL A CA 1
ATOM 1422 C C . VAL A 1 176 ? -15.449 1.652 -0.527 1.00 95.75 176 VAL A C 1
ATOM 1424 O O . VAL A 1 176 ? -14.970 0.836 0.259 1.00 95.75 176 VAL A O 1
ATOM 1427 N N . ASP A 1 177 ? -16.176 1.285 -1.585 1.00 97.00 177 ASP A N 1
ATOM 1428 C CA . ASP A 1 177 ? -16.462 -0.118 -1.899 1.00 97.00 177 ASP A CA 1
ATOM 1429 C C . ASP A 1 177 ? -15.202 -0.876 -2.332 1.00 97.00 177 ASP A C 1
ATOM 1431 O O . ASP A 1 177 ? -15.036 -2.025 -1.929 1.00 97.00 177 ASP A O 1
ATOM 1435 N N . ASP A 1 178 ? -14.274 -0.222 -3.044 1.00 97.56 178 ASP A N 1
ATOM 1436 C CA . ASP A 1 178 ? -12.986 -0.825 -3.416 1.00 97.56 178 ASP A CA 1
ATOM 1437 C C . ASP A 1 178 ? -12.148 -1.128 -2.161 1.00 97.56 178 ASP A C 1
ATOM 1439 O O . ASP A 1 178 ? -11.550 -2.198 -2.049 1.00 97.56 178 ASP A O 1
ATOM 1443 N N . ILE A 1 179 ? -12.153 -0.226 -1.169 1.00 98.25 179 ILE A N 1
ATOM 1444 C CA . ILE A 1 179 ? -11.468 -0.444 0.117 1.00 98.25 179 ILE A CA 1
ATOM 1445 C C . ILE A 1 179 ? -12.079 -1.638 0.856 1.00 98.25 179 ILE A C 1
ATOM 1447 O O . ILE A 1 179 ? -11.357 -2.488 1.376 1.00 98.25 179 ILE A O 1
ATOM 1451 N N . ILE A 1 180 ? -13.409 -1.701 0.924 1.00 98.12 180 ILE A N 1
ATOM 1452 C CA . ILE A 1 180 ? -14.138 -2.766 1.620 1.00 98.12 180 ILE A CA 1
ATOM 1453 C C . ILE A 1 180 ? -13.887 -4.123 0.958 1.00 98.12 180 ILE A C 1
ATOM 1455 O O . ILE A 1 180 ? -13.598 -5.097 1.657 1.00 98.12 180 ILE A O 1
ATOM 1459 N N . ASP A 1 181 ? -13.938 -4.177 -0.373 1.00 98.31 181 ASP A N 1
ATOM 1460 C CA . ASP A 1 181 ? -13.672 -5.394 -1.137 1.00 98.31 181 ASP A CA 1
ATOM 1461 C C . ASP A 1 181 ? -12.218 -5.835 -0.986 1.00 98.31 181 ASP A C 1
ATOM 1463 O O . ASP A 1 181 ? -11.957 -7.021 -0.782 1.00 98.31 181 ASP A O 1
ATOM 1467 N N . LEU A 1 182 ? -11.268 -4.895 -0.994 1.00 98.19 182 LEU A N 1
ATOM 1468 C CA . LEU A 1 182 ? -9.869 -5.203 -0.723 1.00 98.19 182 LEU A CA 1
ATOM 1469 C C . LEU A 1 182 ? -9.688 -5.809 0.675 1.00 98.19 182 LEU A C 1
ATOM 1471 O O . LEU A 1 182 ? -9.044 -6.847 0.805 1.00 98.19 182 LEU A O 1
ATOM 1475 N N . ILE A 1 183 ? -10.265 -5.202 1.718 1.00 98.00 183 ILE A N 1
ATOM 1476 C CA . ILE A 1 183 ? -10.169 -5.719 3.093 1.00 98.00 183 ILE A CA 1
ATOM 1477 C C . ILE A 1 183 ? -10.761 -7.129 3.184 1.00 98.00 183 ILE A C 1
ATOM 1479 O O . ILE A 1 183 ? -10.144 -8.007 3.793 1.00 98.00 183 ILE A O 1
ATOM 1483 N N . TYR A 1 184 ? -11.923 -7.360 2.567 1.00 97.62 184 TYR A N 1
ATOM 1484 C CA . TYR A 1 184 ? -12.538 -8.684 2.516 1.00 97.62 184 TYR A CA 1
ATOM 1485 C C . TYR A 1 184 ? -11.614 -9.699 1.844 1.00 97.62 184 TYR A C 1
ATOM 1487 O O . TYR A 1 184 ? -11.335 -10.738 2.435 1.00 97.62 184 TYR A O 1
ATOM 1495 N N . TYR A 1 185 ? -11.075 -9.397 0.661 1.00 95.94 185 TYR A N 1
ATOM 1496 C CA . TYR A 1 185 ? -10.218 -10.342 -0.052 1.00 95.94 185 TYR A CA 1
ATOM 1497 C C . TYR A 1 185 ? -8.892 -10.617 0.657 1.00 95.94 185 TYR A C 1
ATOM 1499 O O . TYR A 1 185 ? -8.452 -11.766 0.687 1.00 95.94 185 TYR A O 1
ATOM 1507 N N . LEU A 1 186 ? -8.274 -9.600 1.265 1.00 94.31 186 LEU A N 1
ATOM 1508 C CA . LEU A 1 186 ? -7.075 -9.786 2.086 1.00 94.31 186 LEU A CA 1
ATOM 1509 C C . LEU A 1 186 ? -7.355 -10.683 3.296 1.00 94.31 186 LEU A C 1
ATOM 1511 O O . LEU A 1 186 ? -6.494 -11.469 3.688 1.00 94.31 186 LEU A O 1
ATOM 1515 N N . TYR A 1 187 ? -8.551 -10.583 3.885 1.00 94.25 187 TYR A N 1
ATOM 1516 C CA . TYR A 1 187 ? -8.961 -11.459 4.976 1.00 94.25 187 TYR A CA 1
ATOM 1517 C C . TYR A 1 187 ? -9.263 -12.877 4.483 1.00 94.25 187 TYR A C 1
ATOM 1519 O O . TYR A 1 187 ? -8.736 -13.837 5.042 1.00 94.25 187 TYR A O 1
ATOM 1527 N N . GLU A 1 188 ? -10.081 -13.028 3.445 1.00 93.19 188 GLU A N 1
ATOM 1528 C CA . GLU A 1 188 ? -10.534 -14.320 2.922 1.00 93.19 188 GLU A CA 1
ATOM 1529 C C . GLU A 1 188 ? -9.354 -15.176 2.447 1.00 93.19 188 GLU A C 1
ATOM 1531 O O . GLU A 1 188 ? -9.194 -16.323 2.865 1.00 93.19 188 GLU A O 1
ATOM 1536 N N . TYR A 1 189 ? -8.441 -14.572 1.684 1.00 91.25 189 TYR A N 1
ATOM 1537 C CA . TYR A 1 189 ? -7.282 -15.241 1.088 1.00 91.25 189 TYR A CA 1
ATOM 1538 C C . TYR A 1 189 ? -5.996 -15.118 1.919 1.00 91.25 189 TYR A C 1
ATOM 1540 O O . TYR A 1 189 ? -4.897 -15.397 1.445 1.00 91.25 189 TYR A O 1
ATOM 1548 N N . ARG A 1 190 ? -6.102 -14.767 3.205 1.00 90.00 190 ARG A N 1
ATOM 1549 C CA . ARG A 1 190 ? -4.958 -14.587 4.127 1.00 90.00 190 ARG A CA 1
ATOM 1550 C C . ARG A 1 190 ? -4.020 -15.792 4.289 1.00 90.00 190 ARG A C 1
ATOM 1552 O O . ARG A 1 190 ? -2.972 -15.660 4.908 1.00 90.00 190 ARG A O 1
ATOM 1559 N N . ASN A 1 191 ? -4.443 -16.981 3.860 1.00 87.50 191 ASN A N 1
ATOM 1560 C CA . ASN A 1 191 ? -3.690 -18.234 3.978 1.00 87.50 191 ASN A CA 1
ATOM 1561 C C . ASN A 1 191 ? -3.126 -18.718 2.637 1.00 87.50 191 ASN A C 1
ATOM 1563 O O . ASN A 1 191 ? -2.598 -19.825 2.568 1.00 87.50 191 ASN A O 1
ATOM 1567 N N . THR A 1 192 ? -3.265 -17.928 1.572 1.00 90.88 192 THR A N 1
ATOM 1568 C CA . THR A 1 192 ? -2.816 -18.302 0.230 1.00 90.88 192 THR A CA 1
ATOM 1569 C C . THR A 1 192 ? -1.635 -17.441 -0.194 1.00 90.88 192 THR A C 1
ATOM 1571 O O . THR A 1 192 ? -1.650 -16.230 0.007 1.00 90.88 192 THR A O 1
ATOM 1574 N N . GLY A 1 193 ? -0.628 -18.075 -0.793 1.00 92.44 193 GLY A N 1
ATOM 1575 C CA . GLY A 1 193 ? 0.462 -17.404 -1.498 1.00 92.44 193 GLY A CA 1
ATOM 1576 C C . GLY A 1 193 ? 0.346 -17.609 -3.009 1.00 92.44 193 GLY A C 1
ATOM 1577 O O . GLY A 1 193 ? -0.405 -18.475 -3.458 1.00 92.44 193 GLY A O 1
ATOM 1578 N N . GLY A 1 194 ? 1.108 -16.846 -3.790 1.00 95.06 194 GLY A N 1
ATOM 1579 C CA . GLY A 1 194 ? 1.164 -16.985 -5.249 1.00 95.06 194 GLY A CA 1
ATOM 1580 C C . GLY A 1 194 ? 1.099 -15.647 -5.977 1.00 95.06 194 GLY A C 1
ATOM 1581 O O . GLY A 1 194 ? 1.381 -14.607 -5.393 1.00 95.06 194 GLY A O 1
ATOM 1582 N N . LEU A 1 195 ? 0.742 -15.672 -7.260 1.00 96.50 195 LEU A N 1
ATOM 1583 C CA . LEU A 1 195 ? 0.586 -14.458 -8.063 1.00 96.50 195 LEU A CA 1
ATOM 1584 C C . LEU A 1 195 ? -0.722 -13.735 -7.735 1.00 96.50 195 LEU A C 1
ATOM 1586 O O . LEU A 1 195 ? -1.759 -14.368 -7.524 1.00 96.50 195 LEU A O 1
ATOM 1590 N N . LEU A 1 196 ? -0.685 -12.403 -7.735 1.00 97.38 196 LEU A N 1
ATOM 1591 C CA . LEU A 1 196 ? -1.895 -11.597 -7.619 1.00 97.38 196 LEU A CA 1
ATOM 1592 C C . LEU A 1 196 ? -2.666 -11.579 -8.951 1.00 97.38 196 LEU A C 1
ATOM 1594 O O . LEU A 1 196 ? -2.096 -11.214 -9.977 1.00 97.38 196 LEU A O 1
ATOM 1598 N N . PRO A 1 197 ? -3.969 -11.909 -8.960 1.00 97.19 197 PRO A N 1
ATOM 1599 C CA . PRO A 1 197 ? -4.808 -11.752 -10.143 1.00 97.19 197 PRO A CA 1
ATOM 1600 C C . PRO A 1 197 ? -5.131 -10.275 -10.410 1.00 97.19 197 PRO A C 1
ATOM 1602 O O . PRO A 1 197 ? -5.198 -9.472 -9.473 1.00 97.19 197 PRO A O 1
ATOM 1605 N N . LYS A 1 198 ? -5.455 -9.946 -11.669 1.00 97.88 198 LYS A N 1
ATOM 1606 C CA . LYS A 1 198 ? -5.870 -8.611 -12.148 1.00 97.88 198 LYS A CA 1
ATOM 1607 C C . LYS A 1 198 ? -6.752 -7.844 -11.163 1.00 97.88 198 LYS A C 1
ATOM 1609 O O . LYS A 1 198 ? -6.429 -6.723 -10.790 1.00 97.88 198 LYS A O 1
ATOM 1614 N N . LYS A 1 199 ? -7.828 -8.474 -10.677 1.00 97.00 199 LYS A N 1
ATOM 1615 C CA . LYS A 1 199 ? -8.780 -7.846 -9.747 1.00 97.00 199 LYS A CA 1
ATOM 1616 C C . LYS A 1 199 ? -8.121 -7.357 -8.451 1.00 97.00 199 LYS A C 1
ATOM 1618 O O . LYS A 1 199 ? -8.456 -6.284 -7.960 1.00 97.00 199 LYS A O 1
ATOM 1623 N N . LEU A 1 200 ? -7.202 -8.138 -7.878 1.00 97.50 200 LEU A N 1
ATOM 1624 C CA . LEU A 1 200 ? -6.487 -7.728 -6.669 1.00 97.50 200 LEU A CA 1
ATOM 1625 C C . LEU A 1 200 ? -5.448 -6.652 -6.972 1.00 97.50 200 LEU A C 1
ATOM 1627 O O . LEU A 1 200 ? -5.332 -5.716 -6.188 1.00 97.50 200 LEU A O 1
ATOM 1631 N N . ILE A 1 201 ? -4.757 -6.736 -8.112 1.00 98.44 201 ILE A N 1
ATOM 1632 C CA . ILE A 1 201 ? -3.833 -5.684 -8.559 1.00 98.44 201 ILE A CA 1
ATOM 1633 C C . ILE A 1 201 ? -4.582 -4.349 -8.697 1.00 98.44 201 ILE A C 1
ATOM 1635 O O . ILE A 1 201 ? -4.154 -3.348 -8.126 1.00 98.44 201 ILE A O 1
ATOM 1639 N N . GLU A 1 202 ? -5.740 -4.346 -9.364 1.00 97.94 202 GLU A N 1
ATOM 1640 C CA . GLU A 1 202 ? -6.612 -3.173 -9.514 1.00 97.94 202 GLU A CA 1
ATOM 1641 C C . GLU A 1 202 ? -7.028 -2.580 -8.165 1.00 97.94 202 GLU A C 1
ATOM 1643 O O . GLU A 1 202 ? -6.820 -1.389 -7.924 1.00 97.94 202 GLU A O 1
ATOM 1648 N N . LEU A 1 203 ? -7.589 -3.402 -7.270 1.00 97.88 203 LEU A N 1
ATOM 1649 C CA . LEU A 1 203 ? -8.042 -2.949 -5.952 1.00 97.88 203 LEU A CA 1
ATOM 1650 C C . LEU A 1 203 ? -6.889 -2.385 -5.117 1.00 97.88 203 LEU A C 1
ATOM 1652 O O . LEU A 1 203 ? -7.030 -1.330 -4.500 1.00 97.88 203 LEU A O 1
ATOM 1656 N N . MET A 1 204 ? -5.740 -3.064 -5.114 1.00 98.06 204 MET A N 1
ATOM 1657 C CA . MET A 1 204 ? -4.569 -2.626 -4.364 1.00 98.06 204 MET A CA 1
ATOM 1658 C C . MET A 1 204 ? -4.022 -1.299 -4.903 1.00 98.06 204 MET A C 1
ATOM 1660 O O . MET A 1 204 ? -3.795 -0.395 -4.100 1.00 98.06 204 MET A O 1
ATOM 1664 N N . ILE A 1 205 ? -3.904 -1.132 -6.225 1.00 98.00 205 ILE A N 1
ATOM 1665 C CA . ILE A 1 205 ? -3.463 0.129 -6.848 1.00 98.00 205 ILE A CA 1
ATOM 1666 C C . ILE A 1 205 ? -4.423 1.279 -6.516 1.00 98.00 205 ILE A C 1
ATOM 1668 O O . ILE A 1 205 ? -3.981 2.333 -6.058 1.00 98.00 205 ILE A O 1
ATOM 1672 N N . ARG A 1 206 ? -5.741 1.081 -6.656 1.00 96.75 206 ARG A N 1
ATOM 1673 C CA . ARG A 1 206 ? -6.748 2.112 -6.320 1.00 96.75 206 ARG A CA 1
ATOM 1674 C C . ARG A 1 206 ? -6.742 2.505 -4.842 1.00 96.75 206 ARG A C 1
ATOM 1676 O O . ARG A 1 206 ? -7.059 3.643 -4.501 1.00 96.75 206 ARG A O 1
ATOM 1683 N N . CYS A 1 207 ? -6.350 1.574 -3.976 1.00 97.31 207 CYS A N 1
ATOM 1684 C CA . CYS A 1 207 ? -6.164 1.783 -2.542 1.00 97.31 207 CYS A CA 1
ATOM 1685 C C . CYS A 1 207 ? -4.762 2.313 -2.178 1.00 97.31 207 CYS A C 1
ATOM 1687 O O . CYS A 1 207 ? -4.415 2.374 -0.996 1.00 97.31 207 CYS A O 1
ATOM 1689 N N . GLY A 1 208 ? -3.943 2.694 -3.165 1.00 96.44 208 GLY A N 1
ATOM 1690 C CA . GLY A 1 208 ? -2.624 3.296 -2.968 1.00 96.44 208 GLY A CA 1
ATOM 1691 C C . GLY A 1 208 ? -1.507 2.313 -2.608 1.00 96.44 208 GLY A C 1
ATOM 1692 O O . GLY A 1 208 ? -0.498 2.739 -2.047 1.00 96.44 208 GLY A O 1
ATOM 1693 N N . LEU A 1 209 ? -1.680 1.022 -2.890 1.00 97.50 209 LEU A N 1
ATOM 1694 C CA . LEU A 1 209 ? -0.690 -0.044 -2.705 1.00 97.50 209 LEU A CA 1
ATOM 1695 C C . LEU A 1 209 ? -0.089 -0.475 -4.057 1.00 97.50 209 LEU A C 1
ATOM 1697 O O . LEU A 1 209 ? -0.600 -0.136 -5.117 1.00 97.50 209 LEU A O 1
ATOM 1701 N N . LEU A 1 210 ? 0.967 -1.289 -4.012 1.00 98.12 210 LEU A N 1
ATOM 1702 C CA . LEU A 1 210 ? 1.710 -1.847 -5.152 1.00 98.12 210 LEU A CA 1
ATOM 1703 C C . LEU A 1 210 ? 2.494 -0.816 -5.964 1.00 98.12 210 LEU A C 1
ATOM 1705 O O . LEU A 1 210 ? 3.723 -0.853 -5.936 1.00 98.12 210 LEU A O 1
ATOM 1709 N N . LEU A 1 211 ? 1.810 0.086 -6.667 1.00 98.19 211 LEU A N 1
ATOM 1710 C CA . LEU A 1 211 ? 2.419 1.062 -7.567 1.00 98.19 211 LEU A CA 1
ATOM 1711 C C . LEU A 1 211 ? 1.720 2.421 -7.454 1.00 98.19 211 LEU A C 1
ATOM 1713 O O . LEU A 1 211 ? 0.510 2.525 -7.643 1.00 98.19 211 LEU A O 1
ATOM 1717 N N . GLU A 1 212 ? 2.491 3.472 -7.190 1.00 96.62 212 GLU A N 1
ATOM 1718 C CA . GLU A 1 212 ? 2.060 4.859 -7.377 1.00 96.62 212 GLU A CA 1
ATOM 1719 C C . GLU A 1 212 ? 2.274 5.279 -8.843 1.00 96.62 212 GLU A C 1
ATOM 1721 O O . GLU A 1 212 ? 3.131 4.727 -9.538 1.00 96.62 212 GLU A O 1
ATOM 1726 N N . ASP A 1 213 ? 1.477 6.246 -9.309 1.00 95.75 213 ASP A N 1
ATOM 1727 C CA . ASP A 1 213 ? 1.400 6.712 -10.706 1.00 95.75 213 ASP A CA 1
ATOM 1728 C C . ASP A 1 213 ? 0.962 5.652 -11.736 1.00 95.75 213 ASP A C 1
ATOM 1730 O O . ASP A 1 213 ? 1.070 5.874 -12.945 1.00 95.75 213 ASP A O 1
ATOM 1734 N N . ALA A 1 214 ? 0.434 4.513 -11.284 1.00 97.12 214 ALA A N 1
ATOM 1735 C CA . ALA A 1 214 ? -0.051 3.445 -12.150 1.00 97.12 214 ALA A CA 1
ATOM 1736 C C . ALA A 1 214 ? -1.331 3.821 -12.922 1.00 97.12 214 ALA A C 1
ATOM 1738 O O . ALA A 1 214 ? -2.172 4.581 -12.438 1.00 97.12 214 ALA A O 1
ATOM 1739 N N . THR A 1 215 ? -1.496 3.257 -14.121 1.00 95.50 215 THR A N 1
ATOM 1740 C CA . THR A 1 215 ? -2.679 3.444 -14.977 1.00 95.50 215 THR A CA 1
ATOM 1741 C C . THR A 1 215 ? -3.471 2.144 -15.137 1.00 95.50 215 THR A C 1
ATOM 1743 O O . THR A 1 215 ? -2.862 1.108 -15.394 1.00 95.50 215 THR A O 1
ATOM 1746 N N . PRO A 1 216 ? -4.817 2.161 -15.030 1.00 93.00 216 PRO A N 1
ATOM 1747 C CA . PRO A 1 216 ? -5.632 0.945 -15.136 1.00 93.00 216 PRO A CA 1
ATOM 1748 C C . PRO A 1 216 ? -5.438 0.160 -16.439 1.00 93.00 216 PRO A C 1
ATOM 1750 O O . PRO A 1 216 ? -5.467 -1.067 -16.418 1.00 93.00 216 PRO A O 1
ATOM 1753 N N . ASP A 1 217 ? -5.186 0.861 -17.546 1.00 96.25 217 ASP A N 1
ATOM 1754 C CA . ASP A 1 217 ? -4.995 0.262 -18.875 1.00 96.25 217 ASP A CA 1
ATOM 1755 C C . ASP A 1 217 ? -3.738 -0.615 -18.975 1.00 96.25 217 ASP A C 1
ATOM 1757 O O . ASP A 1 217 ? -3.631 -1.427 -19.884 1.00 96.25 217 ASP A O 1
ATOM 1761 N N . ASN A 1 218 ? -2.800 -0.472 -18.034 1.00 97.75 218 ASN A N 1
ATOM 1762 C CA . ASN A 1 218 ? -1.557 -1.240 -17.981 1.00 97.75 218 ASN A CA 1
ATOM 1763 C C . ASN A 1 218 ? -1.674 -2.490 -17.091 1.00 97.75 218 ASN A C 1
ATOM 1765 O O . ASN A 1 218 ? -0.675 -3.169 -16.860 1.00 97.75 218 ASN A O 1
ATOM 1769 N N . ILE A 1 219 ? -2.855 -2.774 -16.530 1.00 98.19 219 ILE A N 1
ATOM 1770 C CA . ILE A 1 219 ? -3.070 -3.956 -15.692 1.00 98.19 219 ILE A CA 1
ATOM 1771 C C . ILE A 1 219 ? -3.479 -5.145 -16.564 1.00 98.19 219 ILE A C 1
ATOM 1773 O O . ILE A 1 219 ? -4.573 -5.188 -17.142 1.00 98.19 219 ILE A O 1
ATOM 1777 N N . GLU A 1 220 ? -2.629 -6.161 -16.543 1.00 97.44 220 GLU A N 1
ATOM 1778 C CA . GLU A 1 220 ? -2.801 -7.424 -17.248 1.00 97.44 220 GLU A CA 1
ATOM 1779 C C . GLU A 1 220 ? -3.389 -8.509 -16.330 1.00 97.44 220 GLU A C 1
ATOM 1781 O O . GLU A 1 220 ? -3.749 -8.261 -15.178 1.00 97.44 220 GLU A O 1
ATOM 1786 N N . GLY A 1 221 ? -3.530 -9.737 -16.837 1.00 96.88 221 GLY A N 1
ATOM 1787 C CA . GLY A 1 221 ? -4.195 -10.838 -16.124 1.00 96.88 221 GLY A CA 1
ATOM 1788 C C . GLY A 1 221 ? -3.620 -11.160 -14.734 1.00 96.88 221 GLY A C 1
ATOM 1789 O O . GLY A 1 221 ? -4.382 -11.501 -13.825 1.00 96.88 221 GLY A O 1
ATOM 1790 N N . ALA A 1 222 ? -2.302 -11.034 -14.558 1.00 97.19 222 ALA A N 1
ATOM 1791 C CA . ALA A 1 222 ? -1.596 -11.296 -13.296 1.00 97.19 222 ALA A CA 1
ATOM 1792 C C . ALA A 1 222 ? -0.346 -10.409 -13.108 1.00 97.19 222 ALA A C 1
ATOM 1794 O O . ALA A 1 222 ? 0.573 -10.747 -12.360 1.00 97.19 222 ALA A O 1
ATOM 1795 N N . SER A 1 223 ? -0.287 -9.286 -13.822 1.00 97.94 223 SER A N 1
ATOM 1796 C CA . SER A 1 223 ? 0.889 -8.421 -13.894 1.00 97.94 223 SER A CA 1
ATOM 1797 C C . SER A 1 223 ? 0.500 -6.977 -14.211 1.00 97.94 223 SER A C 1
ATOM 1799 O O . SER A 1 223 ? -0.671 -6.660 -14.430 1.00 97.94 223 SER A O 1
ATOM 1801 N N . TYR A 1 224 ? 1.490 -6.092 -14.216 1.00 98.50 224 TYR A N 1
ATOM 1802 C CA . TYR A 1 224 ? 1.354 -4.703 -14.630 1.00 98.50 224 TYR A CA 1
ATOM 1803 C C . TYR A 1 224 ? 2.475 -4.325 -15.603 1.00 98.50 224 TYR A C 1
ATOM 1805 O O . TYR A 1 224 ? 3.643 -4.633 -15.366 1.00 98.50 224 TYR A O 1
ATOM 1813 N N . ASP A 1 225 ? 2.136 -3.611 -16.667 1.00 98.12 225 ASP A N 1
ATOM 1814 C CA . ASP A 1 225 ? 3.081 -3.136 -17.672 1.00 98.12 225 ASP A CA 1
ATOM 1815 C C . ASP A 1 225 ? 3.699 -1.789 -17.269 1.00 98.12 225 ASP A C 1
ATOM 1817 O O . ASP A 1 225 ? 3.078 -0.729 -17.362 1.00 98.12 225 ASP A O 1
ATOM 1821 N N . LEU A 1 226 ? 4.958 -1.831 -16.825 1.00 97.75 226 LEU A N 1
ATOM 1822 C CA . LEU A 1 226 ? 5.753 -0.671 -16.429 1.00 97.75 226 LEU A CA 1
ATOM 1823 C C . LEU A 1 226 ? 6.100 0.207 -17.628 1.00 97.75 226 LEU A C 1
ATOM 1825 O O . LEU A 1 226 ? 6.431 -0.280 -18.717 1.00 97.75 226 LEU A O 1
ATOM 1829 N N . ARG A 1 227 ? 6.107 1.520 -17.390 1.00 98.00 227 ARG A N 1
ATOM 1830 C CA . ARG A 1 227 ? 6.389 2.525 -18.418 1.00 98.00 227 ARG A CA 1
ATOM 1831 C C . ARG A 1 227 ? 7.752 3.167 -18.229 1.00 98.00 227 ARG A C 1
ATOM 1833 O O . ARG A 1 227 ? 8.186 3.366 -17.096 1.00 98.00 227 ARG A O 1
ATOM 1840 N N . VAL A 1 228 ? 8.402 3.542 -19.328 1.00 97.75 228 VAL A N 1
ATOM 1841 C CA . VAL A 1 228 ? 9.659 4.304 -19.300 1.00 97.75 228 VAL A CA 1
ATOM 1842 C C . VAL A 1 228 ? 9.433 5.611 -18.536 1.00 97.75 228 VAL A C 1
ATOM 1844 O O . VAL A 1 228 ? 8.530 6.384 -18.867 1.00 97.75 228 VAL A O 1
ATOM 1847 N N . GLY A 1 229 ? 10.235 5.834 -17.499 1.00 97.06 229 GLY A N 1
ATOM 1848 C CA . GLY A 1 229 ? 10.207 7.026 -16.660 1.00 97.06 229 GLY A CA 1
ATOM 1849 C C . GLY A 1 229 ? 10.922 8.221 -17.287 1.00 97.06 229 GLY A C 1
ATOM 1850 O O . GLY A 1 229 ? 11.138 8.282 -18.497 1.00 97.06 229 GLY A O 1
ATOM 1851 N N . ASP A 1 230 ? 11.290 9.180 -16.441 1.00 96.50 230 ASP A N 1
ATOM 1852 C CA . ASP A 1 230 ? 11.867 10.455 -16.881 1.00 96.50 230 ASP A CA 1
ATOM 1853 C C . ASP A 1 230 ? 13.402 10.465 -16.830 1.00 96.50 230 ASP A C 1
ATOM 1855 O O . ASP A 1 230 ? 14.032 11.251 -17.525 1.00 96.50 230 ASP A O 1
ATOM 1859 N N . GLU A 1 231 ? 14.031 9.572 -16.061 1.00 94.75 231 GLU A N 1
ATOM 1860 C CA . GLU A 1 231 ? 15.491 9.513 -15.910 1.00 94.75 231 GLU A CA 1
ATOM 1861 C C . GLU A 1 231 ? 16.083 8.271 -16.582 1.00 94.75 231 GLU A C 1
ATOM 1863 O O . GLU A 1 231 ? 15.551 7.161 -16.450 1.00 94.75 231 GLU A O 1
ATOM 1868 N N . TYR A 1 232 ? 17.236 8.433 -17.229 1.00 93.62 232 TYR A N 1
ATOM 1869 C CA . TYR A 1 232 ? 18.064 7.323 -17.693 1.00 93.62 232 TYR A CA 1
ATOM 1870 C C . TYR A 1 232 ? 19.555 7.635 -17.533 1.00 93.62 232 TYR A C 1
ATOM 1872 O O . TYR A 1 232 ? 19.959 8.794 -17.562 1.00 93.62 232 TYR A O 1
ATOM 1880 N N . PHE A 1 233 ? 20.385 6.611 -17.366 1.00 88.12 233 PHE A N 1
ATOM 1881 C CA . PHE A 1 233 ? 21.840 6.741 -17.342 1.00 88.12 233 PHE A CA 1
ATOM 1882 C C . PHE A 1 233 ? 22.437 6.066 -18.569 1.00 88.12 233 PHE A C 1
ATOM 1884 O O . PHE A 1 233 ? 22.164 4.894 -18.842 1.00 88.12 233 PHE A O 1
ATOM 1891 N N . HIS A 1 234 ? 23.237 6.832 -19.304 1.00 85.69 234 HIS A N 1
ATOM 1892 C CA . HIS A 1 234 ? 23.871 6.430 -20.553 1.00 85.69 234 HIS A CA 1
ATOM 1893 C C . HIS A 1 234 ? 25.157 7.242 -20.743 1.00 85.69 234 HIS A C 1
ATOM 1895 O O . HIS A 1 234 ? 25.155 8.448 -20.497 1.00 85.69 234 HIS A O 1
ATOM 1901 N N . ASP A 1 235 ? 26.239 6.598 -21.183 1.00 79.75 235 ASP A N 1
ATOM 1902 C CA . ASP A 1 235 ? 27.558 7.221 -21.392 1.00 79.75 235 ASP A CA 1
ATOM 1903 C C . ASP A 1 235 ? 28.152 7.909 -20.148 1.00 79.75 235 ASP A C 1
ATOM 1905 O O . ASP A 1 235 ? 28.806 8.943 -20.244 1.00 79.75 235 ASP A O 1
ATOM 1909 N N . GLY A 1 236 ? 27.919 7.362 -18.951 1.00 73.75 236 GLY A N 1
ATOM 1910 C CA . GLY A 1 236 ? 28.477 7.926 -17.715 1.00 73.75 236 GLY A CA 1
ATOM 1911 C C . GLY A 1 236 ? 27.689 9.102 -17.127 1.00 73.75 236 GLY A C 1
ATOM 1912 O O . GLY A 1 236 ? 28.053 9.599 -16.061 1.00 73.75 236 GLY A O 1
ATOM 1913 N N . GLU A 1 237 ? 26.592 9.516 -17.764 1.00 81.12 237 GLU A N 1
ATOM 1914 C CA . GLU A 1 237 ? 25.785 10.662 -17.345 1.00 81.12 237 GLU A CA 1
ATOM 1915 C C . GLU A 1 237 ? 24.325 10.277 -17.098 1.00 81.12 237 GLU A C 1
ATOM 1917 O O . GLU A 1 237 ? 23.754 9.433 -17.793 1.00 81.12 237 GLU A O 1
ATOM 1922 N N . ILE A 1 238 ? 23.703 10.929 -16.110 1.00 87.75 238 ILE A N 1
ATOM 1923 C CA . ILE A 1 238 ? 22.251 10.876 -15.907 1.00 87.75 238 ILE A CA 1
ATOM 1924 C C . ILE A 1 238 ? 21.618 11.915 -16.832 1.00 87.75 238 ILE A C 1
ATOM 1926 O O . ILE A 1 238 ? 21.908 13.107 -16.732 1.00 87.75 238 ILE A O 1
ATOM 1930 N N . LYS A 1 239 ? 20.732 11.455 -17.706 1.00 92.81 239 LYS A N 1
ATOM 1931 C CA . LYS A 1 239 ? 20.009 12.239 -18.704 1.00 92.81 239 LYS A CA 1
ATOM 1932 C C . LYS A 1 239 ? 18.507 12.207 -18.384 1.00 92.81 239 LYS A C 1
ATOM 1934 O O . LYS A 1 239 ? 18.016 11.283 -17.734 1.00 92.81 239 LYS A O 1
ATOM 1939 N N . GLN A 1 240 ? 17.788 13.238 -18.821 1.00 95.81 240 GLN A N 1
ATOM 1940 C CA . GLN A 1 240 ? 16.341 13.384 -18.623 1.00 95.81 240 GLN A CA 1
ATOM 1941 C C . GLN A 1 240 ? 15.605 13.211 -19.953 1.00 95.81 240 GLN A C 1
ATOM 1943 O O . GLN A 1 240 ? 16.069 13.695 -20.987 1.00 95.81 240 GLN A O 1
ATOM 1948 N N . LEU A 1 241 ? 14.452 12.556 -19.914 1.00 95.81 241 LEU A N 1
ATOM 1949 C CA . LEU A 1 241 ? 13.488 12.491 -21.002 1.00 95.81 241 LEU A CA 1
ATOM 1950 C C . LEU A 1 241 ? 12.407 13.543 -20.777 1.00 95.81 241 LEU A C 1
ATOM 1952 O O . LEU A 1 241 ? 11.828 13.646 -19.697 1.00 95.81 241 LEU A O 1
ATOM 1956 N N . THR A 1 242 ? 12.103 14.305 -21.822 1.00 95.50 242 THR A N 1
ATOM 1957 C CA . THR A 1 242 ? 11.036 15.313 -21.810 1.00 95.50 242 THR A CA 1
ATOM 1958 C C . THR A 1 242 ? 10.130 15.126 -23.017 1.00 95.50 242 THR A C 1
ATOM 1960 O O . THR A 1 242 ? 10.428 14.330 -23.904 1.00 95.50 242 THR A O 1
ATOM 1963 N N . ASP A 1 243 ? 9.033 15.875 -23.096 1.00 92.88 243 ASP A N 1
ATOM 1964 C CA . ASP A 1 243 ? 8.151 15.810 -24.268 1.00 92.88 243 ASP A CA 1
ATOM 1965 C C . ASP A 1 243 ? 8.844 16.300 -25.552 1.00 92.88 243 ASP A C 1
ATOM 1967 O O . ASP A 1 243 ? 8.519 15.835 -26.642 1.00 92.88 243 ASP A O 1
ATOM 1971 N N . GLN A 1 244 ? 9.840 17.188 -25.433 1.00 93.81 244 GLN A N 1
ATOM 1972 C CA . GLN A 1 244 ? 10.668 17.639 -26.559 1.00 93.81 244 GLN A CA 1
ATOM 1973 C C . GLN A 1 244 ? 11.747 16.618 -26.945 1.00 93.81 244 GLN A C 1
ATOM 1975 O O . GLN A 1 244 ? 12.076 16.495 -28.122 1.00 93.81 244 GLN A O 1
ATOM 1980 N N . HIS A 1 245 ? 12.285 15.875 -25.971 1.00 94.00 245 HIS A N 1
ATOM 1981 C CA . HIS A 1 245 ? 13.320 14.859 -26.184 1.00 94.00 245 HIS A CA 1
ATOM 1982 C C . HIS A 1 245 ? 12.891 13.524 -25.551 1.00 94.00 245 HIS A C 1
ATOM 1984 O O . HIS A 1 245 ? 13.421 13.139 -24.505 1.00 94.00 245 HIS A O 1
ATOM 1990 N N . PRO A 1 246 ? 11.910 12.816 -26.147 1.00 97.06 246 PRO A N 1
ATOM 1991 C CA . PRO A 1 246 ? 11.280 11.675 -25.493 1.00 97.06 246 PRO A CA 1
ATOM 1992 C C . PRO A 1 246 ? 11.974 10.345 -25.790 1.00 97.06 246 PRO A C 1
ATOM 1994 O O . PRO A 1 246 ? 11.484 9.322 -25.328 1.00 97.06 246 PRO A O 1
ATOM 1997 N N . PHE A 1 247 ? 13.060 10.316 -26.565 1.00 97.38 247 PHE A N 1
ATOM 1998 C CA . PHE A 1 247 ? 13.671 9.071 -27.030 1.00 97.38 247 PHE A CA 1
ATOM 1999 C C . PHE A 1 247 ? 15.046 8.806 -26.411 1.00 97.38 247 PHE A C 1
ATOM 2001 O O . PHE A 1 247 ? 15.907 9.683 -26.376 1.00 97.38 247 PHE A O 1
ATOM 2008 N N . ILE A 1 248 ? 15.268 7.556 -26.012 1.00 95.81 248 ILE A N 1
ATOM 2009 C CA . ILE A 1 248 ? 16.582 6.954 -25.785 1.00 95.81 248 ILE A CA 1
ATOM 2010 C C . ILE A 1 248 ? 16.928 6.163 -27.046 1.00 95.81 248 ILE A C 1
ATOM 2012 O O . ILE A 1 248 ? 16.123 5.353 -27.499 1.00 95.81 248 ILE A O 1
ATOM 2016 N N . VAL A 1 249 ? 18.122 6.364 -27.601 1.00 95.38 249 VAL A N 1
ATOM 2017 C CA . VAL A 1 249 ? 18.618 5.594 -28.751 1.00 95.38 249 VAL A CA 1
ATOM 2018 C C . VAL A 1 249 ? 19.792 4.738 -28.295 1.00 95.38 249 VAL A C 1
ATOM 2020 O O . VAL A 1 249 ? 20.815 5.272 -27.874 1.00 95.38 249 VAL A O 1
ATOM 2023 N N . MET A 1 250 ? 19.636 3.417 -28.375 1.00 93.50 250 MET A N 1
ATOM 2024 C CA . MET A 1 250 ? 20.651 2.429 -28.008 1.00 93.50 250 MET A CA 1
ATOM 2025 C C . MET A 1 250 ? 21.262 1.829 -29.272 1.00 93.50 250 MET A C 1
ATOM 2027 O O . MET A 1 250 ? 20.578 1.122 -30.020 1.00 93.50 250 MET A O 1
ATOM 2031 N N . LYS A 1 251 ? 22.554 2.050 -29.511 1.00 93.19 251 LYS A N 1
ATOM 2032 C CA . LYS A 1 251 ? 23.274 1.443 -30.637 1.00 93.19 251 LYS A CA 1
ATOM 2033 C C . LYS A 1 251 ? 23.652 -0.010 -30.320 1.00 93.19 251 LYS A C 1
ATOM 2035 O O . LYS A 1 251 ? 23.614 -0.429 -29.162 1.00 93.19 251 LYS A O 1
ATOM 2040 N N . PRO A 1 252 ? 24.025 -0.809 -31.334 1.00 91.31 252 PRO A N 1
ATOM 2041 C CA . PRO A 1 252 ? 24.545 -2.155 -31.120 1.00 91.31 252 PRO A CA 1
ATOM 2042 C C . PRO A 1 252 ? 25.699 -2.210 -30.101 1.00 91.31 252 PRO A C 1
ATOM 2044 O O . PRO A 1 252 ? 26.760 -1.596 -30.278 1.00 91.31 252 PRO A O 1
ATOM 2047 N N . GLY A 1 253 ? 25.504 -2.996 -29.043 1.00 82.81 253 GLY A N 1
ATOM 2048 C CA . GLY A 1 253 ? 26.442 -3.161 -27.934 1.00 82.81 253 GLY A CA 1
ATOM 2049 C C . GLY A 1 253 ? 26.384 -2.069 -26.862 1.00 82.81 253 GLY A C 1
ATOM 2050 O O . GLY A 1 253 ? 27.263 -2.063 -26.002 1.00 82.81 253 GLY A O 1
ATOM 2051 N N . ASP A 1 254 ? 25.411 -1.156 -26.915 1.00 86.75 254 ASP A N 1
ATOM 2052 C CA . ASP A 1 254 ? 25.193 -0.150 -25.871 1.00 86.75 254 ASP A CA 1
ATOM 2053 C C . ASP A 1 254 ? 24.413 -0.733 -24.687 1.00 86.75 254 ASP A C 1
ATOM 2055 O O . ASP A 1 254 ? 23.730 -1.760 -24.793 1.00 86.75 254 ASP A O 1
ATOM 2059 N N . TYR A 1 255 ? 24.476 -0.031 -23.557 1.00 86.31 255 TYR A N 1
ATOM 2060 C CA . TYR A 1 255 ? 23.671 -0.310 -22.378 1.00 86.31 255 TYR A CA 1
ATOM 2061 C C . TYR A 1 255 ? 23.085 0.984 -21.813 1.00 86.31 255 TYR A C 1
ATOM 2063 O O . TYR A 1 255 ? 23.702 2.045 -21.887 1.00 86.31 255 TYR A O 1
ATOM 2071 N N . VAL A 1 256 ? 21.906 0.889 -21.207 1.00 89.31 256 VAL A N 1
ATOM 2072 C CA . VAL A 1 256 ? 21.248 2.013 -20.532 1.00 89.31 256 VAL A CA 1
ATOM 2073 C C . VAL A 1 256 ? 20.601 1.539 -19.240 1.00 89.31 256 VAL A C 1
ATOM 2075 O O . VAL A 1 256 ? 20.028 0.451 -19.186 1.00 89.31 256 VAL A O 1
ATOM 2078 N N . LEU A 1 257 ? 20.677 2.353 -18.189 1.00 89.75 257 LEU A N 1
ATOM 2079 C CA . LEU A 1 257 ? 19.881 2.151 -16.978 1.00 89.75 257 LEU A CA 1
ATOM 2080 C C . LEU A 1 257 ? 18.669 3.078 -17.047 1.00 89.75 257 LEU A C 1
ATOM 2082 O O . LEU A 1 257 ? 18.834 4.293 -17.014 1.00 89.75 257 LEU A O 1
ATOM 2086 N N . VAL A 1 258 ? 17.466 2.526 -17.149 1.00 92.75 258 VAL A N 1
ATOM 2087 C CA . VAL A 1 258 ? 16.228 3.287 -17.386 1.00 92.75 258 VAL A CA 1
ATOM 2088 C C . VAL A 1 258 ? 15.339 3.238 -16.152 1.00 92.75 258 VAL A C 1
ATOM 2090 O O . VAL A 1 258 ? 15.140 2.164 -15.585 1.00 92.75 258 VAL A O 1
ATOM 2093 N N . SER A 1 259 ? 14.811 4.385 -15.722 1.00 94.69 259 SER A N 1
ATOM 2094 C CA . SER A 1 259 ? 13.814 4.448 -14.643 1.00 94.69 259 SER A CA 1
ATOM 2095 C C . SER A 1 259 ? 12.428 3.983 -15.100 1.00 94.69 259 SER A C 1
ATOM 2097 O O . SER A 1 259 ? 12.066 4.154 -16.262 1.00 94.69 259 SER A O 1
ATOM 2099 N N . SER A 1 260 ? 11.628 3.438 -14.184 1.00 96.50 260 SER A N 1
ATOM 2100 C CA . SER A 1 260 ? 10.179 3.306 -14.366 1.00 96.50 260 SER A CA 1
ATOM 2101 C C . SER A 1 260 ? 9.472 4.636 -14.109 1.00 96.50 260 SER A C 1
ATOM 2103 O O . SER A 1 260 ? 9.918 5.448 -13.292 1.00 96.50 260 SER A O 1
ATOM 2105 N N . LYS A 1 261 ? 8.321 4.839 -14.751 1.00 97.69 261 LYS A N 1
ATOM 2106 C CA . LYS A 1 261 ? 7.401 5.928 -14.420 1.00 97.69 261 LYS A CA 1
ATOM 2107 C C . LYS A 1 261 ? 6.713 5.671 -13.084 1.00 97.69 261 LYS A C 1
ATOM 2109 O O . LYS A 1 261 ? 6.585 6.580 -12.276 1.00 97.69 261 LYS A O 1
ATOM 2114 N N . GLU A 1 262 ? 6.327 4.433 -12.820 1.00 98.06 262 GLU A N 1
ATOM 2115 C CA . GLU A 1 262 ? 5.705 4.027 -11.564 1.00 98.06 262 GLU A CA 1
ATOM 2116 C C . GLU A 1 262 ? 6.696 4.076 -10.386 1.00 98.06 262 GLU A C 1
ATOM 2118 O O . GLU A 1 262 ? 7.919 3.994 -10.568 1.00 98.06 262 GLU A O 1
ATOM 2123 N N . ILE A 1 263 ? 6.166 4.198 -9.165 1.00 97.81 263 ILE A N 1
ATOM 2124 C CA . ILE A 1 263 ? 6.912 4.047 -7.902 1.00 97.81 263 ILE A CA 1
ATOM 2125 C C . ILE A 1 263 ? 6.367 2.821 -7.186 1.00 97.81 263 ILE A C 1
ATOM 2127 O O . ILE A 1 263 ? 5.173 2.753 -6.918 1.00 97.81 263 ILE A O 1
ATOM 2131 N N . ALA A 1 264 ? 7.218 1.867 -6.825 1.00 97.81 264 ALA A N 1
ATOM 2132 C CA . ALA A 1 264 ? 6.782 0.739 -6.015 1.00 97.81 264 ALA A CA 1
ATOM 2133 C C . ALA A 1 264 ? 6.377 1.202 -4.608 1.00 97.81 264 ALA A C 1
ATOM 2135 O O . ALA A 1 264 ? 7.080 1.992 -3.979 1.00 97.81 264 ALA A O 1
ATOM 2136 N N . ASN A 1 265 ? 5.260 0.678 -4.109 1.00 97.44 265 ASN A N 1
ATOM 2137 C CA . ASN A 1 265 ? 4.780 0.841 -2.740 1.00 97.44 265 ASN A CA 1
ATOM 2138 C C . ASN A 1 265 ? 4.205 -0.490 -2.233 1.00 97.44 265 ASN A C 1
ATOM 2140 O O . ASN A 1 265 ? 2.990 -0.668 -2.096 1.00 97.44 265 ASN A O 1
ATOM 2144 N N . LEU A 1 266 ? 5.087 -1.466 -2.015 1.00 97.44 266 LEU A N 1
ATOM 2145 C CA . LEU A 1 266 ? 4.674 -2.833 -1.715 1.00 97.44 266 LEU A CA 1
ATOM 2146 C C . LEU A 1 266 ? 4.246 -2.995 -0.242 1.00 97.44 266 LEU A C 1
ATOM 2148 O O . LEU A 1 266 ? 4.912 -2.478 0.661 1.00 97.44 266 LEU A O 1
ATOM 2152 N N . PRO A 1 267 ? 3.167 -3.746 0.043 1.00 96.00 267 PRO A N 1
ATOM 2153 C CA . PRO A 1 267 ? 2.890 -4.273 1.377 1.00 96.00 267 PRO A CA 1
ATOM 2154 C C . PRO A 1 267 ? 3.989 -5.212 1.897 1.00 96.00 267 PRO A C 1
ATOM 2156 O O . PRO A 1 267 ? 4.795 -5.750 1.140 1.00 96.00 267 PRO A O 1
ATOM 2159 N N . LYS A 1 268 ? 3.973 -5.484 3.206 1.00 93.88 268 LYS A N 1
ATOM 2160 C CA . LYS A 1 268 ? 4.927 -6.385 3.889 1.00 93.88 268 LYS A CA 1
ATOM 2161 C C . LYS A 1 268 ? 4.803 -7.865 3.524 1.00 93.88 268 LYS A C 1
ATOM 2163 O O . LYS A 1 268 ? 5.618 -8.670 3.957 1.00 93.88 268 LYS A O 1
ATOM 2168 N N . ASN A 1 269 ? 3.773 -8.233 2.781 1.00 93.69 269 ASN A N 1
ATOM 2169 C CA . ASN A 1 269 ? 3.522 -9.596 2.330 1.00 93.69 269 ASN A CA 1
ATOM 2170 C C . ASN A 1 269 ? 3.447 -9.692 0.803 1.00 93.69 269 ASN A C 1
ATOM 2172 O O . ASN A 1 269 ? 2.908 -10.668 0.299 1.00 93.69 269 ASN A O 1
ATOM 2176 N N . VAL A 1 270 ? 3.935 -8.693 0.065 1.00 96.38 270 VAL A N 1
ATOM 2177 C CA . VAL A 1 270 ? 3.964 -8.740 -1.399 1.00 96.38 270 VAL A CA 1
ATOM 2178 C C . VAL A 1 270 ? 5.376 -8.461 -1.874 1.00 96.38 270 VAL A C 1
ATOM 2180 O O . VAL A 1 270 ? 5.911 -7.393 -1.597 1.00 96.38 270 VAL A O 1
ATOM 2183 N N . ALA A 1 271 ? 5.960 -9.406 -2.600 1.00 96.69 271 ALA A N 1
ATOM 2184 C CA . ALA A 1 271 ? 7.184 -9.199 -3.359 1.00 96.69 271 ALA A CA 1
ATOM 2185 C C . ALA A 1 271 ? 6.843 -8.835 -4.810 1.00 96.69 271 ALA A C 1
ATOM 2187 O O . ALA A 1 271 ? 5.762 -9.157 -5.309 1.00 96.69 271 ALA A O 1
ATOM 2188 N N . GLY A 1 272 ? 7.773 -8.173 -5.490 1.00 96.38 272 GLY A N 1
ATOM 2189 C CA . GLY A 1 272 ? 7.678 -7.898 -6.920 1.00 96.38 272 GLY A CA 1
ATOM 2190 C C . GLY A 1 272 ? 8.783 -8.607 -7.688 1.00 96.38 272 GLY A C 1
ATOM 2191 O O . GLY A 1 272 ? 9.895 -8.766 -7.185 1.00 96.38 272 GLY A O 1
ATOM 2192 N N . ARG A 1 273 ? 8.503 -8.997 -8.925 1.00 94.19 273 ARG A N 1
ATOM 2193 C CA . ARG A 1 273 ? 9.521 -9.400 -9.897 1.00 94.19 273 ARG A CA 1
ATOM 2194 C C . ARG A 1 273 ? 9.154 -8.777 -11.225 1.00 94.19 273 ARG A C 1
ATOM 2196 O O . ARG A 1 273 ? 8.003 -8.865 -11.622 1.00 94.19 273 ARG A O 1
ATOM 2203 N N . PHE A 1 274 ? 10.106 -8.167 -11.911 1.00 93.12 274 PHE A N 1
ATOM 2204 C CA . PHE A 1 274 ? 9.848 -7.648 -13.247 1.00 93.12 274 PHE A CA 1
ATOM 2205 C C . PHE A 1 274 ? 10.903 -8.096 -14.240 1.00 93.12 274 PHE A C 1
ATOM 2207 O O . PHE A 1 274 ? 12.061 -8.319 -13.879 1.00 93.12 274 PHE A O 1
ATOM 2214 N N . ASP A 1 275 ? 10.471 -8.222 -15.487 1.00 90.94 275 ASP A N 1
ATOM 2215 C CA . ASP A 1 275 ? 11.318 -8.579 -16.615 1.00 90.94 275 ASP A CA 1
ATOM 2216 C C . ASP A 1 275 ? 10.985 -7.708 -17.831 1.00 90.94 275 ASP A C 1
ATOM 2218 O O . ASP A 1 275 ? 9.980 -6.993 -17.861 1.00 90.94 275 ASP A O 1
ATOM 2222 N N . LEU A 1 276 ? 11.869 -7.735 -18.822 1.00 91.56 276 LEU A N 1
ATOM 2223 C CA . LEU A 1 276 ? 11.740 -6.978 -20.056 1.00 91.56 276 LEU A CA 1
ATOM 2224 C C . LEU A 1 276 ? 10.482 -7.394 -20.825 1.00 91.56 276 LEU A C 1
ATOM 2226 O O . LEU A 1 276 ? 10.124 -8.572 -20.871 1.00 91.56 276 LEU A O 1
ATOM 2230 N N . SER A 1 277 ? 9.846 -6.438 -21.502 1.00 93.31 277 SER A N 1
ATOM 2231 C CA . SER A 1 277 ? 8.741 -6.769 -22.397 1.00 93.31 277 SER A CA 1
ATOM 2232 C C . SER A 1 277 ? 9.206 -7.714 -23.510 1.00 93.31 277 SER A C 1
ATOM 2234 O O . SER A 1 277 ? 10.298 -7.570 -24.072 1.00 93.31 277 SER A O 1
ATOM 2236 N N . VAL A 1 278 ? 8.342 -8.662 -23.888 1.00 90.69 278 VAL A N 1
ATOM 2237 C CA . VAL A 1 278 ? 8.624 -9.620 -24.973 1.00 90.69 278 VAL A CA 1
ATOM 2238 C C . VAL A 1 278 ? 8.963 -8.887 -26.278 1.00 90.69 278 VAL A C 1
ATOM 2240 O O . VAL A 1 278 ? 9.858 -9.298 -27.010 1.00 90.69 278 VAL A O 1
ATOM 2243 N N . SER A 1 279 ? 8.312 -7.747 -26.537 1.00 91.56 279 SER A N 1
ATOM 2244 C CA . SER A 1 279 ? 8.589 -6.888 -27.696 1.00 91.56 279 SER A CA 1
ATOM 2245 C C . SER A 1 279 ? 10.041 -6.399 -27.737 1.00 91.56 279 SER A C 1
ATOM 2247 O O . SER A 1 279 ? 10.687 -6.468 -28.785 1.00 91.56 279 SER A O 1
ATOM 2249 N N . LEU A 1 280 ? 10.586 -5.933 -26.609 1.00 92.12 280 LEU A N 1
ATOM 2250 C CA . LEU A 1 280 ? 11.982 -5.496 -26.537 1.00 92.12 280 LEU A CA 1
ATOM 2251 C C . LEU A 1 280 ? 12.951 -6.676 -26.581 1.00 92.12 280 LEU A C 1
ATOM 2253 O O . LEU A 1 280 ? 13.961 -6.597 -27.285 1.00 92.12 280 LEU A O 1
ATOM 2257 N N . PHE A 1 281 ? 12.618 -7.782 -25.918 1.00 90.69 281 PHE A N 1
ATOM 2258 C CA . PHE A 1 281 ? 13.404 -9.011 -26.002 1.00 90.69 281 PHE A CA 1
ATOM 2259 C C . PHE A 1 281 ? 13.564 -9.482 -27.457 1.00 90.69 281 PHE A C 1
ATOM 2261 O O . PHE A 1 281 ? 14.681 -9.707 -27.924 1.00 90.69 281 PHE A O 1
ATOM 2268 N N . CYS A 1 282 ? 12.475 -9.522 -28.231 1.00 91.94 282 CYS A N 1
ATOM 2269 C CA . CYS A 1 282 ? 12.507 -9.891 -29.649 1.00 91.94 282 CYS A CA 1
ATOM 2270 C C . CYS A 1 282 ? 13.285 -8.900 -30.533 1.00 91.94 282 CYS A C 1
ATOM 2272 O O . CYS A 1 282 ? 13.749 -9.278 -31.609 1.00 91.94 282 CYS A O 1
ATOM 2274 N N . LYS A 1 283 ? 13.468 -7.646 -30.095 1.00 92.56 283 LYS A N 1
ATOM 2275 C CA . LYS A 1 283 ? 14.351 -6.670 -30.760 1.00 92.56 283 LYS A CA 1
ATOM 2276 C C . LYS A 1 283 ? 15.834 -6.885 -30.430 1.00 92.56 283 LYS A C 1
ATOM 2278 O O . LYS A 1 283 ? 16.673 -6.189 -30.991 1.00 92.56 283 LYS A O 1
ATOM 2283 N N . GLY A 1 284 ? 16.167 -7.844 -29.563 1.00 87.06 284 GLY A N 1
ATOM 2284 C CA . GLY A 1 284 ? 17.531 -8.154 -29.129 1.00 87.06 284 GLY A CA 1
ATOM 2285 C C . GLY A 1 284 ? 18.013 -7.309 -27.947 1.00 87.06 284 GLY A C 1
ATOM 2286 O O . GLY A 1 284 ? 19.223 -7.214 -27.718 1.00 87.06 284 GLY A O 1
ATOM 2287 N N . ALA A 1 285 ? 17.092 -6.691 -27.201 1.00 89.75 285 ALA A N 1
ATOM 2288 C CA . ALA A 1 285 ? 17.406 -6.118 -25.900 1.00 89.75 285 ALA A CA 1
ATOM 2289 C C . ALA A 1 285 ? 17.414 -7.212 -24.820 1.00 89.75 285 ALA A C 1
ATOM 2291 O O . ALA A 1 285 ? 16.575 -8.109 -24.828 1.00 89.75 285 ALA A O 1
ATOM 2292 N N . ILE A 1 286 ? 18.357 -7.132 -23.883 1.00 83.88 286 ILE A N 1
ATOM 2293 C CA . ILE A 1 286 ? 18.479 -8.070 -22.763 1.00 83.88 286 ILE A CA 1
ATOM 2294 C C . ILE A 1 286 ? 18.488 -7.286 -21.456 1.00 83.88 286 ILE A C 1
ATOM 2296 O O . ILE A 1 286 ? 19.224 -6.307 -21.316 1.00 83.88 286 ILE A O 1
ATOM 2300 N N . LEU A 1 287 ? 17.690 -7.737 -20.490 1.00 79.00 287 LEU A N 1
ATOM 2301 C CA . LEU A 1 287 ? 17.751 -7.266 -19.112 1.00 79.00 287 LEU A CA 1
ATOM 2302 C C . LEU A 1 287 ? 18.788 -8.101 -18.361 1.00 79.00 287 LEU A C 1
ATOM 2304 O O . LEU A 1 287 ? 18.683 -9.324 -18.319 1.00 79.00 287 LEU A O 1
ATOM 2308 N N . SER A 1 288 ? 19.810 -7.459 -17.788 1.00 65.69 288 SER A N 1
ATOM 2309 C CA . SER A 1 288 ? 20.937 -8.218 -17.226 1.00 65.69 288 SER A CA 1
ATOM 2310 C C . SER A 1 288 ? 20.565 -9.073 -16.020 1.00 65.69 288 SER A C 1
ATOM 2312 O O . SER A 1 288 ? 21.226 -10.084 -15.832 1.00 65.69 288 SER A O 1
ATOM 2314 N N . ASN A 1 289 ? 19.561 -8.675 -15.231 1.00 59.75 289 ASN A N 1
ATOM 2315 C CA . ASN A 1 289 ? 18.892 -9.486 -14.213 1.00 59.75 289 ASN A CA 1
ATOM 2316 C C . ASN A 1 289 ? 17.505 -8.879 -13.952 1.00 59.75 289 ASN A C 1
ATOM 2318 O O . ASN A 1 289 ? 17.417 -7.665 -13.766 1.00 59.75 289 ASN A O 1
ATOM 2322 N N . GLY A 1 290 ? 16.451 -9.699 -13.897 1.00 61.69 290 GLY A N 1
ATOM 2323 C CA . GLY A 1 290 ? 15.135 -9.275 -13.409 1.00 61.69 290 GLY A CA 1
ATOM 2324 C C . GLY A 1 290 ? 15.201 -9.010 -11.903 1.00 61.69 290 GLY A C 1
ATOM 2325 O O . GLY A 1 290 ? 15.382 -9.970 -11.148 1.00 61.69 290 GLY A O 1
ATOM 2326 N N . PRO A 1 291 ? 15.123 -7.754 -11.425 1.00 71.62 291 PRO A N 1
ATOM 2327 C CA . PRO A 1 291 ? 15.292 -7.460 -10.011 1.00 71.62 291 PRO A CA 1
ATOM 2328 C C . PRO A 1 291 ? 14.115 -8.026 -9.223 1.00 71.62 291 PRO A C 1
ATOM 2330 O O . PRO A 1 291 ? 12.953 -7.729 -9.508 1.00 71.62 291 PRO A O 1
ATOM 2333 N N . GLN A 1 292 ? 14.421 -8.828 -8.207 1.00 81.50 292 GLN A N 1
ATOM 2334 C CA . GLN A 1 292 ? 13.463 -9.109 -7.149 1.00 81.50 292 GLN A CA 1
ATOM 2335 C C . GLN A 1 292 ? 13.310 -7.847 -6.296 1.00 81.50 292 GLN A C 1
ATOM 2337 O O . GLN A 1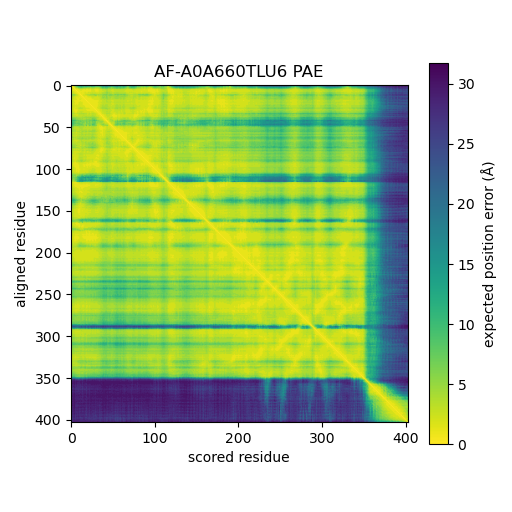 292 ? 14.296 -7.221 -5.906 1.00 81.50 292 GLN A O 1
ATOM 2342 N N . ILE A 1 293 ? 12.067 -7.485 -6.010 1.00 94.62 293 ILE A N 1
ATOM 2343 C CA . ILE A 1 293 ? 11.704 -6.381 -5.134 1.00 94.62 293 ILE A CA 1
ATOM 2344 C C . ILE A 1 293 ? 11.194 -6.984 -3.829 1.00 94.62 293 ILE A C 1
ATOM 2346 O O . ILE A 1 293 ? 10.183 -7.693 -3.812 1.00 94.62 293 ILE A O 1
ATOM 2350 N N . ASP A 1 294 ? 11.901 -6.704 -2.740 1.00 95.69 294 ASP A N 1
ATOM 2351 C CA . ASP A 1 294 ? 11.557 -7.215 -1.419 1.00 95.69 294 ASP A CA 1
ATOM 2352 C C . ASP A 1 294 ? 10.228 -6.646 -0.888 1.00 95.69 294 ASP A C 1
ATOM 2354 O O . ASP A 1 294 ? 9.891 -5.482 -1.146 1.00 95.69 294 ASP A O 1
ATOM 2358 N N . PRO A 1 295 ? 9.483 -7.425 -0.082 1.00 96.38 295 PRO A N 1
ATOM 2359 C CA . PRO A 1 295 ? 8.293 -6.937 0.596 1.00 96.38 295 PRO A CA 1
ATOM 2360 C C . PRO A 1 295 ? 8.539 -5.667 1.405 1.00 96.38 295 PRO A C 1
ATOM 2362 O O . PRO A 1 295 ? 9.555 -5.499 2.077 1.00 96.38 295 PRO A O 1
ATOM 2365 N N . GLY A 1 296 ? 7.579 -4.748 1.361 1.00 95.81 296 GLY A N 1
ATOM 2366 C CA . GLY A 1 296 ? 7.692 -3.452 2.025 1.00 95.81 296 GLY A CA 1
ATOM 2367 C C . GLY A 1 296 ? 8.589 -2.424 1.322 1.00 95.81 296 GLY A C 1
ATOM 2368 O O . GLY A 1 296 ? 8.695 -1.296 1.820 1.00 95.81 296 GLY A O 1
ATOM 2369 N N . PHE A 1 297 ? 9.223 -2.773 0.194 1.00 96.94 297 PHE A N 1
ATOM 2370 C CA . PHE A 1 297 ? 10.011 -1.823 -0.587 1.00 96.94 297 PHE A CA 1
ATOM 2371 C C . PHE A 1 297 ? 9.151 -0.657 -1.080 1.00 96.94 297 PHE A C 1
ATOM 2373 O O . PHE A 1 297 ? 8.030 -0.833 -1.573 1.00 96.94 297 PHE A O 1
ATOM 2380 N N . ARG A 1 298 ? 9.716 0.546 -0.961 1.00 96.81 298 ARG A N 1
ATOM 2381 C CA . ARG A 1 298 ? 9.173 1.774 -1.535 1.00 96.81 298 ARG A CA 1
ATOM 2382 C C . ARG A 1 298 ? 10.254 2.496 -2.312 1.00 96.81 298 ARG A C 1
ATOM 2384 O O . ARG A 1 298 ? 11.285 2.829 -1.732 1.00 96.81 298 ARG A O 1
ATOM 2391 N N . GLY A 1 299 ? 10.025 2.785 -3.584 1.00 96.00 299 GLY A N 1
ATOM 2392 C CA . GLY A 1 299 ? 11.023 3.471 -4.399 1.00 96.00 299 GLY A CA 1
ATOM 2393 C C . GLY A 1 299 ? 10.803 3.325 -5.895 1.00 96.00 299 GLY A C 1
ATOM 2394 O O . GLY A 1 299 ? 9.948 2.567 -6.353 1.00 96.00 299 GLY A O 1
ATOM 2395 N N . ARG A 1 300 ? 11.585 4.083 -6.662 1.00 95.38 300 ARG A N 1
ATOM 2396 C CA . ARG A 1 300 ? 11.581 3.994 -8.123 1.00 95.38 300 ARG A CA 1
ATOM 2397 C C . ARG A 1 300 ? 12.305 2.726 -8.579 1.00 95.38 300 ARG A C 1
ATOM 2399 O O . ARG A 1 300 ? 13.302 2.331 -7.977 1.00 95.38 300 ARG A O 1
ATOM 2406 N N . LEU A 1 301 ? 11.799 2.093 -9.634 1.00 93.69 301 LEU A N 1
ATOM 2407 C CA . LEU A 1 301 ? 12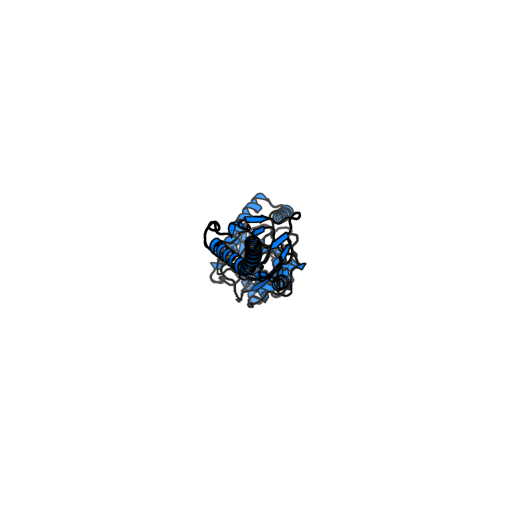.402 0.900 -10.221 1.00 93.69 301 LEU A CA 1
ATOM 2408 C C . LEU A 1 301 ? 13.335 1.294 -11.366 1.00 93.69 301 LEU A C 1
ATOM 2410 O O . LEU A 1 301 ? 13.123 2.306 -12.035 1.00 93.69 301 LEU A O 1
ATOM 2414 N N . TYR A 1 302 ? 14.368 0.484 -11.588 1.00 89.44 302 TYR A N 1
ATOM 2415 C CA . TYR A 1 302 ? 15.361 0.718 -12.630 1.00 89.44 302 TYR A CA 1
ATOM 2416 C C . TYR A 1 302 ? 15.685 -0.575 -13.371 1.00 89.44 302 TYR A C 1
ATOM 2418 O O . TYR A 1 302 ? 15.872 -1.621 -12.749 1.00 89.44 302 TYR A O 1
ATOM 2426 N N . CYS A 1 303 ? 15.791 -0.486 -14.694 1.00 87.75 303 CYS A N 1
ATOM 2427 C CA . CYS A 1 303 ? 16.128 -1.606 -15.568 1.00 87.75 303 CYS A CA 1
ATOM 2428 C C . CYS A 1 303 ? 17.452 -1.334 -16.277 1.00 87.75 303 CYS A C 1
ATOM 2430 O O . CYS A 1 303 ? 17.576 -0.323 -16.968 1.00 87.75 303 CYS A O 1
ATOM 2432 N N . LEU A 1 304 ? 18.425 -2.236 -16.138 1.00 87.19 304 LEU A N 1
ATOM 2433 C CA . LEU A 1 304 ? 19.661 -2.193 -16.916 1.00 87.19 304 LEU A CA 1
ATOM 2434 C C . LEU A 1 304 ? 19.487 -3.009 -18.200 1.00 87.19 304 LEU A C 1
ATOM 2436 O O . LEU A 1 304 ? 19.458 -4.241 -18.154 1.00 87.19 304 LEU A O 1
ATOM 2440 N N . ILE A 1 305 ? 19.378 -2.313 -19.326 1.00 89.25 305 ILE A N 1
ATOM 2441 C CA . ILE A 1 305 ? 19.050 -2.884 -20.631 1.00 89.25 305 ILE A CA 1
ATOM 2442 C C . ILE A 1 305 ? 20.289 -2.838 -21.522 1.00 89.25 305 ILE A C 1
ATOM 2444 O O . ILE A 1 305 ? 20.907 -1.787 -21.668 1.00 89.25 305 ILE A O 1
ATOM 2448 N N . PHE A 1 306 ? 20.618 -3.962 -22.154 1.00 87.62 306 PHE A N 1
ATOM 2449 C CA . PHE A 1 306 ? 21.694 -4.095 -23.135 1.00 87.62 306 PHE A CA 1
ATOM 2450 C C . PHE A 1 306 ? 21.112 -4.288 -24.530 1.00 87.62 306 PHE A C 1
ATOM 2452 O O . PHE A 1 306 ? 20.269 -5.162 -24.718 1.00 87.62 306 PHE A O 1
ATOM 2459 N N . ASN A 1 307 ? 21.584 -3.537 -25.524 1.00 91.31 307 ASN A N 1
ATOM 2460 C CA . ASN A 1 307 ? 21.268 -3.819 -26.922 1.00 91.31 307 ASN A CA 1
ATOM 2461 C C . ASN A 1 307 ? 22.286 -4.821 -27.481 1.00 91.31 307 ASN A C 1
ATOM 2463 O O . ASN A 1 307 ? 23.407 -4.458 -27.832 1.00 91.31 307 ASN A O 1
ATOM 2467 N N . THR A 1 308 ? 21.885 -6.085 -27.586 1.00 89.75 308 THR A N 1
ATOM 2468 C CA . THR A 1 308 ? 22.718 -7.159 -28.159 1.00 89.75 308 THR A CA 1
ATOM 2469 C C . THR A 1 308 ? 22.439 -7.416 -29.638 1.00 89.75 308 THR A C 1
ATOM 2471 O O . THR A 1 308 ? 23.088 -8.255 -30.264 1.00 89.75 308 THR A O 1
ATOM 2474 N N . SER A 1 309 ? 21.486 -6.682 -30.213 1.00 91.81 309 SER A N 1
ATOM 2475 C CA . SER A 1 309 ? 21.147 -6.770 -31.627 1.00 91.81 309 SER A CA 1
ATOM 2476 C C . SER A 1 309 ? 22.190 -6.070 -32.506 1.00 91.81 309 SER A C 1
ATOM 2478 O O . SER A 1 309 ? 23.089 -5.372 -32.037 1.00 91.81 309 SER A O 1
ATOM 2480 N N . ASN A 1 310 ? 22.046 -6.229 -33.820 1.00 90.62 310 ASN A N 1
ATOM 2481 C CA . ASN A 1 310 ? 22.813 -5.491 -34.822 1.00 90.62 310 ASN A CA 1
ATOM 2482 C C . ASN A 1 310 ? 22.093 -4.228 -35.333 1.00 90.62 310 ASN A C 1
ATOM 2484 O O . ASN A 1 310 ? 22.553 -3.628 -36.306 1.00 90.62 310 ASN A O 1
ATOM 2488 N N . LYS A 1 311 ? 20.975 -3.831 -34.712 1.00 94.38 311 LYS A N 1
ATOM 2489 C CA . LYS A 1 311 ? 20.185 -2.647 -35.072 1.00 94.38 311 LYS A CA 1
ATOM 2490 C C . LYS A 1 311 ? 20.087 -1.684 -33.896 1.00 94.38 311 LYS A C 1
ATOM 2492 O O . LYS A 1 311 ? 20.342 -2.043 -32.751 1.00 94.38 311 LYS A O 1
ATOM 2497 N N . GLU A 1 312 ? 19.720 -0.444 -34.184 1.00 95.81 312 GLU A N 1
ATOM 2498 C CA . GLU A 1 312 ? 19.372 0.505 -33.132 1.00 95.81 312 GLU A CA 1
ATOM 2499 C C . GLU A 1 312 ? 18.038 0.117 -32.489 1.00 95.81 312 GLU A C 1
ATOM 2501 O O . GLU A 1 312 ? 17.085 -0.257 -33.177 1.00 95.81 312 GLU A O 1
ATOM 2506 N N . ILE A 1 313 ? 17.980 0.220 -31.163 1.00 95.81 313 ILE A N 1
ATOM 2507 C CA . ILE A 1 313 ? 16.752 0.076 -30.382 1.00 95.81 313 ILE A CA 1
ATOM 2508 C C . ILE A 1 313 ? 16.421 1.449 -29.818 1.00 95.81 313 ILE A C 1
ATOM 2510 O O . ILE A 1 313 ? 17.279 2.113 -29.238 1.00 95.81 313 ILE A O 1
ATOM 2514 N N . GLN A 1 314 ? 15.179 1.878 -30.004 1.00 96.06 314 GLN A N 1
ATOM 2515 C CA . GLN A 1 314 ? 14.688 3.138 -29.466 1.00 96.06 314 GLN A CA 1
ATOM 2516 C C . GLN A 1 314 ? 13.698 2.856 -28.347 1.00 96.06 314 GLN A C 1
ATOM 2518 O O . GLN A 1 314 ? 12.838 1.988 -28.512 1.00 96.06 314 GLN A O 1
ATOM 2523 N N . LEU A 1 315 ? 13.840 3.597 -27.248 1.00 96.69 315 LEU A N 1
ATOM 2524 C CA . LEU A 1 315 ? 12.864 3.633 -26.169 1.00 96.69 315 LEU A CA 1
ATOM 2525 C C . LEU A 1 315 ? 12.229 5.017 -26.080 1.00 96.69 315 LEU A C 1
ATOM 2527 O O . LEU A 1 315 ? 12.943 6.015 -26.107 1.00 96.69 315 LEU A O 1
ATOM 2531 N N . LYS A 1 316 ? 10.910 5.092 -25.949 1.00 97.56 316 LYS A N 1
ATOM 2532 C CA . LYS A 1 316 ? 10.143 6.327 -25.814 1.00 97.56 316 LYS A CA 1
ATOM 2533 C C . LYS A 1 316 ? 9.647 6.510 -24.382 1.00 97.56 316 LYS A C 1
ATOM 2535 O O . LYS A 1 316 ? 9.074 5.605 -23.785 1.00 97.56 316 LYS A O 1
ATOM 2540 N N . ARG A 1 317 ? 9.778 7.725 -23.854 1.00 97.94 317 ARG A N 1
ATOM 2541 C CA . ARG A 1 317 ? 9.195 8.161 -22.581 1.00 97.94 317 ARG A CA 1
ATOM 2542 C C . ARG A 1 317 ? 7.727 7.735 -22.473 1.00 97.94 317 ARG A C 1
ATOM 2544 O O . ARG A 1 317 ? 6.920 8.040 -23.353 1.00 97.94 317 ARG A O 1
ATOM 2551 N N . GLY A 1 318 ? 7.380 7.072 -21.373 1.00 97.00 318 GLY A N 1
ATOM 2552 C CA . GLY A 1 318 ? 6.026 6.617 -21.074 1.00 97.00 318 GLY A CA 1
ATOM 2553 C C . GLY A 1 318 ? 5.575 5.347 -21.800 1.00 97.00 318 GLY A C 1
ATOM 2554 O O . GLY A 1 318 ? 4.463 4.898 -21.531 1.00 97.00 318 GLY A O 1
ATOM 2555 N N . GLU A 1 319 ? 6.382 4.761 -22.688 1.00 96.38 319 GLU A N 1
ATOM 2556 C CA . GLU A 1 319 ? 6.014 3.506 -23.351 1.00 96.38 319 GLU A CA 1
ATOM 2557 C C . GLU A 1 319 ? 6.250 2.288 -22.451 1.00 96.38 319 GLU A C 1
ATOM 2559 O O . GLU A 1 319 ? 7.078 2.331 -21.540 1.00 96.38 319 GLU A O 1
ATOM 2564 N N . HIS A 1 320 ? 5.553 1.187 -22.731 1.00 97.19 320 HIS A N 1
ATOM 2565 C CA . HIS A 1 320 ? 5.780 -0.095 -22.067 1.00 97.19 320 HIS A CA 1
ATOM 2566 C C . HIS A 1 320 ? 7.151 -0.679 -22.417 1.00 97.19 320 HIS A C 1
ATOM 2568 O O . HIS A 1 320 ? 7.485 -0.863 -23.588 1.00 97.19 320 HIS A O 1
ATOM 2574 N N . PHE A 1 321 ? 7.928 -1.024 -21.393 1.00 95.62 321 PHE A N 1
ATOM 2575 C CA . PHE A 1 321 ? 9.267 -1.592 -21.574 1.00 95.62 321 PHE A CA 1
ATOM 2576 C C . PHE A 1 321 ? 9.561 -2.791 -20.667 1.00 95.62 321 PHE A C 1
ATOM 2578 O O . PHE A 1 321 ? 10.423 -3.605 -20.992 1.00 95.62 321 PHE A O 1
ATOM 2585 N N . ALA A 1 322 ? 8.837 -2.939 -19.562 1.00 95.25 322 ALA A N 1
ATOM 2586 C CA . ALA A 1 322 ? 8.981 -4.051 -18.633 1.00 95.25 322 ALA A CA 1
ATOM 2587 C C . ALA A 1 322 ? 7.617 -4.425 -18.051 1.00 95.25 322 ALA A C 1
ATOM 2589 O O . ALA A 1 322 ? 6.716 -3.593 -18.000 1.00 95.25 322 ALA A O 1
ATOM 2590 N N . THR A 1 323 ? 7.473 -5.656 -17.582 1.00 96.00 323 THR A N 1
ATOM 2591 C CA . THR A 1 323 ? 6.247 -6.153 -16.952 1.00 96.00 323 THR A CA 1
ATOM 2592 C C . THR A 1 323 ? 6.589 -6.651 -15.554 1.00 96.00 323 THR A C 1
ATOM 2594 O O . THR A 1 323 ? 7.535 -7.420 -15.390 1.00 96.00 323 THR A O 1
ATOM 2597 N N . ILE A 1 324 ? 5.851 -6.183 -14.542 1.00 97.19 324 ILE A N 1
ATOM 2598 C CA . ILE A 1 324 ? 6.002 -6.584 -13.140 1.00 97.19 324 ILE A CA 1
ATOM 2599 C C . ILE A 1 324 ? 4.895 -7.551 -12.724 1.00 97.19 324 ILE A C 1
ATOM 2601 O O . ILE A 1 324 ? 3.709 -7.295 -12.914 1.00 97.19 324 ILE A O 1
ATOM 2605 N N . GLU A 1 325 ? 5.298 -8.649 -12.106 1.00 97.12 325 GLU A N 1
ATOM 2606 C CA . GLU A 1 325 ? 4.458 -9.615 -11.417 1.00 97.12 325 GLU A CA 1
ATOM 2607 C C . GLU A 1 325 ? 4.520 -9.364 -9.908 1.00 97.12 325 GLU A C 1
ATOM 2609 O O . GLU A 1 325 ? 5.578 -9.045 -9.350 1.00 97.12 325 GLU A O 1
ATOM 2614 N N . PHE A 1 326 ? 3.386 -9.542 -9.234 1.00 98.06 326 PHE A N 1
ATOM 2615 C CA . PHE A 1 326 ? 3.288 -9.404 -7.785 1.00 98.06 326 PHE A CA 1
ATOM 2616 C C . PHE A 1 326 ? 3.023 -10.757 -7.149 1.00 98.06 326 PHE A C 1
ATOM 2618 O O . PHE A 1 326 ? 2.051 -11.433 -7.487 1.00 98.06 326 PHE A O 1
ATOM 2625 N N . ILE A 1 327 ? 3.871 -11.123 -6.195 1.00 96.56 327 ILE A N 1
ATOM 2626 C CA . ILE A 1 327 ? 3.803 -12.398 -5.492 1.00 96.56 327 ILE A CA 1
ATOM 2627 C C . ILE A 1 327 ? 3.376 -12.117 -4.056 1.00 96.56 327 ILE A C 1
ATOM 2629 O O . ILE A 1 327 ? 4.127 -11.509 -3.290 1.00 96.56 327 ILE A O 1
ATOM 2633 N N . ILE A 1 328 ? 2.176 -12.559 -3.684 1.00 95.38 328 ILE A N 1
ATOM 2634 C CA . ILE A 1 328 ? 1.711 -12.520 -2.302 1.00 95.38 328 ILE A CA 1
ATOM 2635 C C . ILE A 1 328 ? 2.309 -13.691 -1.522 1.00 95.38 328 ILE A C 1
ATOM 2637 O O . ILE A 1 328 ? 2.311 -14.844 -1.962 1.00 95.38 328 ILE A O 1
ATOM 2641 N N . LEU A 1 329 ? 2.854 -13.375 -0.357 1.00 93.19 329 LEU A N 1
ATOM 2642 C CA . LEU A 1 329 ? 3.415 -14.332 0.578 1.00 93.19 329 LEU A CA 1
ATOM 2643 C C . LEU A 1 329 ? 2.301 -14.945 1.430 1.00 93.19 329 LEU A C 1
ATOM 2645 O O . LEU A 1 329 ? 1.317 -14.281 1.755 1.00 93.19 329 LEU A O 1
ATOM 2649 N N . VAL A 1 330 ? 2.503 -16.194 1.857 1.00 90.19 330 VAL A N 1
ATOM 2650 C CA . VAL A 1 330 ? 1.606 -16.883 2.806 1.00 90.19 330 VAL A CA 1
ATOM 2651 C C . VAL A 1 330 ? 1.524 -16.138 4.142 1.00 90.19 330 VAL A C 1
ATOM 2653 O O . VAL A 1 330 ? 0.508 -16.209 4.833 1.00 90.19 330 VAL A O 1
ATOM 2656 N N . ASP A 1 331 ? 2.590 -15.423 4.504 1.00 86.56 331 ASP A N 1
ATOM 2657 C CA . ASP A 1 331 ? 2.636 -14.598 5.700 1.00 86.56 331 ASP A CA 1
ATOM 2658 C C . ASP A 1 331 ? 3.401 -13.292 5.460 1.00 86.56 331 ASP A C 1
ATOM 2660 O O . ASP A 1 331 ? 4.204 -13.167 4.534 1.00 86.56 331 ASP A O 1
ATOM 2664 N N . HIS A 1 332 ? 3.136 -12.302 6.304 1.00 86.88 332 HIS A N 1
ATOM 2665 C CA . HIS A 1 332 ? 3.891 -11.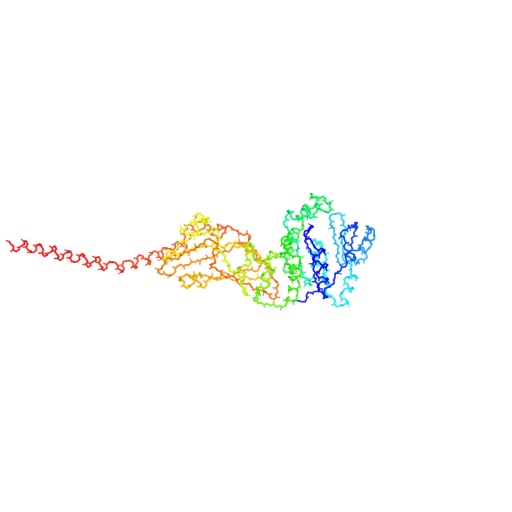059 6.332 1.00 86.88 332 HIS A CA 1
ATOM 2666 C C . HIS A 1 332 ? 5.322 -11.283 6.829 1.00 86.88 332 HIS A C 1
ATOM 2668 O O . HIS A 1 332 ? 5.599 -12.192 7.606 1.00 86.88 332 HIS A O 1
ATOM 2674 N N . THR A 1 333 ? 6.231 -10.413 6.395 1.00 90.81 333 THR A N 1
ATOM 2675 C CA . THR A 1 333 ? 7.621 -10.402 6.855 1.00 90.81 333 THR A CA 1
ATOM 2676 C C . THR A 1 333 ? 8.034 -9.001 7.309 1.00 90.81 333 THR A C 1
ATOM 2678 O O . THR A 1 333 ? 7.257 -8.039 7.242 1.00 90.81 333 THR A O 1
ATOM 2681 N N . LEU A 1 334 ? 9.259 -8.871 7.812 1.00 92.50 334 LEU A N 1
ATOM 2682 C CA . LEU A 1 334 ? 9.870 -7.571 8.048 1.00 92.50 334 LEU A CA 1
ATOM 2683 C C . LEU A 1 334 ? 9.962 -6.796 6.725 1.00 92.50 334 LEU A C 1
ATOM 2685 O O . LEU A 1 334 ? 10.330 -7.370 5.701 1.00 92.50 334 LEU A O 1
ATOM 2689 N N . PRO A 1 335 ? 9.622 -5.496 6.723 1.00 94.19 335 PRO A N 1
ATOM 2690 C CA . PRO A 1 335 ? 9.720 -4.701 5.511 1.00 94.19 335 PRO A CA 1
ATOM 2691 C C . PRO A 1 335 ? 11.184 -4.514 5.112 1.00 94.19 335 PRO A C 1
ATOM 2693 O O . PRO A 1 335 ? 12.070 -4.461 5.967 1.00 94.19 335 PRO A O 1
ATOM 2696 N N . TYR A 1 336 ? 11.427 -4.290 3.826 1.00 94.81 336 TYR A N 1
ATOM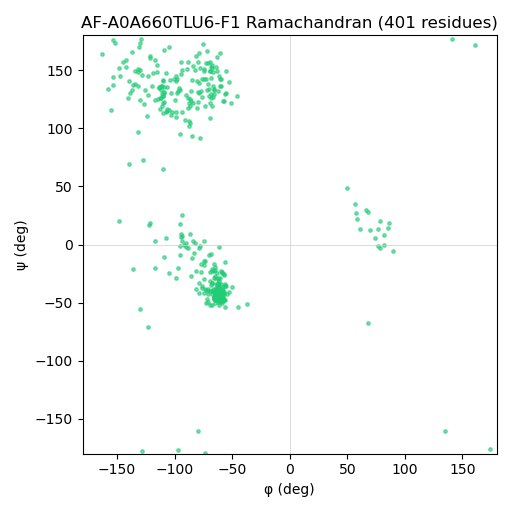 2697 C CA . TYR A 1 336 ? 12.720 -3.833 3.346 1.00 94.81 336 TYR A CA 1
ATOM 2698 C C . TYR A 1 336 ? 13.128 -2.510 4.019 1.00 94.81 336 TYR A C 1
ATOM 2700 O O . TYR A 1 336 ? 12.433 -1.494 3.940 1.00 94.81 336 TYR A O 1
ATOM 2708 N N . THR A 1 337 ? 14.295 -2.515 4.664 1.00 93.12 337 THR A N 1
ATOM 2709 C CA . THR A 1 337 ? 14.924 -1.335 5.287 1.00 93.12 337 THR A CA 1
ATOM 2710 C C . THR A 1 337 ? 16.315 -1.053 4.719 1.00 93.12 337 THR A C 1
ATOM 2712 O O . THR A 1 337 ? 17.130 -0.392 5.362 1.00 93.12 337 THR A O 1
ATOM 2715 N N . GLY A 1 338 ? 16.625 -1.607 3.545 1.00 91.31 338 GLY A N 1
ATOM 2716 C CA . GLY A 1 338 ? 17.933 -1.460 2.920 1.00 91.31 338 GLY A CA 1
ATOM 2717 C C . GLY A 1 338 ? 18.167 -0.070 2.323 1.00 91.31 338 GLY A C 1
ATOM 2718 O O . GLY A 1 338 ? 17.317 0.821 2.363 1.00 91.31 338 GLY A O 1
ATOM 2719 N N . LYS A 1 339 ? 19.353 0.110 1.731 1.00 89.88 339 LYS A N 1
ATOM 2720 C CA . LYS A 1 339 ? 19.867 1.417 1.280 1.00 89.88 339 LYS A CA 1
ATOM 2721 C C . LYS A 1 339 ? 18.992 2.139 0.244 1.00 89.88 339 LYS A C 1
ATOM 2723 O O . LYS A 1 339 ? 19.069 3.361 0.137 1.00 89.88 339 LYS A O 1
ATOM 2728 N N . TYR A 1 340 ? 18.180 1.396 -0.507 1.00 90.81 340 TYR A N 1
ATOM 2729 C CA . TYR A 1 340 ? 17.340 1.934 -1.579 1.00 90.81 340 TYR A CA 1
ATOM 2730 C C . TYR A 1 340 ? 15.929 2.333 -1.120 1.00 90.81 340 TYR A C 1
ATOM 2732 O O . TYR A 1 340 ? 15.140 2.827 -1.921 1.00 90.81 340 TYR A O 1
ATOM 2740 N N . GLN A 1 341 ? 15.597 2.161 0.164 1.00 95.44 341 GLN A N 1
ATOM 2741 C CA . GLN A 1 341 ? 14.258 2.458 0.666 1.00 95.44 341 GLN A CA 1
ATOM 2742 C C . GLN A 1 341 ? 13.956 3.959 0.566 1.00 95.44 341 GLN A C 1
ATOM 2744 O O . GLN A 1 341 ? 14.752 4.803 0.982 1.00 95.44 341 GLN A O 1
ATOM 2749 N N . ASN A 1 342 ? 12.776 4.284 0.038 1.00 94.88 342 ASN A N 1
ATOM 2750 C CA . ASN A 1 342 ? 12.283 5.634 -0.242 1.00 94.88 342 ASN A CA 1
ATOM 2751 C C . ASN A 1 342 ? 13.171 6.448 -1.206 1.00 94.88 342 ASN A C 1
ATOM 2753 O O . ASN A 1 342 ? 13.121 7.680 -1.198 1.00 94.88 342 ASN A O 1
ATOM 2757 N N . LYS A 1 343 ? 14.005 5.795 -2.025 1.00 93.88 343 LYS A N 1
ATOM 2758 C CA . LYS A 1 343 ? 14.840 6.476 -3.024 1.00 93.88 343 LYS A CA 1
ATOM 2759 C C . LYS A 1 343 ? 14.097 6.602 -4.350 1.00 93.88 343 LYS A C 1
ATOM 2761 O O . LYS A 1 343 ? 13.594 5.612 -4.886 1.00 93.88 343 LYS A O 1
ATOM 2766 N N . LEU A 1 344 ? 14.053 7.824 -4.879 1.00 93.88 344 LEU A N 1
ATOM 2767 C CA . LEU A 1 344 ? 13.285 8.170 -6.083 1.00 93.88 344 LEU A CA 1
ATOM 2768 C C . LEU A 1 344 ? 14.151 8.656 -7.247 1.00 93.88 344 LEU A C 1
ATOM 2770 O O . LEU A 1 344 ? 13.680 8.643 -8.381 1.00 93.88 344 LEU A O 1
ATOM 2774 N N . LYS A 1 345 ? 15.378 9.117 -6.972 1.00 91.50 345 LYS A N 1
ATOM 2775 C CA . LYS A 1 345 ? 16.271 9.692 -7.981 1.00 91.50 345 LYS A CA 1
ATOM 2776 C C . LYS A 1 345 ? 17.362 8.703 -8.342 1.00 91.50 345 LYS A C 1
ATOM 2778 O O . LYS A 1 345 ? 17.945 8.074 -7.462 1.00 91.50 345 LYS A O 1
ATOM 2783 N N . MET A 1 346 ? 17.719 8.643 -9.621 1.00 87.94 346 MET A N 1
ATOM 2784 C CA . MET A 1 346 ? 18.712 7.691 -10.130 1.00 87.94 346 MET A CA 1
ATOM 2785 C C . MET A 1 346 ? 20.075 7.807 -9.437 1.00 87.94 346 MET A C 1
ATOM 2787 O O . MET A 1 346 ? 20.728 6.803 -9.158 1.00 87.94 346 MET A O 1
ATOM 2791 N N . LYS A 1 347 ? 20.477 9.033 -9.083 1.00 85.81 347 LYS A N 1
ATOM 2792 C CA . LYS A 1 347 ? 21.721 9.302 -8.348 1.00 85.81 347 LYS A CA 1
ATOM 2793 C C . LYS A 1 347 ? 21.820 8.567 -7.006 1.00 85.81 347 LYS A C 1
ATOM 2795 O O . LYS A 1 347 ? 22.923 8.309 -6.551 1.00 85.81 347 LYS A O 1
ATOM 2800 N N . ASP A 1 348 ? 20.689 8.236 -6.381 1.00 86.06 348 ASP A N 1
ATOM 2801 C CA . ASP A 1 348 ? 20.659 7.531 -5.098 1.00 86.06 348 ASP A CA 1
ATOM 2802 C C . ASP A 1 348 ? 20.964 6.028 -5.265 1.00 86.06 348 ASP A C 1
ATOM 2804 O O . ASP A 1 348 ? 21.258 5.339 -4.286 1.00 86.06 348 ASP A O 1
ATOM 2808 N N . TYR A 1 349 ? 20.874 5.515 -6.499 1.00 78.69 349 TYR A N 1
ATOM 2809 C CA . TYR A 1 349 ? 21.084 4.107 -6.835 1.00 78.69 349 TYR A CA 1
ATOM 2810 C C . TYR A 1 349 ? 22.482 3.820 -7.387 1.00 78.69 349 TYR A C 1
ATOM 2812 O O . TYR A 1 349 ? 23.000 2.712 -7.207 1.00 78.69 349 TYR A O 1
ATOM 2820 N N . LEU A 1 350 ? 23.093 4.812 -8.040 1.00 74.50 350 LEU A N 1
ATOM 2821 C CA . LEU A 1 350 ? 24.432 4.716 -8.610 1.00 74.50 350 LEU A CA 1
ATOM 2822 C C . LEU A 1 350 ? 25.503 4.872 -7.509 1.00 74.50 350 LEU A C 1
ATOM 2824 O O . LEU A 1 350 ? 25.429 5.812 -6.720 1.00 74.50 350 LEU A O 1
ATOM 2828 N N . PRO A 1 351 ? 26.510 3.979 -7.427 1.00 61.09 351 PRO A N 1
ATOM 2829 C CA . PRO A 1 351 ? 27.613 4.144 -6.483 1.00 61.09 351 PRO A CA 1
ATOM 2830 C C . PRO A 1 351 ? 28.383 5.453 -6.723 1.00 61.09 351 PRO A C 1
ATOM 2832 O O . PRO A 1 351 ? 28.682 5.794 -7.865 1.00 61.09 351 PRO A O 1
ATOM 2835 N N . GLU A 1 352 ? 28.834 6.124 -5.657 1.00 50.12 352 GLU A N 1
ATOM 2836 C CA . GLU A 1 352 ? 29.733 7.291 -5.773 1.00 50.12 352 GLU A CA 1
ATOM 2837 C C . GLU A 1 352 ? 31.040 6.955 -6.532 1.00 50.12 352 GLU A C 1
ATOM 2839 O O . GLU A 1 352 ? 31.642 7.810 -7.179 1.00 50.12 3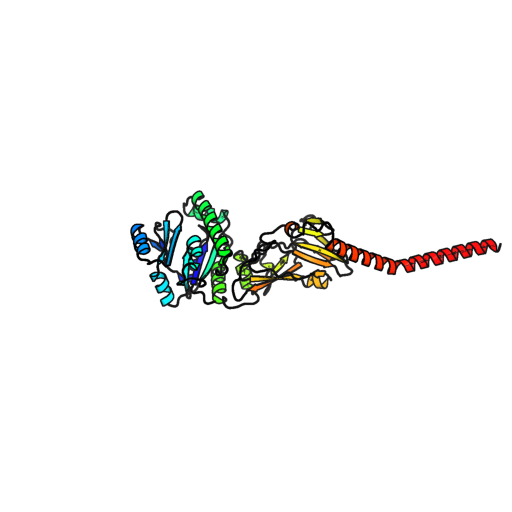52 GLU A O 1
ATOM 2844 N N . VAL A 1 353 ? 31.444 5.675 -6.518 1.00 42.44 353 VAL A N 1
ATOM 2845 C CA . VAL A 1 353 ? 32.667 5.121 -7.137 1.00 42.44 353 VAL A CA 1
ATOM 2846 C C . VAL A 1 353 ? 32.512 4.823 -8.644 1.00 42.44 353 VAL A C 1
ATOM 2848 O O . VAL A 1 353 ? 33.469 4.407 -9.299 1.00 42.44 353 VAL A O 1
ATOM 2851 N N . VAL A 1 354 ? 31.346 5.093 -9.252 1.00 45.56 354 VAL A N 1
ATOM 2852 C CA . VAL A 1 354 ? 31.113 4.941 -10.713 1.00 45.56 354 VAL A CA 1
ATOM 2853 C C . VAL A 1 354 ? 32.018 5.847 -11.565 1.00 45.56 354 VAL A C 1
ATOM 2855 O O . VAL A 1 354 ? 32.057 5.716 -12.782 1.00 45.56 354 VAL A O 1
ATOM 2858 N N . LYS A 1 355 ? 32.863 6.682 -10.953 1.00 43.97 355 LYS A N 1
ATOM 2859 C CA . LYS A 1 355 ? 33.950 7.360 -11.664 1.00 43.97 355 LYS A CA 1
ATOM 2860 C C . LYS A 1 355 ? 35.152 6.486 -12.062 1.00 43.97 355 LYS A C 1
ATOM 2862 O O . LYS A 1 355 ? 35.931 6.981 -12.867 1.00 43.97 355 LYS A O 1
ATOM 2867 N N . ALA A 1 356 ? 35.364 5.257 -11.556 1.00 45.22 356 ALA A N 1
ATOM 2868 C CA . ALA A 1 356 ? 36.706 4.654 -11.707 1.00 45.22 356 ALA A CA 1
ATOM 2869 C C . ALA A 1 356 ? 36.867 3.225 -12.261 1.00 45.22 356 ALA A C 1
ATOM 2871 O O . ALA A 1 356 ? 37.658 3.090 -13.189 1.00 45.22 356 ALA A O 1
ATOM 2872 N N . SER A 1 357 ? 36.256 2.151 -11.736 1.00 48.19 357 SER A N 1
ATOM 2873 C CA . SER A 1 357 ? 36.919 0.830 -11.896 1.00 48.19 357 SER A CA 1
ATOM 2874 C C . SER A 1 357 ? 36.124 -0.295 -12.573 1.00 48.19 357 SER A C 1
ATOM 2876 O O . SER A 1 357 ? 36.453 -0.634 -13.700 1.00 48.19 357 SER A O 1
ATOM 2878 N N . ALA A 1 358 ? 35.092 -0.882 -11.963 1.00 46.59 358 ALA A N 1
ATOM 2879 C CA . ALA A 1 358 ? 34.526 -2.138 -12.491 1.00 46.59 358 ALA A CA 1
ATOM 2880 C C . ALA A 1 358 ? 33.680 -1.961 -13.768 1.00 46.59 358 ALA A C 1
ATOM 2882 O O . ALA A 1 358 ? 33.800 -2.735 -14.715 1.00 46.59 358 ALA A O 1
ATOM 2883 N N . ILE A 1 359 ? 32.854 -0.909 -13.821 1.00 48.28 359 ILE A N 1
ATOM 2884 C CA . ILE A 1 359 ? 32.084 -0.566 -15.026 1.00 48.28 359 ILE A CA 1
ATOM 2885 C C . ILE A 1 359 ? 33.022 -0.020 -16.108 1.00 48.28 359 ILE A C 1
ATOM 2887 O O . ILE A 1 359 ? 32.883 -0.407 -17.257 1.00 48.28 359 ILE A O 1
ATOM 2891 N N . ASN A 1 360 ? 34.034 0.781 -15.750 1.00 50.47 360 ASN A N 1
ATOM 2892 C CA . ASN A 1 360 ? 35.076 1.199 -16.695 1.00 50.47 360 ASN A CA 1
ATOM 2893 C C . ASN A 1 360 ? 35.865 0.012 -17.255 1.00 50.47 360 ASN A C 1
ATOM 2895 O O . ASN A 1 360 ? 36.203 0.042 -18.427 1.00 50.47 360 ASN A O 1
ATOM 2899 N N . GLN A 1 361 ? 36.142 -1.031 -16.468 1.00 52.53 361 GLN A N 1
ATOM 2900 C CA . GLN A 1 361 ? 36.773 -2.258 -16.962 1.00 52.53 361 GLN A CA 1
ATOM 2901 C C . GLN A 1 361 ? 35.859 -3.003 -17.932 1.00 52.53 361 GLN A C 1
ATOM 2903 O O . GLN A 1 361 ? 36.300 -3.331 -19.024 1.00 52.53 361 GLN A O 1
ATOM 2908 N N . LEU A 1 362 ? 34.575 -3.175 -17.602 1.00 51.12 362 LEU A N 1
ATOM 2909 C CA . LEU A 1 362 ? 33.589 -3.754 -18.523 1.00 51.12 362 LEU A CA 1
ATOM 2910 C C . LEU A 1 362 ? 33.455 -2.934 -19.817 1.00 51.12 362 LEU A C 1
ATOM 2912 O O . LEU A 1 362 ? 33.452 -3.504 -20.904 1.00 51.12 362 LEU A O 1
ATOM 2916 N N . ILE A 1 363 ? 33.410 -1.603 -19.718 1.00 54.75 363 ILE A N 1
ATOM 2917 C CA . ILE A 1 363 ? 33.393 -0.685 -20.865 1.00 54.75 363 ILE A CA 1
ATOM 2918 C C . ILE A 1 363 ? 34.685 -0.821 -21.679 1.00 54.75 363 ILE A C 1
ATOM 2920 O O . ILE A 1 363 ? 34.619 -0.980 -22.893 1.00 54.75 363 ILE A O 1
ATOM 2924 N N . GLN A 1 364 ? 35.854 -0.809 -21.035 1.00 57.06 364 GLN A N 1
ATOM 2925 C CA . GLN A 1 364 ? 37.156 -0.945 -21.694 1.00 57.06 364 GLN A CA 1
ATOM 2926 C C . GLN A 1 364 ? 37.325 -2.308 -22.365 1.00 57.06 364 GLN A C 1
ATOM 2928 O O . GLN A 1 364 ? 37.898 -2.385 -23.451 1.00 57.06 364 GLN A O 1
ATOM 2933 N N . ASP A 1 365 ? 36.830 -3.381 -21.755 1.00 55.59 365 ASP A N 1
ATOM 2934 C CA . ASP A 1 365 ? 36.876 -4.723 -22.325 1.00 55.59 365 ASP A CA 1
ATOM 2935 C C . ASP A 1 365 ? 35.938 -4.826 -23.534 1.00 55.59 365 ASP A C 1
ATOM 2937 O O . ASP A 1 365 ? 36.327 -5.357 -24.576 1.00 55.59 365 ASP A O 1
ATOM 2941 N N . VAL A 1 366 ? 34.752 -4.212 -23.467 1.00 53.41 366 VAL A N 1
ATOM 2942 C CA . VAL A 1 366 ? 33.840 -4.083 -24.615 1.00 53.41 366 VAL A CA 1
ATOM 2943 C C . VAL A 1 366 ? 34.454 -3.226 -25.732 1.00 53.41 366 VAL A C 1
ATOM 2945 O O . VAL A 1 366 ? 34.373 -3.596 -26.907 1.00 53.41 366 VAL A O 1
ATOM 2948 N N . GLU A 1 367 ? 35.121 -2.116 -25.409 1.00 59.94 367 GLU A N 1
ATOM 2949 C CA . GLU A 1 367 ? 35.826 -1.271 -26.382 1.00 59.94 367 GLU A CA 1
ATOM 2950 C C . GLU A 1 367 ? 37.013 -1.992 -27.033 1.00 59.94 367 GLU A C 1
ATOM 2952 O O . GLU A 1 367 ? 37.201 -1.903 -28.252 1.00 59.94 367 GLU A O 1
ATOM 2957 N N . LYS A 1 368 ? 37.793 -2.752 -26.255 1.00 62.03 368 LYS A N 1
ATOM 2958 C CA . LYS A 1 368 ? 38.871 -3.610 -26.768 1.00 62.03 368 LYS A CA 1
ATOM 2959 C C . LYS A 1 368 ? 38.328 -4.666 -27.723 1.00 62.03 368 LYS A C 1
ATOM 2961 O O . LYS A 1 368 ? 38.895 -4.842 -28.800 1.00 62.03 368 LYS A O 1
ATOM 2966 N N . LEU A 1 369 ? 37.216 -5.316 -27.381 1.00 53.38 369 LEU A N 1
ATOM 2967 C CA . LEU A 1 369 ? 36.559 -6.299 -28.247 1.00 53.38 369 LEU A CA 1
ATOM 2968 C C . LEU A 1 369 ? 36.033 -5.665 -29.546 1.00 53.38 369 LEU A C 1
ATOM 2970 O O . LEU A 1 369 ? 36.193 -6.247 -30.621 1.00 53.38 369 LEU A O 1
ATOM 2974 N N . LYS A 1 370 ? 35.460 -4.452 -29.483 1.00 56.25 370 LYS A N 1
ATOM 2975 C CA . LYS A 1 370 ? 35.039 -3.690 -30.674 1.00 56.25 370 LYS A CA 1
ATOM 2976 C C . LYS A 1 370 ? 36.236 -3.337 -31.570 1.00 56.25 370 LYS A C 1
ATOM 2978 O O . LYS A 1 370 ? 36.157 -3.541 -32.783 1.00 56.25 370 LYS A O 1
ATOM 2983 N N . ARG A 1 371 ? 37.356 -2.869 -30.999 1.00 65.06 371 ARG A N 1
ATOM 2984 C CA . ARG A 1 371 ? 38.595 -2.601 -31.757 1.00 65.06 371 ARG A CA 1
ATOM 2985 C C . ARG A 1 371 ? 39.166 -3.868 -32.385 1.00 65.06 371 ARG A C 1
ATOM 2987 O O . ARG A 1 371 ? 39.497 -3.838 -33.564 1.00 65.06 371 ARG A O 1
ATOM 2994 N N . ALA A 1 372 ? 39.240 -4.972 -31.644 1.00 59.50 372 ALA A N 1
ATOM 2995 C CA . ALA A 1 372 ? 39.747 -6.244 -32.157 1.00 59.50 372 ALA A CA 1
ATOM 2996 C C . ALA A 1 372 ? 38.951 -6.720 -33.385 1.00 59.50 372 ALA A C 1
ATOM 2998 O O . ALA A 1 372 ? 39.541 -6.993 -34.427 1.00 59.50 372 ALA A O 1
ATOM 2999 N N . LYS A 1 373 ? 37.611 -6.687 -33.318 1.00 60.44 373 LYS A N 1
ATOM 3000 C CA . LYS A 1 373 ? 36.743 -7.015 -34.466 1.00 60.44 373 LYS A CA 1
ATOM 3001 C C . LYS A 1 373 ? 36.927 -6.072 -35.658 1.00 60.44 373 LYS A C 1
ATOM 3003 O O . LYS A 1 373 ? 36.818 -6.501 -36.805 1.00 60.44 373 LYS A O 1
ATOM 3008 N N . TRP A 1 374 ? 37.184 -4.785 -35.414 1.00 75.25 374 TRP A N 1
ATOM 3009 C CA . TRP A 1 374 ? 37.490 -3.831 -36.484 1.00 75.25 374 TRP A CA 1
ATOM 3010 C C . TRP A 1 374 ? 38.818 -4.176 -37.172 1.00 75.25 374 TRP A C 1
ATOM 3012 O O . TRP A 1 374 ? 38.866 -4.235 -38.401 1.00 75.25 374 TRP A O 1
ATOM 3022 N N . PHE A 1 375 ? 39.866 -4.473 -36.397 1.00 65.50 375 PHE A N 1
ATOM 3023 C CA . PHE A 1 375 ? 41.157 -4.901 -36.936 1.00 65.50 375 PHE A CA 1
ATOM 3024 C C . PHE A 1 375 ? 41.031 -6.197 -37.744 1.00 65.50 375 PHE A C 1
ATOM 3026 O O . PHE A 1 375 ? 41.485 -6.227 -38.882 1.00 65.50 375 PHE A O 1
ATOM 3033 N N . GLU A 1 376 ? 40.347 -7.224 -37.236 1.00 65.69 376 GLU A N 1
ATOM 3034 C CA . GLU A 1 376 ? 40.128 -8.473 -37.984 1.00 65.69 376 GLU A CA 1
ATOM 3035 C C . GLU A 1 376 ? 39.406 -8.247 -39.319 1.00 65.69 376 GLU A C 1
ATOM 3037 O O . GLU A 1 376 ? 39.757 -8.859 -40.327 1.00 65.69 376 GLU A O 1
ATOM 3042 N N . LYS A 1 377 ? 38.416 -7.347 -39.353 1.00 72.00 377 LYS A N 1
ATOM 3043 C CA . LYS A 1 377 ? 37.605 -7.113 -40.553 1.00 72.00 377 LYS A CA 1
ATOM 3044 C C . LYS A 1 377 ? 38.301 -6.243 -41.602 1.00 72.00 377 LYS A C 1
ATOM 3046 O O . LYS A 1 377 ? 38.172 -6.515 -42.793 1.00 72.00 377 LYS A O 1
ATOM 3051 N N . TYR A 1 378 ? 38.986 -5.176 -41.190 1.00 72.56 378 TYR A N 1
ATOM 3052 C CA . TYR A 1 378 ? 39.474 -4.146 -42.118 1.00 72.56 378 TYR A CA 1
ATOM 3053 C C . TYR A 1 378 ? 40.980 -4.210 -42.388 1.00 72.56 378 TYR A C 1
ATOM 3055 O O . TYR A 1 378 ? 41.412 -3.793 -43.463 1.00 72.56 378 TYR A O 1
ATOM 3063 N N . LEU A 1 379 ? 41.786 -4.770 -41.480 1.00 73.75 379 LEU A N 1
ATOM 3064 C CA . LEU A 1 379 ? 43.235 -4.879 -41.675 1.00 73.75 379 LEU A CA 1
ATOM 3065 C C . LEU A 1 379 ? 43.618 -5.723 -42.907 1.00 73.75 379 LEU A C 1
ATOM 3067 O O . LEU A 1 379 ? 44.474 -5.267 -43.667 1.00 73.75 379 LEU A O 1
ATOM 3071 N N . PRO A 1 380 ? 42.977 -6.878 -43.197 1.00 79.81 380 PRO A N 1
ATOM 3072 C CA . PRO A 1 380 ? 43.287 -7.647 -44.403 1.00 79.81 380 PRO A CA 1
ATOM 3073 C C . PRO A 1 380 ? 42.988 -6.869 -45.690 1.00 79.81 380 PRO A C 1
ATOM 3075 O O . PRO A 1 380 ? 43.749 -6.951 -46.651 1.00 79.81 380 PRO A O 1
ATOM 3078 N N . LEU A 1 381 ? 41.913 -6.071 -45.708 1.00 76.19 381 LEU A N 1
ATOM 3079 C CA . LEU A 1 381 ? 41.524 -5.249 -46.860 1.00 76.19 381 LEU A CA 1
ATOM 3080 C C . LEU A 1 381 ? 42.528 -4.120 -47.115 1.00 76.19 381 LEU A C 1
ATOM 3082 O O . LEU A 1 381 ? 42.918 -3.889 -48.258 1.00 76.19 381 LEU A O 1
ATOM 3086 N N . ILE A 1 382 ? 42.985 -3.452 -46.053 1.00 76.81 382 ILE A N 1
ATOM 3087 C CA . ILE A 1 382 ? 43.995 -2.389 -46.142 1.00 76.81 382 ILE A CA 1
ATOM 3088 C C . ILE A 1 382 ? 45.338 -2.961 -46.612 1.00 76.81 382 ILE A C 1
ATOM 3090 O O . ILE A 1 382 ? 45.954 -2.404 -47.518 1.00 76.81 382 ILE A O 1
ATOM 3094 N N . LEU A 1 383 ? 45.772 -4.095 -46.051 1.00 78.50 383 LEU A N 1
ATOM 3095 C CA . LEU A 1 383 ? 47.000 -4.775 -46.478 1.00 78.50 383 LEU A CA 1
ATOM 3096 C C . LEU A 1 383 ? 46.923 -5.228 -47.941 1.00 78.50 383 LEU A C 1
ATOM 3098 O O . LEU A 1 383 ? 47.889 -5.068 -48.683 1.00 78.50 383 LEU A O 1
ATOM 3102 N N . SER A 1 384 ? 45.761 -5.721 -48.379 1.00 76.12 384 SER A N 1
ATOM 3103 C CA . SER A 1 384 ? 45.526 -6.099 -49.778 1.00 76.12 384 SER A CA 1
ATOM 3104 C C . SER A 1 384 ? 45.614 -4.889 -50.712 1.00 76.12 384 SER A C 1
ATOM 3106 O O . SER A 1 384 ? 46.274 -4.953 -51.747 1.00 76.12 384 SER A O 1
ATOM 3108 N N . ALA A 1 385 ? 45.014 -3.756 -50.333 1.00 79.44 385 ALA A N 1
ATOM 3109 C CA . ALA A 1 385 ? 45.104 -2.519 -51.103 1.00 79.44 385 ALA A CA 1
ATOM 3110 C C . ALA A 1 385 ? 46.550 -1.998 -51.186 1.00 79.44 385 ALA A C 1
ATOM 3112 O O . ALA A 1 385 ? 47.013 -1.640 -52.268 1.00 79.44 385 ALA A O 1
ATOM 3113 N N . LEU A 1 386 ? 47.293 -2.016 -50.075 1.00 81.81 386 LEU A N 1
ATOM 3114 C CA . LEU A 1 386 ? 48.703 -1.617 -50.048 1.00 81.81 386 LEU A CA 1
ATOM 3115 C C . LEU A 1 386 ? 49.578 -2.530 -50.917 1.00 81.81 386 LEU A C 1
ATOM 3117 O O . LEU A 1 386 ? 50.451 -2.029 -51.623 1.00 81.81 386 LEU A O 1
ATOM 3121 N N . ALA A 1 387 ? 49.325 -3.842 -50.927 1.00 79.94 387 ALA A N 1
ATOM 3122 C CA . ALA A 1 387 ? 50.040 -4.785 -51.787 1.00 79.94 387 ALA A CA 1
ATOM 3123 C C . ALA A 1 387 ? 49.791 -4.517 -53.282 1.00 79.94 387 ALA A C 1
ATOM 3125 O O . ALA A 1 387 ? 50.724 -4.578 -54.086 1.00 79.94 387 ALA A O 1
ATOM 3126 N N . ILE A 1 388 ? 48.557 -4.163 -53.660 1.00 84.19 388 ILE A N 1
ATOM 3127 C CA . ILE A 1 388 ? 48.211 -3.773 -55.035 1.00 84.19 388 ILE A CA 1
ATOM 3128 C C . ILE A 1 388 ? 48.939 -2.481 -55.422 1.00 84.19 388 ILE A C 1
ATOM 3130 O O . ILE A 1 388 ? 49.575 -2.429 -56.474 1.00 84.19 388 ILE A O 1
ATOM 3134 N N . VAL A 1 389 ? 48.910 -1.461 -54.559 1.00 84.94 389 VAL A N 1
ATOM 3135 C CA . VAL A 1 389 ? 49.613 -0.188 -54.795 1.00 84.94 389 VAL A CA 1
ATOM 3136 C C . VAL A 1 389 ? 51.118 -0.417 -54.940 1.00 84.94 389 VAL A C 1
ATOM 3138 O O . VAL A 1 389 ? 51.719 0.068 -55.897 1.00 84.94 389 VAL A O 1
ATOM 3141 N N . ALA A 1 390 ? 51.727 -1.206 -54.053 1.00 80.44 390 ALA A N 1
ATOM 3142 C CA . ALA A 1 390 ? 53.145 -1.548 -54.128 1.00 80.44 390 ALA A CA 1
ATOM 3143 C C . ALA A 1 390 ? 53.493 -2.302 -55.422 1.00 80.44 390 ALA A C 1
ATOM 3145 O O . ALA A 1 390 ? 54.517 -2.016 -56.040 1.00 80.44 390 ALA A O 1
ATOM 3146 N N . SER A 1 391 ? 52.622 -3.211 -55.870 1.00 82.12 391 SER A N 1
ATOM 3147 C CA . SER A 1 391 ? 52.802 -3.951 -57.126 1.00 82.12 391 SER A CA 1
ATOM 3148 C C . SER A 1 391 ? 52.742 -3.031 -58.349 1.00 82.12 391 SER A C 1
ATOM 3150 O O . SER A 1 391 ? 53.566 -3.157 -59.253 1.00 82.12 391 SER A O 1
ATOM 3152 N N . ILE A 1 392 ? 51.819 -2.063 -58.363 1.00 85.81 392 ILE A N 1
ATOM 3153 C CA . ILE A 1 392 ? 51.714 -1.058 -59.432 1.00 85.81 392 ILE A CA 1
ATOM 3154 C C . ILE A 1 392 ? 52.962 -0.172 -59.452 1.00 85.81 392 ILE A C 1
ATOM 3156 O O . ILE A 1 392 ? 53.559 0.019 -60.509 1.00 85.81 392 ILE A O 1
ATOM 3160 N N . VAL A 1 393 ? 53.396 0.330 -58.293 1.00 86.31 393 VAL A N 1
ATOM 3161 C CA . VAL A 1 393 ? 54.594 1.177 -58.180 1.00 86.31 393 VAL A CA 1
ATOM 3162 C C . VAL A 1 393 ? 55.842 0.422 -58.633 1.00 86.31 393 VAL A C 1
ATOM 3164 O O . VAL A 1 393 ? 56.623 0.952 -59.419 1.00 86.31 393 VAL A O 1
ATOM 3167 N N . MET A 1 394 ? 56.013 -0.831 -58.208 1.00 82.69 394 MET A N 1
ATOM 3168 C CA . MET A 1 394 ? 57.137 -1.663 -58.638 1.00 82.69 394 MET A CA 1
ATOM 3169 C C . MET A 1 394 ? 57.088 -1.941 -60.148 1.00 82.69 394 MET A C 1
ATOM 3171 O O . MET A 1 394 ? 58.119 -1.867 -60.813 1.00 82.69 394 MET A O 1
ATOM 3175 N N . GLY A 1 395 ? 55.899 -2.184 -60.709 1.00 81.56 395 GLY A N 1
ATOM 3176 C CA . GLY A 1 395 ? 55.700 -2.332 -62.152 1.00 81.56 395 GLY A CA 1
ATOM 3177 C C . GLY A 1 395 ? 56.074 -1.074 -62.941 1.00 81.56 395 GLY A C 1
ATOM 3178 O O . GLY A 1 395 ? 56.750 -1.170 -63.964 1.00 81.56 395 GLY A O 1
ATOM 3179 N N . VAL A 1 396 ? 55.707 0.109 -62.440 1.00 82.38 396 VAL A N 1
ATOM 3180 C CA . VAL A 1 396 ? 56.090 1.401 -63.032 1.00 82.38 396 VAL A CA 1
ATOM 3181 C C . VAL A 1 396 ? 57.604 1.608 -62.950 1.00 82.38 396 VAL A C 1
ATOM 3183 O O . VAL A 1 396 ? 58.226 1.944 -63.954 1.00 82.38 396 VAL A O 1
ATOM 3186 N N . ILE A 1 397 ? 58.226 1.346 -61.799 1.00 81.38 397 ILE A N 1
ATOM 3187 C CA . ILE A 1 397 ? 59.683 1.462 -61.628 1.00 81.38 397 ILE A CA 1
ATOM 3188 C C . ILE A 1 397 ? 60.424 0.519 -62.589 1.00 81.38 397 ILE A C 1
ATOM 3190 O O . ILE A 1 397 ? 61.341 0.947 -63.286 1.00 81.38 397 ILE A O 1
ATOM 3194 N N . LEU A 1 398 ? 59.999 -0.744 -62.695 1.00 76.31 398 LEU A N 1
ATOM 3195 C CA . LEU A 1 398 ? 60.594 -1.715 -63.621 1.00 76.31 398 LEU A CA 1
ATOM 3196 C C . LEU A 1 398 ? 60.412 -1.321 -65.093 1.00 76.31 398 LEU A C 1
ATOM 3198 O O . LEU A 1 398 ? 61.303 -1.574 -65.902 1.00 76.31 398 LEU A O 1
ATOM 3202 N N . PHE A 1 399 ? 59.293 -0.682 -65.447 1.00 77.75 399 PHE A N 1
ATOM 3203 C CA . PHE A 1 399 ? 59.066 -0.142 -66.789 1.00 77.75 399 PHE A CA 1
ATOM 3204 C C . PHE A 1 399 ? 60.043 0.993 -67.131 1.00 77.75 399 PHE A C 1
ATOM 3206 O O . PHE A 1 399 ? 60.531 1.055 -68.257 1.00 77.75 399 PHE A O 1
ATOM 3213 N N . PHE A 1 400 ? 60.376 1.850 -66.162 1.00 73.25 400 PHE A N 1
ATOM 3214 C CA . PHE A 1 400 ? 61.356 2.925 -66.343 1.00 73.25 400 PHE A CA 1
ATOM 3215 C C . PHE A 1 400 ? 62.817 2.450 -66.319 1.00 73.25 400 PHE A C 1
ATOM 3217 O O . PHE A 1 400 ? 63.656 3.115 -66.907 1.00 73.25 400 PHE A O 1
ATOM 3224 N N . ILE A 1 401 ? 63.126 1.309 -65.693 1.00 73.56 401 ILE A N 1
ATOM 3225 C CA . ILE A 1 401 ? 64.485 0.727 -65.673 1.00 73.56 401 ILE A CA 1
ATOM 3226 C C . ILE A 1 401 ? 64.802 -0.066 -66.960 1.00 73.56 401 ILE A C 1
ATOM 3228 O O . ILE A 1 401 ? 65.966 -0.260 -67.297 1.00 73.56 401 ILE A O 1
ATOM 3232 N N . LYS A 1 402 ? 63.782 -0.547 -67.688 1.00 62.25 402 LYS A N 1
ATOM 3233 C CA . LYS A 1 402 ? 63.939 -1.309 -68.947 1.00 62.25 402 LYS A CA 1
ATOM 3234 C C . LYS A 1 402 ? 63.999 -0.449 -70.219 1.00 62.25 402 LYS A C 1
ATOM 3236 O O . LYS A 1 402 ? 64.148 -1.011 -71.304 1.00 62.25 402 LYS A O 1
ATOM 3241 N N . LYS A 1 403 ? 63.840 0.866 -70.091 1.00 50.69 403 LYS A N 1
ATOM 3242 C CA . LYS A 1 403 ? 64.013 1.862 -71.154 1.00 50.69 403 LYS A CA 1
ATOM 3243 C C . LYS A 1 403 ? 65.363 2.534 -70.981 1.00 50.69 403 LYS A C 1
ATOM 3245 O O . LYS A 1 403 ? 65.979 2.827 -72.027 1.00 50.69 403 LYS A O 1
#

Foldseek 3Di:
DAALAAEEEAAQQLCRVVLQVVLCVVDVLADEQAKEKCDDDAPPDDPRNYDHDHPVVVVVCVVVVQFLWWDDDLNMIMTGGPVSSVVQVVVNHHYYYYDYLVRLLCNCVRVVRFLRYAYEYGDEDLVQSQVSQVVRVHDSVSRVVRNVVSVVSVVSLLQDFSHNYDYFYRGPQADSVLVSVLVVCCNVCLQDKFFDALSNVVSQVSRVAFKDPFDNVQRDGRWGFWFFAQWKDFPLDIDGADPVRFKDKAAAFGKMKTKTNIWGQFAQFKKKWKAWDPVVVVQQKHFPDTDIGHGRATEIDITIITRNDNGMDMGGGGDGTMMMIMIGHSDGGRHDPDQRGPYYDPVSVDDPCSVDDDVVVVVVVSVVVVVVVVCVVCVVVVVVVVVVVVVVVVVVVVVVVVD

Nearest PDB structures (foldseek):
  4xjc-assembly2_D  TM=8.484E-01  e=4.760E-15  Halalkalibacterium halodurans C-125
  4xjc-assembly2_F  TM=8.587E-01  e=1.736E-14  Halalkalibacterium halodurans C-125
  2qor-assembly1_A  TM=8.240E-01  e=3.214E-14  Plasmodium vivax
  6wct-assembly2_B  TM=8.133E-01  e=3.120E-10  Stenotrophomonas maltophilia K279a
  3ney-assembly5_F  TM=7.095E-01  e=1.317E-10  Homo sapiens